Protein AF-A0AAD2GBH8-F1 (afdb_monomer)

Mean predicted aligned error: 13.81 Å

Solvent-accessible surface area (backbone atoms only — not comparable to full-atom values): 40567 Å² total; per-residue (Å²): 139,85,84,78,78,76,82,76,83,81,62,61,71,91,83,45,72,48,68,68,58,47,55,50,50,52,53,47,55,50,55,55,46,64,45,34,56,70,48,46,50,43,53,51,46,40,46,35,28,73,58,20,72,85,69,59,69,88,70,76,71,56,93,79,75,80,67,69,70,90,50,94,70,67,76,79,71,71,70,67,94,72,72,45,71,65,58,58,46,49,50,55,51,42,59,72,70,55,52,43,34,41,41,39,33,24,43,73,58,54,70,57,21,49,49,26,29,51,70,67,67,19,26,25,42,45,94,72,58,56,45,67,49,22,74,30,51,85,47,38,23,29,20,42,48,57,33,49,32,48,73,77,44,66,79,64,44,72,87,65,55,76,90,32,36,33,45,42,32,21,68,34,66,65,46,40,51,50,46,53,51,49,52,52,53,51,22,61,73,25,46,82,38,88,51,73,86,37,38,57,32,50,64,41,54,78,64,51,42,82,38,60,90,41,54,83,75,28,28,32,35,35,33,33,38,41,59,49,43,44,68,34,47,68,75,40,91,53,67,54,45,90,83,45,91,81,34,60,26,34,80,68,77,63,29,45,40,39,28,45,34,40,52,50,32,25,34,52,30,43,53,48,42,73,77,42,76,82,59,89,65,71,33,52,30,37,31,42,67,43,86,83,48,63,65,50,45,75,43,24,24,34,17,28,47,44,96,85,40,79,41,38,24,17,59,31,41,53,32,41,36,59,32,37,31,73,83,34,67,76,78,90,58,58,48,51,67,72,54,51,54,39,45,53,50,38,54,54,52,48,50,55,51,52,75,49,19,78,82,35,35,54,56,71,54,60,56,50,40,52,51,54,51,51,36,46,73,74,70,52,80,80,88,72,52,96,40,49,45,50,40,66,65,61,37,53,49,33,53,51,46,20,60,76,28,53,91,29,18,40,31,53,46,35,36,53,32,40,36,49,90,66,66,68,57,82,60,69,53,32,29,41,38,27,68,77,45,82,85,61,44,56,47,79,33,42,56,70,57,42,50,55,48,52,45,51,38,38,75,74,31,33,47,62,70,70,34,67,62,43,45,48,32,41,91,71,36,43,58,43,48,50,52,55,75,65,43,83,35,98,54,35,66,60,53,43,45,36,77,45,32,69,92,74,42,48,56,61,50,52,53,54,48,37,72,76,38,78,74,30,60,48,64,26,92,61,72,63,78,78,72,81,86,76,66,95,47,48,48,60,52,46,53,73,71,66,55,89,68,54,31,69,54,48,45,47,35,34,52,48,49,48,53,54,50,51,54,51,52,55,50,50,52,48,52,49,51,64,69,66,54,77,86,86,80,84,91,78,89,77,97,80,56,58,71,67,49,49,53,50,52,51,51,48,53,50,52,52,51,51,52,55,49,53,49,51,55,49,52,52,51,51,51,41,60,73,68,56,51,59,62,58,52,53,55,49,56,65,69,68,70,74,85,83,89,86,89,81,86,86,86,90,82,88,89,84,89,81,90,83,84,88,81,86,84,86,87,87,89,84,86,88,82,92,88,88,86,88,87,91,85,90,81,84,87,88,88,82,88,89,79,88,83,88,83,85,84,90,134

Secondary structure (DSSP, 8-state):
--------TT--STTSPPHHHHHHHHHHHHHHHHH-HHHHHHHHHHHHHHH-TTT-------TTSS-SSSSTT-------TTS-HHHHHHHHHHHHH-S-SEEEEEPPPPHHHHHHHHHTS-EE--TT--PPPPSSSTTTTB-BS----SGGGGGGSPPPPTT-EEEEEESSHHHHHHHHHHHHHHHHHTTT-S-HHHHTHHHHHHT-EEE-TTTTT-EEEEEEHHHHIIIIIITS-----TT-TTS---SS---HHHHHHHHHHHHHHHHHHHH-TT--S-EEEEEE--SS-TT-GGGEEEEEEETTEEEEEE----EEEEEE-GGGS----PPPHHHHHHHHHHHHHHHHHHHTGGG----HHHHHHHHHHHHHHTT---PPPTT----HHHHHHHHHHHHHTTTTTS--S--GGG--SSPPPPPSEEEEE-TTSSSSSEEEEEHHHHHHHHHHHHHTT-B----HHHHHHSTTHHHHHHHHHH---TTHHHHHHHHS-GGGTHHHHHHHHHHH-TT-S-PPSSS----GGG---HHHHHHHTT----HHHHHHHHHHHHHHHHHHHHHHHHHHHHHHS---------TTSHHHHHHHHHHHHHHHHHHHHHHHHHHHHHHHHHTSHHHHHHHHHHHH-----------------------------------------------------------

pLDDT: mean 78.79, std 20.73, range [26.2, 98.69]

Foldseek 3Di:
DDPPDDPPPPPDDPNDDDVVVVVVVVVVVVLLLCLQLLSLVAVLQLCLQVQPLPRDDPPVVPPPPPPDPVPPDDDPPPDPPPCDPVVVVCVVVCVVVSQGQKKFKWADFDPVLRVCLSVLQAFADAPLQLADQFCWFPRHQFRALFLAADLVLLVVADDDDQPQKFKEKAQAPVLVVVVLVQLCVQLVVCCPPPPPLSVCSNVQNVPKDWDCLQPPRITMIMTGPSSLCCSQPNVDNRHDDPPDPNRLHRVFHRFSLSSNSSSVSRRVLVVVCVVCVPDQDWGWHWYQQDNPNSSHSSRITTWTPHDSHTHTYGHAIATAWMKGFDPSYDPPFAFDVLLVVLLVVLLVLLLVCLVCQQPFQDDPLVSVLVVLLVCVVVVHDDDAPQQGGDIPSQQSSLVVSCVSSVSRSNGGHGHLQSRSVGRWDDFQKMKMAGSVDPDHRIDIDGPVRVLVVLLVVLVVQMAIHGRLLCCQAPPSVVVSVVSLVPRPRPCSVVVCCRRPNVVSVNVVSSVVSCVVRVNHRHGHPDQGDCPVPPDDQSLNVCVVVVGDDTRSSSNSSSVSRSVVSVVVVVVVVVVVVVLPPPPPDDPDDDDDCPPVVVVVVVVSVVVSVVVVVVVVVVVVVVCCVVVPCVVVVVVVVVVPDDDDDDDDDDDDDDDDDDDDDDDDDDDDDDDDDDDDDDDDDDDDDDDDDDDDDDDDDDD

Organism: NCBI:txid2856

InterPro domains:
  IPR005165 Anthrax toxin, edema factor, central [PF03497] (92-154)

Sequence (699 aa):
MNGGTTLNINARKDGKLDPELAKKIDRWLISFRRLDPRYKILKFFNQVASEGADDFVDDDTGDEGITDWELGGGEEEMPDKRESVLVRLKKKIGNLFDKSSILTVWRPCSNDAMRKMMEGTGVGKGLDIKGKSAKKGILSAFVPFLQISEEMDKAKIMPIAYSSRLRVYYHSEAARKEVVKRMRNFAKFHEDSEDLDLASASDQIEEMEMLDKFAPESYGIELGMRLFWTAVVVAQNITRTDDSTDGTATGRASSPGFQDANNDTLKKATKAAASNPNSSAPIPVLLQYDKEKAMRPQTLLIAYEENGNVIPVVSDFDCFLLGWRREALWFGCNLPREQEDLMMWEVDKIEEVLSDCHMSPDPWTIRWLDIKKDAHQAGINFDSPPYGYGDPKSYGIMEKAASRMKDTGAVRHGSECFNYGFPQEIDEDFLLVSDTLDGVPWRYLDVEQLQSLLIEKLQEGFVFPLNPKWILCDPGWKDVYDTLMQSDALYADTCRDVWYPTSLGIRQRIETICQKHPRGFQRASGKVSFIASKGYSPLRQALDGGAEMSGNAYFELAELELENYYSRKNTLSRQIALATEPDESEEKDDDKASASRAKRLELYRRDKKELVKMRKEAEDIIELKNSGHISEVIDREVTAGRMPGIQSERPAAKPRSSNLKGRQPNHSTRSPNRPSKSPLGRGKAKLLGFLRTHKEDEE

Radius of gyration: 33.26 Å; Cα contacts (8 Å, |Δi|>4): 908; chains: 1; bounding box: 104×109×95 Å

Nearest PDB structures (foldseek):
  8bo1-assembly2_D  TM=3.907E-01  e=7.101E-05  Vibrio nigripulchritudo
  8bjj-assembly1_B  TM=3.859E-01  e=5.107E-02  Vibrio nigripulchritudo
  8bji-assembly1_B  TM=3.202E-01  e=5.958E-02  Vibrio nigripulchritudo
  5i20-assembly1_A  TM=2.174E-01  e=3.828E+00  Ancylobacter novellus DSM 506

Structure (mmCIF, N/CA/C/O backbone):
data_AF-A0AAD2GBH8-F1
#
_entry.id   AF-A0AAD2GBH8-F1
#
loop_
_atom_site.group_PDB
_atom_site.id
_atom_site.type_symbol
_atom_site.label_atom_id
_atom_site.label_alt_id
_atom_site.label_comp_id
_atom_site.label_asym_id
_atom_site.label_entity_id
_atom_site.label_seq_id
_atom_site.pdbx_PDB_ins_code
_atom_site.Cartn_x
_atom_site.Cartn_y
_atom_site.Cartn_z
_atom_site.occupancy
_atom_site.B_iso_or_equiv
_atom_site.auth_seq_id
_atom_site.auth_comp_id
_atom_site.auth_asym_id
_atom_site.auth_atom_id
_atom_site.pdbx_PDB_model_num
ATOM 1 N N . MET A 1 1 ? -12.049 -20.378 -31.605 1.00 33.44 1 MET A N 1
ATOM 2 C CA . MET A 1 1 ? -13.482 -20.595 -31.893 1.00 33.44 1 MET A CA 1
ATOM 3 C C . MET A 1 1 ? -14.262 -19.501 -31.173 1.00 33.44 1 MET A C 1
ATOM 5 O O . MET A 1 1 ? -14.565 -19.665 -30.005 1.00 33.44 1 MET A O 1
ATOM 9 N N . ASN A 1 2 ? -14.509 -18.359 -31.823 1.00 31.08 2 ASN A N 1
ATOM 10 C CA . ASN A 1 2 ? -15.241 -17.231 -31.229 1.00 31.08 2 ASN A CA 1
ATOM 11 C C . ASN A 1 2 ? -16.655 -17.191 -31.811 1.00 31.08 2 ASN A C 1
ATOM 13 O O . ASN A 1 2 ? -16.912 -16.511 -32.801 1.00 31.08 2 ASN A O 1
ATOM 17 N N . GLY A 1 3 ? -17.565 -17.956 -31.211 1.00 31.44 3 GLY A N 1
ATOM 18 C CA . GLY A 1 3 ? -19.001 -17.831 -31.447 1.00 31.44 3 GLY A CA 1
ATOM 19 C C . GLY A 1 3 ? -19.563 -16.685 -30.610 1.00 31.44 3 GLY A C 1
ATOM 20 O O . GLY A 1 3 ? -20.183 -16.921 -29.577 1.00 31.44 3 GLY A O 1
ATOM 21 N N . GLY A 1 4 ? -19.303 -15.441 -31.017 1.00 34.84 4 GLY A N 1
ATOM 22 C CA . GLY A 1 4 ? -19.898 -14.261 -30.393 1.00 34.84 4 GLY A CA 1
ATOM 23 C C . GLY A 1 4 ? -21.403 -14.245 -30.644 1.00 34.84 4 GLY A C 1
ATOM 24 O O . GLY A 1 4 ? -21.855 -13.808 -31.699 1.00 34.84 4 GLY A O 1
ATOM 25 N N . THR A 1 5 ? -22.181 -14.748 -29.687 1.00 38.50 5 THR A N 1
ATOM 26 C CA . THR A 1 5 ? -23.644 -14.710 -29.755 1.00 38.50 5 THR A CA 1
ATOM 27 C C . THR A 1 5 ? -24.080 -13.283 -29.447 1.00 38.50 5 THR A C 1
ATOM 29 O O . THR A 1 5 ? -24.105 -12.860 -28.294 1.00 38.50 5 THR A O 1
ATOM 32 N N . THR A 1 6 ? -24.372 -12.503 -30.483 1.00 43.84 6 THR A N 1
ATOM 33 C CA . THR A 1 6 ? -24.949 -11.167 -30.334 1.00 43.84 6 THR A CA 1
ATOM 34 C C . THR A 1 6 ? -26.359 -11.333 -29.767 1.00 43.84 6 THR A C 1
ATOM 36 O O . THR A 1 6 ? -27.235 -11.895 -30.424 1.00 43.84 6 THR A O 1
ATOM 39 N N . LEU A 1 7 ? -26.579 -10.893 -28.525 1.00 47.53 7 LEU A N 1
ATOM 40 C CA . LEU A 1 7 ? -27.908 -10.843 -27.913 1.00 47.53 7 LEU A CA 1
ATOM 41 C C . LEU A 1 7 ? -28.790 -9.918 -28.759 1.00 47.53 7 LEU A C 1
ATOM 43 O O . LEU A 1 7 ? -28.610 -8.704 -28.768 1.00 47.53 7 LEU A O 1
ATOM 47 N N . ASN A 1 8 ? -29.722 -10.494 -29.514 1.00 49.69 8 ASN A N 1
ATOM 48 C CA . ASN A 1 8 ? -30.679 -9.737 -30.309 1.00 49.69 8 ASN A CA 1
ATOM 49 C C . ASN A 1 8 ? -31.760 -9.178 -29.366 1.00 49.69 8 ASN A C 1
ATOM 51 O O . ASN A 1 8 ? -32.689 -9.884 -28.984 1.00 49.69 8 ASN A O 1
ATOM 55 N N . ILE A 1 9 ? -31.614 -7.913 -28.957 1.00 54.91 9 ILE A N 1
ATOM 56 C CA . ILE A 1 9 ? -32.448 -7.240 -27.935 1.00 54.91 9 ILE A CA 1
ATOM 57 C C . ILE A 1 9 ? -33.879 -6.936 -28.450 1.00 54.91 9 ILE A C 1
ATOM 59 O O . ILE A 1 9 ? -34.719 -6.407 -27.728 1.00 54.91 9 ILE A O 1
ATOM 63 N N . ASN A 1 10 ? -34.222 -7.322 -29.684 1.00 52.75 10 ASN A N 1
ATOM 64 C CA . ASN A 1 10 ? -35.531 -7.044 -30.290 1.00 52.75 10 ASN A CA 1
ATOM 65 C C . ASN A 1 10 ? -36.680 -7.976 -29.843 1.00 52.75 10 ASN A C 1
ATOM 67 O O . ASN A 1 10 ? -37.762 -7.948 -30.426 1.00 52.75 10 ASN A O 1
ATOM 71 N N . ALA A 1 11 ? -36.504 -8.771 -28.785 1.00 51.41 11 ALA A N 1
ATOM 72 C CA . ALA A 1 11 ? -37.554 -9.625 -28.227 1.00 51.41 11 ALA A CA 1
ATOM 73 C C . ALA A 1 11 ? -38.452 -8.862 -27.230 1.00 51.41 11 ALA A C 1
ATOM 75 O O . ALA A 1 11 ? -38.495 -9.173 -26.043 1.00 51.41 11 ALA A O 1
ATOM 76 N N . ARG A 1 12 ? -39.183 -7.844 -27.701 1.00 47.28 12 ARG A N 1
ATOM 77 C CA . ARG A 1 12 ? -40.323 -7.273 -26.963 1.00 47.28 12 ARG A CA 1
ATOM 78 C C . ARG A 1 12 ? -41.614 -7.610 -27.702 1.00 47.28 12 ARG A C 1
ATOM 80 O O . ARG A 1 12 ? -42.070 -6.836 -28.537 1.00 47.28 12 ARG A O 1
ATOM 87 N N . LYS A 1 13 ? -42.222 -8.751 -27.373 1.00 51.22 13 LYS A N 1
ATOM 88 C CA . LYS A 1 13 ? -43.678 -8.907 -27.495 1.00 51.22 13 LYS A CA 1
ATOM 89 C C . LYS A 1 13 ? -44.269 -8.457 -26.157 1.00 51.22 13 LYS A C 1
ATOM 91 O O . LYS A 1 13 ? -43.870 -8.952 -25.111 1.00 51.22 13 LYS A O 1
ATOM 96 N N . ASP A 1 14 ? -45.132 -7.447 -26.191 1.00 69.94 14 ASP A N 1
ATOM 97 C CA . ASP A 1 14 ? -45.944 -6.978 -25.052 1.00 69.94 14 ASP A CA 1
ATOM 98 C C . ASP A 1 14 ? -45.218 -6.231 -23.912 1.00 69.94 14 ASP A C 1
ATOM 100 O O . ASP A 1 14 ? -45.760 -6.068 -22.821 1.00 69.94 14 ASP A O 1
ATOM 104 N N . GLY A 1 15 ? -43.999 -5.731 -24.143 1.00 71.62 15 GLY A N 1
ATOM 105 C CA . GLY A 1 15 ? -43.282 -4.884 -23.173 1.00 71.62 15 GLY A CA 1
ATOM 106 C C . GLY A 1 15 ? -42.710 -5.622 -21.954 1.00 71.62 15 GLY A C 1
ATOM 107 O O . GLY A 1 15 ? -42.098 -4.985 -21.099 1.00 71.62 15 GLY A O 1
ATOM 108 N N . LYS A 1 16 ? -42.851 -6.950 -21.890 1.00 75.25 16 LYS A N 1
ATOM 109 C CA . LYS A 1 16 ? -42.194 -7.807 -20.897 1.00 75.25 16 LYS A CA 1
ATOM 110 C C . LYS A 1 16 ? -40.966 -8.468 -21.514 1.00 75.25 16 LYS A C 1
ATOM 112 O O . LYS A 1 16 ? -40.974 -8.827 -22.690 1.00 75.25 16 LYS A O 1
ATOM 117 N N . LEU A 1 17 ? -39.903 -8.582 -20.724 1.00 79.50 17 LEU A N 1
ATOM 118 C CA . LEU A 1 17 ? -38.727 -9.350 -21.111 1.00 79.50 17 LEU A CA 1
ATOM 119 C C . LEU A 1 17 ? -39.121 -10.832 -21.219 1.00 79.50 17 LEU A C 1
ATOM 121 O O . LEU A 1 17 ? -39.881 -11.315 -20.379 1.00 79.50 17 LEU A O 1
ATOM 125 N N . ASP A 1 18 ? -38.615 -11.540 -22.229 1.00 86.12 18 ASP A N 1
ATOM 126 C CA . ASP A 1 18 ? -38.742 -12.999 -22.316 1.00 86.12 18 ASP A CA 1
ATOM 127 C C . ASP A 1 18 ? -38.264 -13.643 -20.993 1.00 86.12 18 ASP A C 1
ATOM 129 O O . ASP A 1 18 ? -37.151 -13.329 -20.562 1.00 86.12 18 ASP A O 1
ATOM 133 N N . PRO A 1 19 ? -39.064 -14.495 -20.317 1.00 86.19 19 PRO A N 1
ATOM 134 C CA . PRO A 1 19 ? -38.695 -15.080 -19.026 1.00 86.19 19 PRO A CA 1
ATOM 135 C C . PRO A 1 19 ? -37.348 -15.810 -19.039 1.00 86.19 19 PRO A C 1
ATOM 137 O O . PRO A 1 19 ? -36.595 -15.728 -18.070 1.00 86.19 19 PRO A O 1
ATOM 140 N N . GLU A 1 20 ? -37.005 -16.471 -20.147 1.00 85.44 20 GLU A N 1
ATOM 141 C CA . GLU A 1 20 ? -35.704 -17.128 -20.302 1.00 85.44 20 GLU A CA 1
ATOM 142 C C . GLU A 1 20 ? -34.559 -16.118 -20.411 1.00 85.44 20 GLU A C 1
ATOM 144 O O . GLU A 1 20 ? -33.501 -16.295 -19.800 1.00 85.44 20 GLU A O 1
ATOM 149 N N . LEU A 1 21 ? -34.768 -15.022 -21.143 1.00 82.50 21 LEU A N 1
ATOM 150 C CA . LEU A 1 21 ? -33.821 -13.914 -21.177 1.00 82.50 21 LEU A CA 1
ATOM 151 C C . LEU A 1 21 ? -33.680 -13.248 -19.800 1.00 82.50 21 LEU A C 1
ATOM 153 O O . LEU A 1 21 ? -32.560 -12.929 -19.414 1.00 82.50 21 LEU A O 1
ATOM 157 N N . ALA A 1 22 ? -34.766 -13.090 -19.039 1.00 82.75 22 ALA A N 1
ATOM 158 C CA . ALA A 1 22 ? -34.727 -12.533 -17.686 1.00 82.75 22 ALA A CA 1
ATOM 159 C C . ALA A 1 22 ? -33.897 -13.421 -16.747 1.00 82.75 22 ALA A C 1
ATOM 161 O O . ALA A 1 22 ? -32.925 -12.944 -16.169 1.00 82.75 22 ALA A O 1
ATOM 162 N N . LYS A 1 23 ? -34.161 -14.737 -16.722 1.00 85.38 23 LYS A N 1
ATOM 163 C CA . LYS A 1 23 ? -33.351 -15.719 -15.975 1.00 85.38 23 LYS A CA 1
ATOM 164 C C . LYS A 1 23 ? -31.873 -15.701 -16.388 1.00 85.38 23 LYS A C 1
ATOM 166 O O . LYS A 1 23 ? -30.992 -15.961 -15.569 1.00 85.38 23 LYS A O 1
ATOM 171 N N . LYS A 1 24 ? -31.569 -15.466 -17.670 1.00 83.25 24 LYS A N 1
ATOM 172 C CA . LYS A 1 24 ? -30.182 -15.335 -18.155 1.00 83.25 24 LYS A CA 1
ATOM 173 C C . LYS A 1 24 ? -29.533 -14.039 -17.679 1.00 83.25 2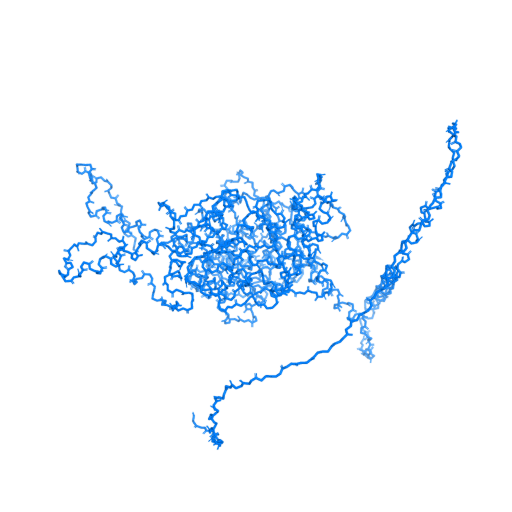4 LYS A C 1
ATOM 175 O O . LYS A 1 24 ? -28.384 -14.087 -17.257 1.00 83.25 24 LYS A O 1
ATOM 180 N N . ILE A 1 25 ? -30.252 -12.917 -17.726 1.00 82.81 25 ILE A N 1
ATOM 181 C CA . ILE A 1 25 ? -29.773 -11.633 -17.200 1.00 82.81 25 ILE A CA 1
ATOM 182 C C . ILE A 1 25 ? -29.525 -11.739 -15.696 1.00 82.81 25 ILE A C 1
ATOM 184 O O . ILE A 1 25 ? -28.468 -11.313 -15.250 1.00 82.81 25 ILE A O 1
ATOM 188 N N . ASP A 1 26 ? -30.415 -12.372 -14.935 1.00 80.25 26 ASP A N 1
ATOM 189 C CA . ASP A 1 26 ? -30.243 -12.550 -13.490 1.00 80.25 26 ASP A CA 1
ATOM 190 C C . ASP A 1 26 ? -29.009 -13.400 -13.167 1.00 80.25 26 ASP A C 1
ATOM 192 O O . ASP A 1 26 ? -28.165 -12.994 -12.367 1.00 80.25 26 ASP A O 1
ATOM 196 N N . ARG A 1 27 ? -28.832 -14.538 -13.855 1.00 82.31 27 ARG A N 1
ATOM 197 C CA . ARG A 1 27 ? -27.618 -15.365 -13.724 1.00 82.31 27 ARG A CA 1
ATOM 198 C C . ARG A 1 27 ? -26.351 -14.583 -14.065 1.00 82.31 27 ARG A C 1
ATOM 200 O O . ARG A 1 27 ? -25.347 -14.699 -13.365 1.00 82.31 27 ARG A O 1
ATOM 207 N N . TRP A 1 28 ? -26.405 -13.766 -15.114 1.00 84.62 28 TRP A N 1
ATOM 208 C CA . TRP A 1 28 ? -25.295 -12.911 -15.516 1.00 84.62 28 TRP A CA 1
ATOM 209 C C . TRP A 1 28 ? -24.992 -11.867 -14.435 1.00 84.62 28 TRP A C 1
ATOM 211 O O . TRP A 1 28 ? -23.872 -11.825 -13.938 1.00 84.62 28 TRP A O 1
ATOM 221 N N . LEU A 1 29 ? -25.985 -11.107 -13.969 1.00 81.94 29 LEU A N 1
ATOM 222 C CA . LEU A 1 29 ? -25.827 -10.107 -12.907 1.00 81.94 29 LEU A CA 1
ATOM 223 C C . LEU A 1 29 ? -25.252 -10.702 -11.615 1.00 81.94 29 LEU A C 1
ATOM 225 O O . LEU A 1 29 ? -24.385 -10.090 -10.994 1.00 81.94 29 LEU A O 1
ATOM 229 N N . ILE A 1 30 ? -25.675 -11.910 -11.236 1.00 82.94 30 ILE A N 1
ATOM 230 C CA . ILE A 1 30 ? -25.121 -12.617 -10.076 1.00 82.94 30 ILE A CA 1
ATOM 231 C C . ILE A 1 30 ? -23.664 -13.000 -10.309 1.00 82.94 30 ILE A C 1
ATOM 233 O O . ILE A 1 30 ? -22.839 -12.772 -9.428 1.00 82.94 30 ILE A O 1
ATOM 237 N N . SER A 1 31 ? -23.322 -13.523 -11.489 1.00 80.25 31 SER A N 1
ATOM 238 C CA . SER A 1 31 ? -21.925 -13.828 -11.814 1.00 80.25 31 SER A CA 1
ATOM 239 C C . SER A 1 31 ? -21.037 -12.577 -11.750 1.00 80.25 31 SER A C 1
ATOM 241 O O . SER A 1 31 ? -19.976 -12.621 -11.140 1.00 80.25 31 SER A O 1
ATOM 243 N N . PHE A 1 32 ? -21.509 -11.427 -12.249 1.00 85.00 32 PHE A N 1
ATOM 244 C CA . PHE A 1 32 ? -20.788 -10.154 -12.137 1.00 85.00 32 PHE A CA 1
ATOM 245 C C . PHE A 1 32 ? -20.620 -9.710 -10.689 1.00 85.00 32 PHE A C 1
ATOM 247 O O . PHE A 1 32 ? -19.532 -9.299 -10.294 1.00 85.00 32 PHE A O 1
ATOM 254 N N . ARG A 1 33 ? -21.678 -9.829 -9.883 1.00 86.69 33 ARG A N 1
ATOM 255 C CA . ARG A 1 33 ? -21.624 -9.513 -8.455 1.00 86.69 33 ARG A CA 1
ATOM 256 C C . ARG A 1 33 ? -20.604 -10.387 -7.721 1.00 86.69 33 ARG A C 1
ATOM 258 O O . ARG A 1 33 ? -19.894 -9.865 -6.875 1.00 86.69 33 ARG A O 1
ATOM 265 N N . ARG A 1 34 ? -20.498 -11.678 -8.053 1.00 88.75 34 ARG A N 1
ATOM 266 C CA . ARG A 1 34 ? -19.530 -12.613 -7.442 1.00 88.75 34 ARG A CA 1
ATOM 267 C C . ARG A 1 34 ? -18.073 -12.272 -7.752 1.00 88.75 34 ARG A C 1
ATOM 269 O O . ARG A 1 34 ? -17.194 -12.585 -6.955 1.00 88.75 34 ARG A O 1
ATOM 276 N N . LEU A 1 35 ? -17.824 -11.604 -8.877 1.00 91.75 35 LEU A N 1
ATOM 277 C CA . LEU A 1 35 ? -16.492 -11.127 -9.238 1.00 91.75 35 LEU A CA 1
ATOM 278 C C . LEU A 1 35 ? -16.115 -9.827 -8.515 1.00 91.75 35 LEU A C 1
ATOM 280 O O . LEU A 1 35 ? -14.924 -9.571 -8.354 1.00 91.75 35 LEU A O 1
ATOM 284 N N . ASP A 1 36 ? -17.091 -9.022 -8.073 1.00 94.50 36 ASP A N 1
ATOM 285 C CA . ASP A 1 36 ? -16.846 -7.742 -7.397 1.00 94.50 36 ASP A CA 1
ATOM 286 C C . ASP A 1 36 ? -16.060 -7.957 -6.087 1.00 94.50 36 ASP A C 1
ATOM 288 O O . ASP A 1 36 ? -16.563 -8.624 -5.173 1.00 94.50 36 ASP A O 1
ATOM 292 N N . PRO A 1 37 ? -14.855 -7.370 -5.948 1.00 96.00 37 PRO A N 1
ATOM 293 C CA . PRO A 1 37 ? -14.045 -7.507 -4.742 1.00 96.00 37 PRO A CA 1
ATOM 294 C C . PRO A 1 37 ? -14.779 -7.124 -3.453 1.00 96.00 37 PRO A C 1
ATOM 296 O O . PRO A 1 37 ? -14.606 -7.780 -2.431 1.00 96.00 37 PRO A O 1
ATOM 299 N N . ARG A 1 38 ? -15.667 -6.121 -3.488 1.00 96.00 38 ARG A N 1
ATOM 300 C CA . ARG A 1 38 ? -16.437 -5.690 -2.308 1.00 96.00 38 ARG A CA 1
ATOM 301 C C . ARG A 1 38 ? -17.422 -6.759 -1.865 1.00 96.00 38 ARG A C 1
ATOM 303 O O . ARG A 1 38 ? -17.633 -6.955 -0.672 1.00 96.00 38 ARG A O 1
ATOM 310 N N . TYR A 1 39 ? -18.021 -7.463 -2.823 1.00 94.75 39 TYR A N 1
ATOM 311 C CA . TYR A 1 39 ? -18.899 -8.585 -2.524 1.00 94.75 39 TYR A CA 1
ATOM 312 C C . TYR A 1 39 ? -18.106 -9.795 -2.021 1.00 94.75 39 TYR A C 1
ATOM 314 O O . TYR A 1 39 ? -18.561 -10.443 -1.082 1.00 94.75 39 TYR A O 1
ATOM 322 N N . LYS A 1 40 ? -16.914 -10.073 -2.572 1.00 95.19 40 LYS A N 1
ATOM 323 C CA . LYS A 1 40 ? -16.011 -11.110 -2.038 1.00 95.19 40 LYS A CA 1
ATOM 324 C C . LYS A 1 40 ? -15.616 -10.819 -0.584 1.00 95.19 40 LYS A C 1
ATOM 326 O O . LYS A 1 40 ? -15.719 -11.713 0.253 1.00 95.19 40 LYS A O 1
ATOM 331 N N . ILE A 1 41 ? -15.260 -9.567 -0.278 1.00 96.06 41 ILE A N 1
ATOM 332 C CA . ILE A 1 41 ? -15.006 -9.073 1.084 1.00 96.06 41 ILE A CA 1
ATOM 333 C C . ILE A 1 41 ? -16.228 -9.309 1.971 1.00 96.06 41 ILE A C 1
ATOM 335 O O . ILE A 1 41 ? -16.127 -10.003 2.979 1.00 96.06 41 ILE A O 1
ATOM 339 N N . LEU A 1 42 ? -17.399 -8.809 1.571 1.00 94.56 42 LEU A N 1
ATOM 340 C CA . LEU A 1 42 ? -18.634 -8.987 2.333 1.00 94.56 42 LEU A CA 1
ATOM 341 C C . LEU A 1 42 ? -18.931 -10.464 2.620 1.00 94.56 42 LEU A C 1
ATOM 343 O O . LEU A 1 42 ? -19.212 -10.825 3.757 1.00 94.56 42 LEU A O 1
ATOM 347 N N . LYS A 1 43 ? -18.869 -11.319 1.594 1.00 92.94 43 LYS A N 1
ATOM 348 C CA . LYS A 1 43 ? -19.146 -12.756 1.705 1.00 92.94 43 LYS A CA 1
ATOM 349 C C . LYS A 1 43 ? -18.187 -13.418 2.692 1.00 92.94 43 LYS A C 1
ATOM 351 O O . LYS A 1 43 ? -18.645 -14.161 3.553 1.00 92.94 43 LYS A O 1
ATOM 356 N N . PHE A 1 44 ? -16.893 -13.110 2.597 1.00 93.56 44 PHE A N 1
ATOM 357 C CA . PHE A 1 44 ? -15.883 -13.617 3.523 1.00 93.56 44 PHE A CA 1
ATOM 358 C C . PHE A 1 44 ? -16.179 -13.197 4.969 1.00 93.56 44 PHE A C 1
ATOM 360 O O . PHE A 1 44 ? -16.258 -14.045 5.851 1.00 93.56 44 PHE A O 1
ATOM 367 N N . PHE A 1 45 ? -16.415 -11.910 5.230 1.00 92.19 45 PHE A N 1
ATOM 368 C CA . PHE A 1 45 ? -16.656 -11.442 6.598 1.00 92.19 45 PHE A CA 1
ATOM 369 C C . PHE A 1 45 ? -18.004 -11.895 7.165 1.00 92.19 45 PHE A C 1
ATOM 371 O O . PHE A 1 45 ? -18.096 -12.178 8.356 1.00 92.19 45 PHE A O 1
ATOM 378 N N . ASN A 1 46 ? -19.030 -12.058 6.330 1.00 89.75 46 ASN A N 1
ATOM 379 C CA . ASN A 1 46 ? -20.281 -12.686 6.750 1.00 89.75 46 ASN A CA 1
ATOM 380 C C . ASN A 1 46 ? -20.064 -14.149 7.153 1.00 89.75 46 ASN A C 1
ATOM 382 O O . ASN A 1 46 ? -20.637 -14.597 8.142 1.00 89.75 46 ASN A O 1
ATOM 386 N N . GLN A 1 47 ? -19.211 -14.867 6.423 1.00 88.00 47 GLN A N 1
ATOM 387 C CA . GLN A 1 47 ? -18.855 -16.245 6.736 1.00 88.00 47 GLN A CA 1
ATOM 388 C C . GLN A 1 47 ? -18.079 -16.352 8.053 1.00 88.00 47 GLN A C 1
ATOM 390 O O . GLN A 1 47 ? -18.430 -17.159 8.911 1.00 88.00 47 GLN A O 1
ATOM 395 N N . VAL A 1 48 ? -17.095 -15.473 8.272 1.00 88.00 48 VAL A N 1
ATOM 396 C CA . VAL A 1 48 ? -16.393 -15.364 9.562 1.00 88.00 48 VAL A CA 1
ATOM 397 C C . VAL A 1 48 ? -17.378 -15.058 10.694 1.00 88.00 48 VAL A C 1
ATOM 399 O O . VAL A 1 48 ? -17.252 -15.612 11.782 1.00 88.00 48 VAL A O 1
ATOM 402 N N . ALA A 1 49 ? -18.382 -14.212 10.448 1.00 85.94 49 ALA A N 1
ATOM 403 C CA . ALA A 1 49 ? -19.398 -13.889 11.443 1.00 85.94 49 ALA A CA 1
ATOM 404 C C . ALA A 1 49 ? -20.308 -15.080 11.789 1.00 85.94 49 ALA A C 1
ATOM 406 O O . ALA A 1 49 ? -20.741 -15.181 12.936 1.00 85.94 49 ALA A O 1
ATOM 407 N N . SER A 1 50 ? -20.620 -15.951 10.821 1.00 83.50 50 SER A N 1
ATOM 408 C CA . SER A 1 50 ? -21.502 -17.108 11.024 1.00 83.50 50 SER A CA 1
ATOM 409 C C . SER A 1 50 ? -20.788 -18.341 11.570 1.00 83.50 50 SER A C 1
ATOM 411 O O . SER A 1 50 ? -21.374 -19.080 12.356 1.00 83.50 50 SER A O 1
ATOM 413 N N . GLU A 1 51 ? -19.550 -18.581 11.139 1.00 83.75 51 GLU A N 1
ATOM 414 C CA . GLU A 1 51 ? -18.790 -19.797 11.465 1.00 83.75 51 GLU A CA 1
ATOM 415 C C . GLU A 1 51 ? -17.783 -19.570 12.604 1.00 83.75 51 GLU A C 1
ATOM 417 O O . GLU A 1 51 ? -17.349 -20.522 13.243 1.00 83.75 51 GLU A O 1
ATOM 422 N N . GLY A 1 52 ? -17.452 -18.310 12.906 1.00 82.00 52 GLY A N 1
ATOM 423 C CA . GLY A 1 52 ? -16.390 -17.938 13.837 1.00 82.00 52 GLY A CA 1
ATOM 424 C C . GLY A 1 52 ? -15.007 -17.984 13.176 1.00 82.00 52 GLY A C 1
ATOM 425 O O . GLY A 1 52 ? -14.751 -18.752 12.251 1.00 82.00 52 GLY A O 1
ATOM 426 N N . ALA A 1 53 ? -14.068 -17.152 13.642 1.00 78.44 53 ALA A N 1
ATOM 427 C CA . ALA A 1 53 ? -12.753 -17.073 12.986 1.00 78.44 53 ALA A CA 1
ATOM 428 C C . ALA A 1 53 ? -11.855 -18.313 13.183 1.00 78.44 53 ALA A C 1
ATOM 430 O O . ALA A 1 53 ? -10.955 -18.538 12.368 1.00 78.44 53 ALA A O 1
ATOM 431 N N . ASP A 1 54 ? -12.084 -19.096 14.246 1.00 76.31 54 ASP A N 1
ATOM 432 C CA . ASP A 1 54 ? -11.241 -20.259 14.582 1.00 76.31 54 ASP A CA 1
ATOM 433 C C . ASP A 1 54 ? -11.671 -21.513 13.815 1.00 76.31 54 ASP A C 1
ATOM 435 O O . ASP A 1 54 ? -10.818 -22.252 13.330 1.00 76.31 54 ASP A O 1
ATOM 439 N N . ASP A 1 55 ? -12.982 -21.710 13.656 1.00 70.50 55 ASP A N 1
ATOM 440 C CA . ASP A 1 55 ? -13.565 -22.936 13.104 1.00 70.50 55 ASP A CA 1
ATOM 441 C C . ASP A 1 55 ? -13.751 -22.890 11.580 1.00 70.50 55 ASP A C 1
ATOM 443 O O . ASP A 1 55 ? -14.091 -23.906 10.974 1.00 70.50 55 ASP A O 1
ATOM 447 N N . PHE A 1 56 ? -13.494 -21.740 10.942 1.00 66.88 56 PHE A N 1
ATOM 448 C CA . PHE A 1 56 ? -13.580 -21.633 9.490 1.00 66.88 56 PHE A CA 1
ATOM 449 C C . PHE A 1 56 ? -12.462 -22.444 8.817 1.00 66.88 56 PHE A C 1
ATOM 451 O O . PHE A 1 56 ? -11.302 -22.004 8.794 1.00 66.88 56 PHE A O 1
ATOM 458 N N . VAL A 1 57 ? -12.819 -23.636 8.321 1.00 60.47 57 VAL A N 1
ATOM 459 C CA . VAL A 1 57 ? -11.978 -24.507 7.491 1.00 60.47 57 VAL A CA 1
ATOM 460 C C . VAL A 1 57 ? -11.884 -23.883 6.104 1.00 60.47 57 VAL A C 1
ATOM 462 O O . VAL A 1 57 ? -12.904 -23.511 5.526 1.00 60.47 57 VAL A O 1
ATOM 465 N N . ASP A 1 58 ? -10.668 -23.799 5.560 1.00 58.28 58 ASP A N 1
ATOM 466 C CA . ASP A 1 58 ? -10.440 -23.462 4.155 1.00 58.28 58 ASP A CA 1
ATOM 467 C C . ASP A 1 58 ? -10.977 -24.602 3.275 1.00 58.28 58 ASP A C 1
ATOM 469 O O . ASP A 1 58 ? -10.220 -25.400 2.722 1.00 58.28 58 ASP A O 1
ATOM 473 N N . ASP A 1 59 ? -12.301 -24.717 3.153 1.00 56.94 59 ASP A N 1
ATOM 474 C CA . ASP A 1 59 ? -12.901 -25.483 2.071 1.00 56.94 59 ASP A CA 1
ATOM 475 C C . ASP A 1 59 ? -12.662 -24.675 0.792 1.00 56.94 59 ASP A C 1
ATOM 477 O O . ASP A 1 59 ? -13.454 -23.853 0.316 1.00 56.94 59 ASP A O 1
ATOM 481 N N . ASP A 1 60 ? -11.480 -24.927 0.237 1.00 51.03 60 ASP A N 1
ATOM 482 C CA . ASP A 1 60 ? -10.992 -24.480 -1.061 1.00 51.03 60 ASP A CA 1
ATOM 483 C C . ASP A 1 60 ? -11.792 -25.108 -2.215 1.00 51.03 60 ASP A C 1
ATOM 485 O O . ASP A 1 60 ? -11.445 -24.968 -3.389 1.00 51.03 60 ASP A O 1
ATOM 489 N N . THR A 1 61 ? -12.907 -25.786 -1.907 1.00 48.47 61 THR A N 1
ATOM 490 C CA . THR A 1 61 ? -13.947 -26.060 -2.887 1.00 48.47 61 THR A CA 1
ATOM 491 C C . THR A 1 61 ? -14.391 -24.709 -3.421 1.00 48.47 61 THR A C 1
ATOM 493 O O . THR A 1 61 ? -15.065 -23.936 -2.732 1.00 48.47 61 THR A O 1
ATOM 496 N N . GLY A 1 62 ? -13.902 -24.392 -4.619 1.00 48.88 62 GLY A N 1
ATOM 497 C CA . GLY A 1 62 ? -14.161 -23.152 -5.318 1.00 48.88 62 GLY A CA 1
ATOM 498 C C . GLY A 1 62 ? -15.649 -22.830 -5.380 1.00 48.88 62 GLY A C 1
ATOM 499 O O . GLY A 1 62 ? -16.514 -23.617 -4.998 1.00 48.88 62 GLY A O 1
ATOM 500 N N . ASP A 1 63 ? -15.935 -21.645 -5.898 1.00 49.56 63 ASP A N 1
ATOM 501 C CA . ASP A 1 63 ? -17.235 -20.970 -6.018 1.00 49.56 63 ASP A CA 1
ATOM 502 C C . ASP A 1 63 ? -18.404 -21.799 -6.634 1.00 49.56 63 ASP A C 1
ATOM 504 O O . ASP A 1 63 ? -19.501 -21.284 -6.845 1.00 49.56 63 ASP A O 1
ATOM 508 N N . GLU A 1 64 ? -18.202 -23.091 -6.899 1.00 47.44 64 GLU A N 1
ATOM 509 C CA . GLU A 1 64 ? -19.154 -24.087 -7.388 1.00 47.44 64 GLU A CA 1
ATOM 510 C C . GLU A 1 64 ? -20.097 -24.659 -6.305 1.00 47.44 64 GLU A C 1
ATOM 512 O O . GLU A 1 64 ? -21.139 -25.216 -6.646 1.00 47.44 64 GLU A O 1
ATOM 517 N N . GLY A 1 65 ? -19.794 -24.513 -5.008 1.00 41.44 65 GLY A N 1
ATOM 518 C CA . GLY A 1 65 ? -20.551 -25.184 -3.934 1.00 41.44 65 GLY A CA 1
ATOM 519 C C . GLY A 1 65 ? -21.827 -24.490 -3.431 1.00 41.44 65 GLY A C 1
ATOM 520 O O . GLY A 1 65 ? -22.688 -25.142 -2.834 1.00 41.44 65 GLY A O 1
ATOM 521 N N . ILE A 1 66 ? -22.007 -23.184 -3.666 1.00 45.44 66 ILE A N 1
ATOM 522 C CA . ILE A 1 66 ? -23.208 -22.467 -3.199 1.00 45.44 66 ILE A CA 1
ATOM 523 C C . ILE A 1 66 ? -24.295 -22.540 -4.277 1.00 45.44 66 ILE A C 1
ATOM 525 O O . ILE A 1 66 ? -24.472 -21.645 -5.108 1.00 45.44 66 ILE A O 1
ATOM 529 N N . THR A 1 67 ? -24.992 -23.673 -4.246 1.00 43.62 67 THR A N 1
ATOM 530 C CA . THR A 1 67 ? -26.188 -23.999 -5.030 1.00 43.62 67 THR A CA 1
ATOM 531 C C . THR A 1 67 ? -27.278 -22.937 -4.870 1.00 43.62 67 THR A C 1
ATOM 533 O O . THR A 1 67 ? -27.570 -22.555 -3.748 1.00 43.62 67 THR A O 1
ATOM 536 N N . ASP A 1 68 ? -27.836 -22.459 -5.989 1.00 41.66 68 ASP A N 1
ATOM 537 C CA . ASP A 1 68 ? -29.203 -21.961 -6.291 1.00 41.66 68 ASP A CA 1
ATOM 538 C C . ASP A 1 68 ? -30.120 -21.264 -5.245 1.00 41.66 68 ASP A C 1
ATOM 540 O O . ASP A 1 68 ? -31.213 -20.839 -5.602 1.00 41.66 68 ASP A O 1
ATOM 544 N N . TRP A 1 69 ? -29.745 -21.080 -3.978 1.00 47.94 69 TRP A N 1
ATOM 545 C CA . TRP A 1 69 ? -30.644 -20.611 -2.917 1.00 47.94 69 TRP A CA 1
ATOM 546 C C . TRP A 1 69 ? -30.761 -19.083 -2.839 1.00 47.94 69 TRP A C 1
ATOM 548 O O . TRP A 1 69 ? -31.786 -18.576 -2.383 1.00 47.94 69 TRP A O 1
ATOM 558 N N . GLU A 1 70 ? -29.740 -18.337 -3.283 1.00 47.31 70 GLU A N 1
ATOM 559 C CA . GLU A 1 70 ? -29.793 -16.866 -3.387 1.00 47.31 70 GLU A CA 1
ATOM 560 C C . GLU A 1 70 ? -30.628 -16.399 -4.592 1.00 47.31 70 GLU A C 1
ATOM 562 O O . GLU A 1 70 ? -31.110 -15.265 -4.630 1.00 47.31 70 GLU A O 1
ATOM 567 N N . LEU A 1 71 ? -30.840 -17.287 -5.566 1.00 43.75 71 LEU A N 1
ATOM 568 C CA . LEU A 1 71 ? -31.801 -17.119 -6.643 1.00 43.75 71 LEU A CA 1
ATOM 569 C C . LEU A 1 71 ? -33.157 -17.599 -6.128 1.00 43.75 71 LEU A C 1
ATOM 571 O O . LEU A 1 71 ? -33.469 -18.782 -6.187 1.00 43.75 71 LEU A O 1
ATOM 575 N N . GLY A 1 72 ? -34.004 -16.689 -5.651 1.00 44.09 72 GLY A N 1
ATOM 576 C CA . GLY A 1 72 ? -35.410 -16.970 -5.320 1.00 44.09 72 GLY A CA 1
ATOM 577 C C . GLY A 1 72 ? -36.282 -17.386 -6.523 1.00 44.09 72 GLY A C 1
ATOM 578 O O . GLY A 1 72 ? -37.431 -16.963 -6.611 1.00 44.09 72 GLY A O 1
ATOM 579 N N . GLY A 1 73 ? -35.739 -18.161 -7.465 1.00 37.28 73 GLY A N 1
ATOM 580 C CA . GLY A 1 73 ? -36.328 -18.553 -8.740 1.00 37.28 73 GLY A CA 1
ATOM 581 C C . GLY A 1 73 ? -35.971 -19.973 -9.187 1.00 37.28 73 GLY A C 1
ATOM 582 O O . GLY A 1 73 ? -36.082 -20.259 -10.379 1.00 37.28 73 GLY A O 1
ATOM 583 N N . GLY A 1 74 ? -35.566 -20.858 -8.268 1.00 35.16 74 GLY A N 1
ATOM 584 C CA . GLY A 1 74 ? -35.666 -22.295 -8.516 1.00 35.16 74 GLY A CA 1
ATOM 585 C C . GLY A 1 74 ? -37.123 -22.636 -8.827 1.00 35.16 74 GLY A C 1
ATOM 586 O O . GLY A 1 74 ? -38.026 -22.240 -8.087 1.00 35.16 74 GLY A O 1
ATOM 587 N N . GLU A 1 75 ? -37.362 -23.305 -9.954 1.00 40.22 75 GLU A N 1
ATOM 588 C CA . GLU A 1 75 ? -38.652 -23.937 -10.217 1.00 40.22 75 GLU A CA 1
ATOM 589 C C . GLU A 1 75 ? -39.025 -24.762 -8.986 1.00 40.22 75 GLU A C 1
ATOM 591 O O . GLU A 1 75 ? -38.199 -25.510 -8.467 1.00 40.22 75 GLU A O 1
ATOM 596 N N . GLU A 1 76 ? -40.247 -24.574 -8.486 1.00 38.44 76 GLU A N 1
ATOM 597 C CA . GLU A 1 76 ? -40.829 -25.435 -7.467 1.00 38.44 76 GLU A CA 1
ATOM 598 C C . GLU A 1 76 ? -40.875 -26.880 -8.000 1.00 38.44 76 GLU A C 1
ATOM 600 O O . GLU A 1 76 ? -41.921 -27.376 -8.415 1.00 38.44 76 GLU A O 1
ATOM 605 N N . GLU A 1 77 ? -39.776 -27.623 -7.899 1.00 42.00 77 GLU A N 1
ATOM 606 C CA . GLU A 1 77 ? -39.924 -28.934 -7.296 1.00 42.00 77 GLU A CA 1
ATOM 607 C C . GLU A 1 77 ? -40.393 -28.652 -5.876 1.00 42.00 77 GLU A C 1
ATOM 609 O O . GLU A 1 77 ? -39.641 -28.148 -5.040 1.00 42.00 77 GLU A O 1
ATOM 614 N N . MET A 1 78 ? -41.701 -28.847 -5.662 1.00 38.19 78 MET A N 1
ATOM 615 C CA . MET A 1 78 ? -42.334 -28.710 -4.358 1.00 38.19 78 MET A CA 1
ATOM 616 C C . MET A 1 78 ? -41.387 -29.295 -3.307 1.00 38.19 78 MET A C 1
ATOM 618 O O . MET A 1 78 ? -41.134 -30.503 -3.363 1.00 38.19 78 MET A O 1
ATOM 622 N N . PRO A 1 79 ? -40.886 -28.492 -2.347 1.00 41.78 79 PRO A N 1
ATOM 623 C CA . PRO A 1 79 ? -40.163 -29.052 -1.224 1.00 41.78 79 PRO A CA 1
ATOM 624 C C . PRO A 1 79 ? -41.075 -30.110 -0.620 1.00 41.78 79 PRO A C 1
ATOM 626 O O . PRO A 1 79 ? -42.280 -29.866 -0.461 1.00 41.78 79 PRO A O 1
ATOM 629 N N . ASP A 1 80 ? -40.516 -31.291 -0.351 1.00 47.50 80 ASP A N 1
ATOM 630 C CA . ASP A 1 80 ? -41.216 -32.358 0.349 1.00 47.50 80 ASP A CA 1
ATOM 631 C C . ASP A 1 80 ? -42.044 -31.704 1.465 1.00 47.50 80 ASP A C 1
ATOM 633 O O . ASP A 1 80 ? -41.509 -30.944 2.283 1.00 47.50 80 ASP A O 1
ATOM 637 N N . LYS A 1 81 ? -43.374 -31.898 1.448 1.00 46.38 81 LYS A N 1
ATOM 638 C CA . LYS A 1 81 ? -44.373 -31.174 2.276 1.00 46.38 81 LYS A CA 1
ATOM 639 C C . LYS A 1 81 ? -44.178 -31.368 3.791 1.00 46.38 81 LYS A C 1
ATOM 641 O O . LYS A 1 81 ? -45.051 -31.043 4.594 1.00 46.38 81 LYS A O 1
ATOM 646 N N . ARG A 1 82 ? -43.044 -31.935 4.182 1.00 50.41 82 ARG A N 1
ATOM 647 C CA . ARG A 1 82 ? -42.571 -32.234 5.522 1.00 50.41 82 ARG A CA 1
ATOM 648 C C . ARG A 1 82 ? -41.502 -31.269 6.018 1.00 50.41 82 ARG A C 1
ATOM 650 O O . ARG A 1 82 ? -41.079 -31.419 7.163 1.00 50.41 82 ARG A O 1
ATOM 657 N N . GLU A 1 83 ? -41.077 -30.275 5.237 1.00 49.78 83 GLU A N 1
ATOM 658 C CA . GLU A 1 83 ? -40.241 -29.215 5.796 1.00 49.78 83 GLU A CA 1
ATOM 659 C C . GLU A 1 83 ? -41.079 -28.394 6.787 1.00 49.78 83 GLU A C 1
ATOM 661 O O . GLU A 1 83 ? -41.946 -27.595 6.424 1.00 49.78 83 GLU A O 1
ATOM 666 N N . SER A 1 84 ? -40.898 -28.704 8.073 1.00 72.50 84 SER A N 1
ATOM 667 C CA . SER A 1 84 ? -41.783 -28.226 9.127 1.00 72.50 84 SER A CA 1
ATOM 668 C C . SER A 1 84 ? -41.795 -26.698 9.195 1.00 72.50 84 SER A C 1
ATOM 670 O O . SER A 1 84 ? -40.779 -26.030 8.987 1.00 72.50 84 SER A O 1
ATOM 672 N N . VAL A 1 85 ? -42.942 -26.138 9.582 1.00 68.69 85 VAL A N 1
ATOM 673 C CA . VAL A 1 85 ? -43.094 -24.707 9.895 1.00 68.69 85 VAL A CA 1
ATOM 674 C C . VAL A 1 85 ? -41.988 -24.227 10.845 1.00 68.69 85 VAL A C 1
ATOM 676 O O . VAL A 1 85 ? -41.519 -23.105 10.706 1.00 68.69 85 VAL A O 1
ATOM 679 N N . LEU A 1 86 ? -41.501 -25.098 11.737 1.00 58.38 86 LEU A N 1
ATOM 680 C CA . LEU A 1 86 ? -40.377 -24.836 12.636 1.00 58.38 86 LEU A CA 1
ATOM 681 C C . LEU A 1 86 ? -39.041 -24.608 11.918 1.00 58.38 86 LEU A C 1
ATOM 683 O O . LEU A 1 86 ? -38.281 -23.765 12.372 1.00 58.38 86 LEU A O 1
ATOM 687 N N . VAL A 1 87 ? -38.743 -25.296 10.813 1.00 69.31 87 VAL A N 1
ATOM 688 C CA . VAL A 1 87 ? -37.505 -25.079 10.038 1.00 69.31 87 VAL A CA 1
ATOM 689 C C . VAL A 1 87 ? -37.562 -23.734 9.316 1.00 69.31 87 VAL A C 1
ATOM 691 O O . VAL A 1 87 ? -36.625 -22.946 9.405 1.00 69.31 87 VAL A O 1
ATOM 694 N N . ARG A 1 88 ? -38.703 -23.398 8.701 1.00 60.94 88 ARG A N 1
ATOM 695 C CA . ARG A 1 88 ? -38.906 -22.084 8.063 1.00 60.94 88 ARG A CA 1
ATOM 696 C C . ARG A 1 88 ? -38.913 -20.940 9.072 1.00 60.94 88 ARG A C 1
ATOM 698 O O . ARG A 1 88 ? -38.370 -19.876 8.789 1.00 60.94 88 ARG A O 1
ATOM 705 N N . LEU A 1 89 ? -39.512 -21.155 10.244 1.00 61.94 89 LEU A N 1
ATOM 706 C CA . LEU A 1 89 ? -39.521 -20.177 11.325 1.00 61.94 89 LEU A CA 1
ATOM 707 C C . LEU A 1 89 ? -38.118 -20.018 11.918 1.00 61.94 89 LEU A C 1
ATOM 709 O O . LEU A 1 89 ? -37.682 -18.891 12.078 1.00 61.94 89 LEU A O 1
ATOM 713 N N . LYS A 1 90 ? -37.374 -21.108 12.149 1.00 60.97 90 LYS A N 1
ATOM 714 C CA . LYS A 1 90 ? -35.966 -21.055 12.575 1.00 60.97 90 LYS A CA 1
ATOM 715 C C . LYS A 1 90 ? -35.078 -20.355 11.556 1.00 60.97 90 LYS A C 1
ATOM 717 O O . LYS A 1 90 ? -34.228 -19.594 11.973 1.00 60.97 90 LYS A O 1
ATOM 722 N N . LYS A 1 91 ? -35.300 -20.548 10.254 1.00 58.16 91 LYS A N 1
ATOM 723 C CA . LYS A 1 91 ? -34.532 -19.873 9.197 1.00 58.16 91 LYS A CA 1
ATOM 724 C C . LYS A 1 91 ? -34.882 -18.388 9.083 1.00 58.16 91 LYS A C 1
ATOM 726 O O . LYS A 1 91 ? -34.002 -17.566 8.901 1.00 58.16 91 LYS A O 1
ATOM 731 N N . LYS A 1 92 ? -36.158 -18.013 9.239 1.00 55.00 92 LYS A N 1
ATOM 732 C CA . LYS A 1 92 ? -36.570 -16.596 9.267 1.00 55.00 92 LYS A CA 1
ATOM 733 C C . LYS A 1 92 ? -36.151 -15.878 10.547 1.00 55.00 92 LYS A C 1
ATOM 735 O O . LYS A 1 92 ? -35.792 -14.712 10.477 1.00 55.00 92 LYS A O 1
ATOM 740 N N . ILE A 1 93 ? -36.219 -16.557 11.690 1.00 57.72 93 ILE A N 1
ATOM 741 C CA . ILE A 1 93 ? -35.733 -16.048 12.974 1.00 57.72 93 ILE A CA 1
ATOM 742 C C . ILE A 1 93 ? -34.206 -15.961 12.929 1.00 57.72 93 ILE A C 1
ATOM 744 O O . ILE A 1 93 ? -33.684 -14.903 13.244 1.00 57.72 93 ILE A O 1
ATOM 748 N N . GLY A 1 94 ? -33.529 -17.004 12.438 1.00 55.94 94 GLY A N 1
ATOM 749 C CA . GLY A 1 94 ? -32.099 -17.031 12.118 1.00 55.94 94 GLY A CA 1
ATOM 750 C C . GLY A 1 94 ? -31.721 -15.813 11.298 1.00 55.94 94 GLY A C 1
ATOM 751 O O . GLY A 1 94 ? -31.089 -14.932 11.839 1.00 55.94 94 GLY A O 1
ATOM 752 N N . ASN A 1 95 ? -32.292 -15.625 10.107 1.00 52.12 95 ASN A N 1
ATOM 753 C CA . ASN A 1 95 ? -32.012 -14.463 9.253 1.00 52.12 95 ASN A CA 1
ATOM 754 C C . ASN A 1 95 ? -32.293 -13.085 9.899 1.00 52.12 95 ASN A C 1
ATOM 756 O O . ASN A 1 95 ? -31.689 -12.090 9.507 1.00 52.12 95 ASN A O 1
ATOM 760 N N . LEU A 1 96 ? -33.212 -12.996 10.871 1.00 49.91 96 LEU A N 1
ATOM 761 C CA . LEU A 1 96 ? -33.466 -11.774 11.653 1.00 49.91 96 LEU A CA 1
ATOM 762 C C . LEU A 1 96 ? -32.402 -11.539 12.738 1.00 49.91 96 LEU A C 1
ATOM 764 O O . LEU A 1 96 ? -32.149 -10.394 13.114 1.00 49.91 96 LEU A O 1
ATOM 768 N N . PHE A 1 97 ? -31.776 -12.610 13.220 1.00 55.12 97 PHE A N 1
ATOM 769 C CA . PHE A 1 97 ? -30.609 -12.588 14.092 1.00 55.12 97 PHE A CA 1
ATOM 770 C C . PHE A 1 97 ? -29.273 -12.683 13.314 1.00 55.12 97 PHE A C 1
ATOM 772 O O . PHE A 1 97 ? -28.258 -12.327 13.896 1.00 55.12 97 PHE A O 1
ATOM 779 N N . ASP A 1 98 ? -29.263 -13.024 12.021 1.00 52.16 98 ASP A N 1
ATOM 780 C CA . ASP A 1 98 ? -28.069 -13.300 11.196 1.00 52.16 98 ASP A CA 1
ATOM 781 C C . ASP A 1 98 ? -27.616 -12.104 10.343 1.00 52.16 98 ASP A C 1
ATOM 783 O O . ASP A 1 98 ? -26.743 -12.265 9.494 1.00 52.16 98 ASP A O 1
ATOM 787 N N . LYS A 1 99 ? -28.160 -10.888 10.539 1.00 62.62 99 LYS A N 1
ATOM 788 C CA . LYS A 1 99 ? -27.456 -9.692 10.032 1.00 62.62 99 LYS A CA 1
ATOM 789 C C . LYS A 1 99 ? -26.057 -9.720 10.643 1.00 62.62 99 LYS A C 1
ATOM 791 O O . LYS A 1 99 ? -25.966 -9.711 11.878 1.00 62.62 99 LYS A O 1
ATOM 796 N N . SER A 1 100 ? -25.028 -9.787 9.800 1.00 65.25 100 SER A N 1
ATOM 797 C CA . SER A 1 100 ? -23.675 -10.157 10.187 1.00 65.25 100 SER A CA 1
ATOM 798 C C . SER A 1 100 ? -23.233 -9.412 11.432 1.00 65.25 100 SER A C 1
ATOM 800 O O . SER A 1 100 ? -23.490 -8.225 11.672 1.00 65.25 100 SER A O 1
ATOM 802 N N . SER A 1 101 ? -22.556 -10.177 12.266 1.00 83.25 101 SER A N 1
ATOM 803 C CA . SER A 1 101 ? -21.921 -9.688 13.467 1.00 83.25 101 SER A CA 1
ATOM 804 C C . SER A 1 101 ? -20.614 -8.956 13.170 1.00 83.25 101 SER A C 1
ATOM 806 O O . SER A 1 101 ? -19.888 -8.701 14.119 1.00 83.25 101 SER A O 1
ATOM 808 N N . ILE A 1 102 ? -20.299 -8.625 11.909 1.00 89.56 102 ILE A N 1
ATOM 809 C CA . ILE A 1 102 ? -19.042 -7.991 11.499 1.00 89.56 102 ILE A CA 1
ATOM 810 C C . ILE A 1 102 ? -19.317 -6.765 10.612 1.00 89.56 102 ILE A C 1
ATOM 812 O O . ILE A 1 102 ? -20.198 -6.751 9.757 1.00 89.56 102 ILE A O 1
ATOM 816 N N . LEU A 1 103 ? -18.544 -5.707 10.825 1.00 93.00 103 LEU A N 1
ATOM 817 C CA . LEU A 1 103 ? -18.472 -4.526 9.974 1.00 93.00 103 LEU A CA 1
ATOM 818 C C . LEU A 1 103 ? -17.011 -4.327 9.569 1.00 93.00 103 LEU A C 1
ATOM 820 O O . LEU A 1 103 ? -16.104 -4.549 10.371 1.00 93.00 103 LEU A O 1
ATOM 824 N N . THR A 1 104 ? -16.768 -3.896 8.337 1.00 96.62 104 THR A N 1
ATOM 825 C CA . THR A 1 104 ? -15.407 -3.597 7.876 1.00 96.62 104 THR A CA 1
ATOM 826 C C . THR A 1 104 ? -15.371 -2.241 7.195 1.00 96.62 104 THR A C 1
ATOM 828 O O . THR A 1 104 ? -16.292 -1.876 6.459 1.00 96.62 104 THR A O 1
ATOM 831 N N . VAL A 1 105 ? -14.321 -1.477 7.471 1.00 98.12 105 VAL A N 1
ATOM 832 C CA . VAL A 1 105 ? -14.082 -0.163 6.876 1.00 98.12 105 VAL A CA 1
ATOM 833 C C . VAL A 1 105 ? -12.773 -0.239 6.113 1.00 98.12 105 VAL A C 1
ATOM 835 O O . VAL A 1 105 ? -11.777 -0.729 6.639 1.00 98.12 105 VAL A O 1
ATOM 838 N N . TRP A 1 106 ? -12.777 0.262 4.887 1.00 97.81 106 TRP A N 1
ATOM 839 C CA . TRP A 1 106 ? -11.667 0.188 3.946 1.00 97.81 106 TRP A CA 1
ATOM 840 C C . TRP A 1 106 ? -11.357 1.569 3.397 1.00 97.81 106 TRP A C 1
ATOM 842 O O . TRP A 1 106 ? -12.224 2.446 3.358 1.00 97.81 106 TRP A O 1
ATOM 852 N N . ARG A 1 107 ? -10.143 1.750 2.891 1.00 95.19 107 ARG A N 1
ATOM 853 C CA . ARG A 1 107 ? -9.852 2.881 2.014 1.00 95.19 107 ARG A CA 1
ATOM 854 C C . ARG A 1 107 ? -10.536 2.690 0.656 1.00 95.19 107 ARG A C 1
ATOM 856 O O . ARG A 1 107 ? -10.695 1.555 0.196 1.00 95.19 107 ARG A O 1
ATOM 863 N N . PRO A 1 108 ? -10.945 3.775 -0.022 1.00 93.56 108 PRO A N 1
ATOM 864 C CA . PRO A 1 108 ? -11.544 3.685 -1.343 1.00 93.56 108 PRO A CA 1
ATOM 865 C C . PRO A 1 108 ? -10.593 3.061 -2.369 1.00 93.56 108 PRO A C 1
ATOM 867 O O . PRO A 1 108 ? -9.521 3.592 -2.659 1.00 93.56 108 PRO A O 1
ATOM 870 N N . CYS A 1 109 ? -11.037 1.973 -2.995 1.00 95.19 109 CYS A N 1
ATOM 871 C CA . CYS A 1 109 ? -10.419 1.437 -4.201 1.00 95.19 109 CYS A CA 1
ATOM 872 C C . CYS A 1 109 ? -11.127 1.999 -5.446 1.00 95.19 109 CYS A C 1
ATOM 874 O O . CYS A 1 109 ? -12.354 2.138 -5.476 1.00 95.19 109 CYS A O 1
ATOM 876 N N . SER A 1 110 ? -10.364 2.344 -6.487 1.00 94.88 110 SER A N 1
ATOM 877 C CA . SER A 1 110 ? -10.935 2.918 -7.714 1.00 94.88 110 SER A CA 1
ATOM 878 C C . SER A 1 110 ? -11.769 1.894 -8.496 1.00 94.88 110 SER A C 1
ATOM 880 O O . SER A 1 110 ? -11.428 0.712 -8.556 1.00 94.88 110 SER A O 1
ATOM 882 N N . ASN A 1 111 ? -12.823 2.356 -9.177 1.00 95.69 111 ASN A N 1
ATOM 883 C CA . ASN A 1 111 ? -13.642 1.496 -10.043 1.00 95.69 111 ASN A CA 1
ATOM 884 C C . ASN A 1 111 ? -12.822 0.808 -11.145 1.00 95.69 111 ASN A C 1
ATOM 886 O O . ASN A 1 111 ? -13.102 -0.337 -11.490 1.00 95.69 111 ASN A O 1
ATOM 890 N N . ASP A 1 112 ? -11.794 1.476 -11.675 1.00 97.12 112 ASP A N 1
ATOM 891 C CA . ASP A 1 112 ? -10.905 0.881 -12.675 1.00 97.12 112 ASP A CA 1
ATOM 892 C C . ASP A 1 112 ? -10.046 -0.249 -12.094 1.00 97.12 112 ASP A C 1
ATOM 894 O O . ASP A 1 112 ? -9.860 -1.262 -12.766 1.00 97.12 112 ASP A O 1
ATOM 898 N N . ALA A 1 113 ? -9.568 -0.121 -10.851 1.00 97.75 113 ALA A N 1
ATOM 899 C CA . ALA A 1 113 ? -8.828 -1.187 -10.174 1.00 97.75 113 ALA A CA 1
ATOM 900 C C . ALA A 1 113 ? -9.735 -2.392 -9.900 1.00 97.75 113 ALA A C 1
ATOM 902 O O . ALA A 1 113 ? -9.383 -3.513 -10.263 1.00 97.75 113 ALA A O 1
ATOM 903 N N . MET A 1 114 ? -10.938 -2.154 -9.360 1.00 97.25 114 MET A N 1
ATOM 904 C CA . MET A 1 114 ? -11.944 -3.203 -9.150 1.00 97.25 114 MET A CA 1
ATOM 905 C C . MET A 1 114 ? -12.277 -3.930 -10.452 1.00 97.25 114 MET A C 1
ATOM 907 O O . MET A 1 114 ? -12.231 -5.154 -10.497 1.00 97.25 114 MET A O 1
ATOM 911 N N . ARG A 1 115 ? -12.531 -3.192 -11.539 1.00 97.06 115 ARG A N 1
ATOM 912 C CA . ARG A 1 115 ? -12.794 -3.781 -12.856 1.00 97.06 115 ARG A CA 1
ATOM 913 C C . ARG A 1 115 ? -11.637 -4.657 -13.336 1.00 97.06 115 ARG A C 1
ATOM 915 O O . ARG A 1 115 ? -11.881 -5.751 -13.823 1.00 97.06 115 ARG A O 1
ATOM 922 N N . LYS A 1 116 ? -10.389 -4.212 -13.179 1.00 97.62 116 LYS A N 1
ATOM 923 C CA . LYS A 1 116 ? -9.208 -4.992 -13.582 1.00 97.62 116 LYS A CA 1
ATOM 924 C C . LYS A 1 116 ? -9.041 -6.275 -12.775 1.00 97.62 116 LYS A C 1
ATOM 926 O O . LYS A 1 116 ? -8.724 -7.303 -13.367 1.00 97.62 116 LYS A O 1
ATOM 931 N N . MET A 1 117 ? -9.318 -6.226 -11.471 1.00 97.06 117 MET A N 1
ATOM 932 C CA . MET A 1 117 ? -9.377 -7.419 -10.621 1.00 97.06 117 MET A CA 1
ATOM 933 C C . MET A 1 117 ? -10.487 -8.375 -11.075 1.00 97.06 117 MET A C 1
ATOM 935 O O . MET A 1 117 ? -10.247 -9.569 -11.214 1.00 97.06 117 MET A O 1
ATOM 939 N N . MET A 1 118 ? -11.682 -7.855 -11.380 1.00 95.69 118 MET A N 1
ATOM 940 C CA . MET A 1 118 ? -12.813 -8.653 -11.880 1.00 95.69 118 MET A CA 1
ATOM 941 C C . MET A 1 118 ? -12.525 -9.307 -13.237 1.00 95.69 118 MET A C 1
ATOM 943 O O . MET A 1 118 ? -12.947 -10.432 -13.484 1.00 95.69 118 MET A O 1
ATOM 947 N N . GLU A 1 119 ? -11.831 -8.597 -14.127 1.00 95.50 119 GLU A N 1
ATOM 948 C CA . GLU A 1 119 ? -11.441 -9.082 -15.455 1.00 95.50 119 GLU A CA 1
ATOM 949 C C . GLU A 1 119 ? -10.227 -10.030 -15.411 1.00 95.50 119 GLU A C 1
ATOM 951 O O . GLU A 1 119 ? -9.893 -10.628 -16.433 1.00 95.50 119 GLU A O 1
ATOM 956 N N . GLY A 1 120 ? -9.532 -10.135 -14.270 1.00 95.00 120 GLY A N 1
ATOM 957 C CA . GLY A 1 120 ? -8.247 -10.834 -14.159 1.00 95.00 120 GLY A CA 1
ATOM 958 C C . GLY A 1 120 ? -7.121 -10.176 -14.968 1.00 95.00 120 GLY A C 1
ATOM 959 O O . GLY A 1 120 ? -6.100 -10.802 -15.241 1.00 95.00 120 GLY A O 1
ATOM 960 N N . THR A 1 121 ? -7.303 -8.918 -15.387 1.00 96.56 121 THR A N 1
ATOM 961 C CA . THR A 1 121 ? -6.304 -8.145 -16.144 1.00 96.56 121 THR A CA 1
ATOM 962 C C . THR A 1 121 ? -5.364 -7.358 -15.240 1.00 96.56 121 THR A C 1
ATOM 964 O O . THR A 1 121 ? -4.398 -6.776 -15.731 1.00 96.56 121 THR A O 1
ATOM 967 N N . GLY A 1 122 ? -5.633 -7.335 -13.936 1.00 97.25 122 GLY A N 1
ATOM 968 C CA . GLY A 1 122 ? -4.747 -6.806 -12.915 1.00 97.25 122 GLY A CA 1
ATOM 969 C C . GLY A 1 122 ? -5.006 -7.461 -11.565 1.00 97.25 122 GLY A C 1
ATOM 970 O O . GLY A 1 122 ? -6.084 -7.999 -11.329 1.00 97.25 122 GLY A O 1
ATOM 971 N N . VAL A 1 123 ? -4.014 -7.396 -10.687 1.00 97.50 123 VAL A N 1
ATOM 972 C CA . VAL A 1 123 ? -4.075 -7.959 -9.334 1.00 97.50 123 VAL A CA 1
ATOM 973 C C . VAL A 1 123 ? -3.731 -6.870 -8.319 1.00 97.50 123 VAL A C 1
ATOM 975 O O . VAL A 1 123 ? -2.902 -6.011 -8.617 1.00 97.50 123 VAL A O 1
ATOM 978 N N . GLY A 1 124 ? -4.369 -6.846 -7.148 1.00 97.06 124 GLY A N 1
ATOM 979 C CA . GLY A 1 124 ? -4.064 -5.836 -6.128 1.00 97.06 124 GLY A CA 1
ATOM 980 C C . GLY A 1 124 ? -2.596 -5.880 -5.685 1.00 97.06 124 GLY A C 1
ATOM 981 O O . GLY A 1 124 ? -1.931 -6.914 -5.814 1.00 97.06 124 GLY A O 1
ATOM 982 N N . LYS A 1 125 ? -2.069 -4.751 -5.208 1.00 94.25 125 LYS A N 1
ATOM 983 C CA . LYS A 1 125 ? -0.673 -4.592 -4.780 1.00 94.25 125 LYS A CA 1
ATOM 984 C C . LYS A 1 125 ? -0.464 -5.065 -3.347 1.00 94.25 125 LYS A C 1
ATOM 986 O O . LYS A 1 125 ? -1.365 -4.961 -2.535 1.00 94.25 125 LYS A O 1
ATOM 991 N N . GLY A 1 126 ? 0.709 -5.609 -3.043 1.00 91.12 126 GLY A N 1
ATOM 992 C CA . GLY A 1 126 ? 1.125 -5.950 -1.683 1.00 91.12 126 GLY A CA 1
ATOM 993 C C . GLY A 1 126 ? 1.921 -4.828 -1.019 1.00 91.12 126 GLY A C 1
ATOM 994 O O . GLY A 1 126 ? 2.233 -3.806 -1.637 1.00 91.12 126 GLY A O 1
ATOM 995 N N . LEU A 1 127 ? 2.303 -5.048 0.244 1.00 86.88 127 LEU A N 1
ATOM 996 C CA . LEU A 1 127 ? 3.097 -4.096 1.033 1.00 86.88 127 LEU A CA 1
ATOM 997 C C . LEU A 1 127 ? 4.485 -3.809 0.437 1.00 86.88 127 LEU A C 1
ATOM 999 O O . LEU A 1 127 ? 5.098 -2.802 0.781 1.00 86.88 127 LEU A O 1
ATOM 1003 N N . ASP A 1 128 ? 4.986 -4.670 -0.444 1.00 89.00 128 ASP A N 1
ATOM 1004 C CA . ASP A 1 128 ? 6.276 -4.557 -1.122 1.00 89.00 128 ASP A CA 1
ATOM 1005 C C . ASP A 1 128 ? 6.268 -3.576 -2.309 1.00 89.00 128 ASP A C 1
ATOM 1007 O O . ASP A 1 128 ? 7.334 -3.114 -2.726 1.00 89.00 128 ASP A O 1
ATOM 1011 N N . ILE A 1 129 ? 5.090 -3.207 -2.831 1.00 92.19 129 ILE A N 1
ATOM 1012 C CA . ILE A 1 129 ? 4.937 -2.241 -3.927 1.00 92.19 129 ILE A CA 1
ATOM 1013 C C . ILE A 1 129 ? 4.486 -0.883 -3.379 1.00 92.19 129 ILE A C 1
ATOM 1015 O O . ILE A 1 129 ? 3.324 -0.649 -3.039 1.00 92.19 129 ILE A O 1
ATOM 1019 N N . LYS A 1 130 ? 5.425 0.064 -3.383 1.00 87.94 130 LYS A N 1
ATOM 1020 C CA . LYS A 1 130 ? 5.230 1.448 -2.914 1.00 87.94 130 LYS A CA 1
ATOM 1021 C C . LYS A 1 130 ? 4.931 2.443 -4.045 1.00 87.94 130 LYS A C 1
ATOM 1023 O O . LYS A 1 130 ? 4.793 3.637 -3.819 1.00 87.94 130 LYS A O 1
ATOM 1028 N N . GLY A 1 131 ? 4.870 1.979 -5.292 1.00 89.81 131 GLY A N 1
ATOM 1029 C CA . GLY A 1 131 ? 4.501 2.817 -6.431 1.00 89.81 131 GLY A CA 1
ATOM 1030 C C . GLY A 1 131 ? 3.026 3.220 -6.394 1.00 89.81 131 GLY A C 1
ATOM 1031 O O . GLY A 1 131 ? 2.165 2.479 -5.910 1.00 89.81 131 GLY A O 1
ATOM 1032 N N . LYS A 1 132 ? 2.702 4.388 -6.960 1.00 91.69 132 LYS A N 1
ATOM 1033 C CA . LYS A 1 132 ? 1.319 4.868 -7.034 1.00 91.69 132 LYS A CA 1
ATOM 1034 C C . LYS A 1 132 ? 0.652 4.516 -8.357 1.00 91.69 132 LYS A C 1
ATOM 1036 O O . LYS A 1 132 ? 1.207 4.749 -9.430 1.00 91.69 132 LYS A O 1
ATOM 1041 N N . SER A 1 133 ? -0.586 4.036 -8.272 1.00 95.75 133 SER A N 1
ATOM 1042 C CA . SER A 1 133 ? -1.419 3.679 -9.424 1.00 95.75 133 SER A CA 1
ATOM 1043 C C . SER A 1 133 ? -1.839 4.901 -10.234 1.00 95.75 133 SER A C 1
ATOM 1045 O O . SER A 1 133 ? -2.274 5.892 -9.646 1.00 95.75 133 SER A O 1
ATOM 1047 N N . ALA A 1 134 ? -1.766 4.862 -11.562 1.00 95.81 134 ALA A N 1
ATOM 1048 C CA . ALA A 1 134 ? -2.242 5.949 -12.416 1.00 95.81 134 ALA A CA 1
ATOM 1049 C C . ALA A 1 134 ? -3.745 6.220 -12.198 1.00 95.81 134 ALA A C 1
ATOM 1051 O O . ALA A 1 134 ? -4.530 5.305 -11.966 1.00 95.81 134 ALA A O 1
ATOM 1052 N N . LYS A 1 135 ? -4.145 7.491 -12.272 1.00 94.31 135 LYS A N 1
ATOM 1053 C CA . LYS A 1 135 ? -5.529 7.953 -12.074 1.00 94.31 135 LYS A CA 1
ATOM 1054 C C . LYS A 1 135 ? -6.340 8.026 -13.374 1.00 94.31 135 LYS A C 1
ATOM 1056 O O . LYS A 1 135 ? -7.555 8.177 -13.314 1.00 94.31 135 LYS A O 1
ATOM 1061 N N . LYS A 1 136 ? -5.678 8.010 -14.536 1.00 93.69 136 LYS A N 1
ATOM 1062 C CA . LYS A 1 136 ? -6.315 8.135 -15.856 1.00 93.69 136 LYS A CA 1
ATOM 1063 C C . LYS A 1 136 ? -5.458 7.519 -16.965 1.00 93.69 136 LYS A C 1
ATOM 1065 O O . LYS A 1 136 ? -4.380 6.984 -16.705 1.00 93.69 136 LYS A O 1
ATOM 1070 N N . GLY A 1 137 ? -5.954 7.625 -18.197 1.00 93.62 137 GLY A N 1
ATOM 1071 C CA . GLY A 1 137 ? -5.262 7.175 -19.402 1.00 93.62 137 GLY A CA 1
ATOM 1072 C C . GLY A 1 137 ? -5.327 5.661 -19.599 1.00 93.62 137 GLY A C 1
ATOM 1073 O O . GLY A 1 137 ? -6.050 4.950 -18.901 1.00 93.62 137 GLY A O 1
ATOM 1074 N N . ILE A 1 138 ? -4.544 5.150 -20.548 1.00 94.88 138 ILE A N 1
ATOM 1075 C CA . ILE A 1 138 ? -4.499 3.710 -20.862 1.00 94.88 138 ILE A CA 1
ATOM 1076 C C . ILE A 1 138 ? -3.917 2.873 -19.715 1.00 94.88 138 ILE A C 1
ATOM 1078 O O . ILE A 1 138 ? -4.105 1.658 -19.680 1.00 94.88 138 ILE A O 1
ATOM 1082 N N . LEU A 1 139 ? -3.213 3.529 -18.788 1.00 96.62 139 LEU A N 1
ATOM 1083 C CA . LEU A 1 139 ? -2.594 2.918 -17.614 1.00 96.62 139 LEU A CA 1
ATOM 1084 C C . LEU A 1 139 ? -3.452 3.067 -16.353 1.00 96.62 139 LEU A C 1
ATOM 1086 O O . LEU A 1 139 ? -2.995 2.664 -15.289 1.00 96.62 139 LEU A O 1
ATOM 1090 N N . SER A 1 140 ? -4.656 3.650 -16.450 1.00 96.62 140 SER A N 1
ATOM 1091 C CA . SER A 1 140 ? -5.539 3.902 -15.302 1.00 96.62 140 SER A CA 1
ATOM 1092 C C . SER A 1 140 ? -5.640 2.679 -14.390 1.00 96.62 140 SER A C 1
ATOM 1094 O O . SER A 1 140 ? -5.777 1.556 -14.875 1.00 96.62 140 SER A O 1
ATOM 1096 N N . ALA A 1 141 ? -5.552 2.910 -13.081 1.00 97.00 141 ALA A N 1
ATOM 1097 C CA . ALA A 1 141 ? -5.495 1.934 -11.996 1.00 97.00 141 ALA A CA 1
ATOM 1098 C C . ALA A 1 141 ? -4.260 1.025 -11.914 1.00 97.00 141 ALA A C 1
ATOM 1100 O O . ALA A 1 141 ? -4.038 0.466 -10.843 1.00 97.00 141 ALA A O 1
ATOM 1101 N N . PHE A 1 142 ? -3.437 0.897 -12.957 1.00 98.25 142 PHE A N 1
ATOM 1102 C CA . PHE A 1 142 ? -2.171 0.168 -12.855 1.00 98.25 142 PHE A CA 1
ATOM 1103 C C . PHE A 1 142 ? -1.091 1.003 -12.176 1.00 98.25 142 PHE A C 1
ATOM 1105 O O . PHE A 1 142 ? -1.119 2.231 -12.249 1.00 98.25 142 PHE A O 1
ATOM 1112 N N . VAL A 1 143 ? -0.094 0.348 -11.585 1.00 98.06 143 VAL A N 1
ATOM 1113 C CA . VAL A 1 143 ? 1.122 0.997 -11.078 1.00 98.06 143 VAL A CA 1
ATOM 1114 C C . VAL A 1 143 ? 2.153 1.120 -12.213 1.00 98.06 143 VAL A C 1
ATOM 1116 O O . VAL A 1 143 ? 2.802 0.128 -12.555 1.00 98.06 143 VAL A O 1
ATOM 1119 N N . PRO A 1 144 ? 2.342 2.303 -12.836 1.00 97.88 144 PRO A N 1
ATOM 1120 C CA . PRO A 1 144 ? 3.385 2.476 -13.836 1.00 97.88 144 PRO A CA 1
ATOM 1121 C C . PRO A 1 144 ? 4.770 2.371 -13.193 1.00 97.88 144 PRO A C 1
ATOM 1123 O O . PRO A 1 144 ? 4.996 2.872 -12.089 1.00 97.88 144 PRO A O 1
ATOM 1126 N N . PHE A 1 145 ? 5.717 1.774 -13.916 1.00 98.19 145 PHE A N 1
ATOM 1127 C CA . PHE A 1 145 ? 7.120 1.764 -13.509 1.00 98.19 145 PHE A CA 1
ATOM 1128 C C . PHE A 1 145 ? 7.673 3.186 -13.433 1.00 98.19 145 PHE A C 1
ATOM 1130 O O . PHE A 1 145 ? 8.290 3.550 -12.433 1.00 98.19 145 PHE A O 1
ATOM 1137 N N . LEU A 1 146 ? 7.403 3.991 -14.470 1.00 97.31 146 LEU A N 1
ATOM 1138 C CA . LEU A 1 146 ? 7.736 5.408 -14.471 1.00 97.31 146 LEU A CA 1
ATOM 1139 C C . LEU A 1 146 ? 6.784 6.193 -13.570 1.00 97.31 146 LEU A C 1
ATOM 1141 O O . LEU A 1 146 ? 5.624 6.418 -13.932 1.00 97.31 146 LEU A O 1
ATOM 1145 N N . GLN A 1 147 ? 7.310 6.645 -12.437 1.00 95.81 147 GLN A N 1
ATOM 1146 C CA . GLN A 1 147 ? 6.673 7.594 -11.516 1.00 95.81 147 GLN A CA 1
ATOM 1147 C C . GLN A 1 147 ? 7.171 9.030 -11.738 1.00 95.81 147 GLN A C 1
ATOM 1149 O O . GLN A 1 147 ? 6.654 9.969 -11.139 1.00 95.81 147 GLN A O 1
ATOM 1154 N N . ILE A 1 148 ? 8.135 9.205 -12.646 1.00 94.62 148 ILE A N 1
ATOM 1155 C CA . ILE A 1 148 ? 8.578 10.498 -13.164 1.00 94.62 148 ILE A CA 1
ATOM 1156 C C . ILE A 1 148 ? 8.024 10.747 -14.571 1.00 94.62 148 ILE A C 1
ATOM 1158 O O . ILE A 1 148 ? 7.882 9.825 -15.378 1.00 94.62 148 ILE A O 1
ATOM 1162 N N . SER A 1 149 ? 7.704 12.004 -14.856 1.00 93.25 149 SER A N 1
ATOM 1163 C CA . SER A 1 149 ? 7.212 12.478 -16.155 1.00 93.25 149 SER A CA 1
ATOM 1164 C C . SER A 1 149 ? 7.903 13.754 -16.631 1.00 93.25 149 SER A C 1
ATOM 1166 O O . SER A 1 149 ? 7.545 14.268 -17.686 1.00 93.25 149 SER A O 1
ATOM 1168 N N . GLU A 1 150 ? 8.876 14.271 -15.881 1.00 92.00 150 GLU A N 1
ATOM 1169 C CA . GLU A 1 150 ? 9.692 15.425 -16.261 1.00 92.00 150 GLU A CA 1
ATOM 1170 C C . GLU A 1 150 ? 11.128 14.976 -16.559 1.00 92.00 150 GLU A C 1
ATOM 1172 O O . GLU A 1 150 ? 11.739 14.262 -15.768 1.00 92.00 150 GLU A O 1
ATOM 1177 N N . GLU A 1 151 ? 11.705 15.407 -17.685 1.00 94.81 151 GLU A N 1
ATOM 1178 C CA . GLU A 1 151 ? 13.074 15.017 -18.077 1.00 94.81 151 GLU A CA 1
ATOM 1179 C C . GLU A 1 151 ? 14.120 15.364 -17.014 1.00 94.81 151 GLU A C 1
ATOM 1181 O O . GLU A 1 151 ? 15.031 14.583 -16.740 1.00 94.81 151 GLU A O 1
ATOM 1186 N N . MET A 1 152 ? 13.962 16.525 -16.377 1.00 92.62 152 MET A N 1
ATOM 1187 C CA . MET A 1 152 ? 14.859 16.991 -15.321 1.00 92.62 152 MET A CA 1
ATOM 1188 C C . MET A 1 152 ? 14.829 16.111 -14.066 1.00 92.62 152 MET A C 1
ATOM 1190 O O . MET A 1 152 ? 15.795 16.109 -13.303 1.00 92.62 152 MET A O 1
ATOM 1194 N N . ASP A 1 153 ? 13.770 15.325 -13.863 1.00 91.44 153 ASP A N 1
ATOM 1195 C CA . ASP A 1 153 ? 13.652 14.442 -12.705 1.00 91.44 153 ASP A CA 1
ATOM 1196 C C . ASP A 1 153 ? 14.504 13.182 -12.819 1.00 91.44 153 ASP A C 1
ATOM 1198 O O . ASP A 1 153 ? 14.837 12.587 -11.796 1.00 91.44 153 ASP A O 1
ATOM 1202 N N . LYS A 1 154 ? 14.963 12.817 -14.023 1.00 94.12 154 LYS A N 1
ATOM 1203 C CA . LYS A 1 154 ? 15.930 11.722 -14.205 1.00 94.12 154 LYS A CA 1
ATOM 1204 C C . LYS A 1 154 ? 17.196 11.927 -13.374 1.00 94.12 154 LYS A C 1
ATOM 1206 O O . LYS A 1 154 ? 17.730 10.965 -12.836 1.00 94.12 154 LYS A O 1
ATOM 1211 N N . ALA A 1 155 ? 17.654 13.175 -13.248 1.00 89.06 155 ALA A N 1
ATOM 1212 C CA . ALA A 1 155 ? 18.852 13.529 -12.487 1.00 89.06 155 ALA A CA 1
ATOM 1213 C C . ALA A 1 155 ? 18.648 13.482 -10.960 1.00 89.06 155 ALA A C 1
ATOM 1215 O O . ALA A 1 155 ? 19.616 13.592 -10.213 1.00 89.06 155 ALA A O 1
ATOM 1216 N N . LYS A 1 156 ? 17.399 13.349 -10.496 1.00 85.12 156 LYS A N 1
ATOM 1217 C CA . LYS A 1 156 ? 17.045 13.275 -9.071 1.00 85.12 156 LYS A CA 1
ATOM 1218 C C . LYS A 1 156 ? 16.950 11.833 -8.562 1.00 85.12 156 LYS A C 1
ATOM 1220 O O . LYS A 1 156 ? 16.925 11.642 -7.354 1.00 85.12 156 LYS A O 1
ATOM 1225 N N . ILE A 1 157 ? 16.892 10.853 -9.466 1.00 88.50 157 ILE A N 1
ATOM 1226 C CA . ILE A 1 157 ? 16.820 9.425 -9.132 1.00 88.50 157 ILE A CA 1
ATOM 1227 C C . ILE A 1 157 ? 18.134 8.981 -8.497 1.00 88.50 157 ILE A C 1
ATOM 1229 O O . ILE A 1 157 ? 19.216 9.344 -8.970 1.00 88.50 157 ILE A O 1
ATOM 1233 N N . MET A 1 158 ? 18.050 8.185 -7.432 1.00 86.12 158 MET A N 1
ATOM 1234 C CA . MET A 1 158 ? 19.244 7.674 -6.773 1.00 86.12 158 MET A CA 1
ATOM 1235 C C . MET A 1 158 ? 20.078 6.792 -7.717 1.00 86.12 158 MET A C 1
ATOM 1237 O O . MET A 1 158 ? 19.527 6.053 -8.540 1.00 86.12 158 MET A O 1
ATOM 1241 N N . PRO A 1 159 ? 21.416 6.789 -7.569 1.00 87.19 159 PRO A N 1
ATOM 1242 C CA . PRO A 1 159 ? 22.272 5.899 -8.341 1.00 87.19 159 PRO A CA 1
ATOM 1243 C C . PRO A 1 159 ? 21.889 4.425 -8.156 1.00 87.19 159 PRO A C 1
ATOM 1245 O O . PRO A 1 159 ? 21.830 3.908 -7.038 1.00 87.19 159 PRO A O 1
ATOM 1248 N N . ILE A 1 160 ? 21.679 3.727 -9.271 1.00 89.88 160 ILE A N 1
ATOM 1249 C CA . ILE A 1 160 ? 21.395 2.291 -9.291 1.00 89.88 160 ILE A CA 1
ATOM 1250 C C . ILE A 1 160 ? 22.723 1.532 -9.219 1.00 89.88 160 ILE A C 1
ATOM 1252 O O . ILE A 1 160 ? 23.589 1.698 -10.078 1.00 89.88 160 ILE A O 1
ATOM 1256 N N . ALA A 1 161 ? 22.881 0.669 -8.213 1.00 86.81 161 ALA A N 1
ATOM 1257 C CA . ALA A 1 161 ? 24.093 -0.135 -8.066 1.00 86.81 161 ALA A CA 1
ATOM 1258 C C . ALA A 1 161 ? 24.237 -1.148 -9.215 1.00 86.81 161 ALA A C 1
ATOM 1260 O O . ALA A 1 161 ? 23.251 -1.769 -9.608 1.00 86.81 161 ALA A O 1
ATOM 1261 N N . TYR A 1 162 ? 25.465 -1.369 -9.689 1.00 83.88 162 TYR A N 1
ATOM 1262 C CA . TYR A 1 162 ? 25.774 -2.249 -10.828 1.00 83.88 162 TYR A CA 1
ATOM 1263 C C . TYR A 1 162 ? 25.305 -3.694 -10.663 1.00 83.88 162 TYR A C 1
ATOM 1265 O O . TYR A 1 162 ? 24.840 -4.298 -11.619 1.00 83.88 162 TYR A O 1
ATOM 1273 N N . SER A 1 163 ? 25.381 -4.229 -9.445 1.00 86.81 163 SER A N 1
ATOM 1274 C CA . SER A 1 163 ? 24.919 -5.582 -9.125 1.00 86.81 163 SER A CA 1
ATOM 1275 C C . SER A 1 163 ? 23.398 -5.695 -8.990 1.00 86.81 163 SER A C 1
ATOM 1277 O O . SER A 1 163 ? 22.886 -6.778 -8.713 1.00 86.81 163 SER A O 1
ATOM 1279 N N . SER A 1 164 ? 22.658 -4.591 -9.133 1.00 91.50 164 SER A N 1
ATOM 1280 C CA . SER A 1 164 ? 21.197 -4.626 -9.082 1.00 91.50 164 SER A CA 1
ATOM 1281 C C . SER A 1 164 ? 20.672 -5.247 -10.366 1.00 91.50 164 SER A C 1
ATOM 1283 O O . SER A 1 164 ? 21.009 -4.810 -11.468 1.00 91.50 164 SER A O 1
ATOM 1285 N N . ARG A 1 165 ? 19.813 -6.248 -10.215 1.00 94.56 165 ARG A N 1
ATOM 1286 C CA . ARG A 1 165 ? 19.174 -6.967 -11.314 1.00 94.56 165 ARG A CA 1
ATOM 1287 C C . ARG A 1 165 ? 17.669 -6.758 -11.245 1.00 94.56 165 ARG A C 1
ATOM 1289 O O . ARG A 1 165 ? 17.137 -6.450 -10.178 1.00 94.56 165 ARG A O 1
ATOM 1296 N N . LEU A 1 166 ? 17.008 -6.894 -12.386 1.00 97.25 166 LEU A N 1
ATOM 1297 C CA . LEU A 1 166 ? 15.552 -6.890 -12.480 1.00 97.25 166 LEU A CA 1
ATOM 1298 C C . LEU A 1 166 ? 15.085 -7.864 -13.555 1.00 97.25 166 LEU A C 1
ATOM 1300 O O . LEU A 1 166 ? 15.853 -8.229 -14.448 1.00 97.25 166 LEU A O 1
ATOM 1304 N N . ARG A 1 167 ? 13.801 -8.218 -13.495 1.00 98.06 167 ARG A N 1
ATOM 1305 C CA . ARG A 1 167 ? 13.118 -9.024 -14.509 1.00 98.06 167 ARG A CA 1
ATOM 1306 C C . ARG A 1 167 ? 12.106 -8.187 -15.279 1.00 98.06 167 ARG A C 1
ATOM 1308 O O . ARG A 1 167 ? 11.345 -7.426 -14.678 1.00 98.06 167 ARG A O 1
ATOM 1315 N N . VAL A 1 168 ? 12.087 -8.341 -16.602 1.00 98.56 168 VAL A N 1
ATOM 1316 C CA . VAL A 1 168 ? 11.115 -7.694 -17.500 1.00 98.56 168 VAL A CA 1
ATOM 1317 C C . VAL A 1 168 ? 10.461 -8.724 -18.395 1.00 98.56 168 VAL A C 1
ATOM 1319 O O . VAL A 1 168 ? 11.156 -9.520 -19.023 1.00 98.56 168 VAL A O 1
ATOM 1322 N N . TYR A 1 169 ? 9.141 -8.652 -18.512 1.00 98.62 169 TYR A N 1
ATOM 1323 C CA . TYR A 1 169 ? 8.332 -9.514 -19.359 1.00 98.62 169 TYR A CA 1
ATOM 1324 C C . TYR A 1 169 ? 7.722 -8.770 -20.542 1.00 98.62 169 TYR A C 1
ATOM 1326 O O . TYR A 1 169 ? 7.367 -7.589 -20.470 1.00 98.62 169 TYR A O 1
ATOM 1334 N N . TYR A 1 170 ? 7.585 -9.508 -21.641 1.00 98.56 170 TYR A N 1
ATOM 1335 C CA . TYR A 1 170 ? 7.041 -9.053 -22.911 1.00 98.56 170 TYR A CA 1
ATOM 1336 C C . TYR A 1 170 ? 5.971 -10.018 -23.410 1.00 98.56 170 TYR A C 1
ATOM 1338 O O . TYR A 1 170 ? 6.095 -11.232 -23.276 1.00 98.56 170 TYR A O 1
ATOM 1346 N N . HIS A 1 171 ? 4.967 -9.476 -24.093 1.00 97.50 171 HIS A N 1
ATOM 1347 C CA . HIS A 1 171 ? 3.864 -10.246 -24.675 1.00 97.50 171 HIS A CA 1
ATOM 1348 C C . HIS A 1 171 ? 4.266 -11.161 -25.845 1.00 97.50 171 HIS A C 1
ATOM 1350 O O . HIS A 1 171 ? 3.442 -11.928 -26.334 1.00 97.50 171 HIS A O 1
ATOM 1356 N N . SER A 1 172 ? 5.489 -11.041 -26.371 1.00 98.06 172 SER A N 1
ATOM 1357 C CA . SER A 1 172 ? 5.962 -11.888 -27.467 1.00 98.06 172 SER A CA 1
ATOM 1358 C C . SER A 1 172 ? 7.468 -12.112 -27.414 1.00 98.06 172 SER A C 1
ATOM 1360 O O . SER A 1 172 ? 8.242 -11.240 -27.005 1.00 98.06 172 SER A O 1
ATOM 1362 N N . GLU A 1 173 ? 7.893 -13.271 -27.916 1.00 98.12 173 GLU A N 1
ATOM 1363 C CA . GLU A 1 173 ? 9.308 -13.614 -28.038 1.00 98.12 173 GLU A CA 1
ATOM 1364 C C . GLU A 1 173 ? 10.053 -12.623 -28.951 1.00 98.12 173 GLU A C 1
ATOM 1366 O O . GLU A 1 173 ? 11.210 -12.283 -28.703 1.00 98.12 173 GLU A O 1
ATOM 1371 N N . ALA A 1 174 ? 9.383 -12.124 -29.997 1.00 98.12 174 ALA A N 1
ATOM 1372 C CA . ALA A 1 174 ? 9.939 -11.152 -30.934 1.00 98.12 174 ALA A CA 1
ATOM 1373 C C . ALA A 1 174 ? 10.256 -9.813 -30.250 1.00 98.12 174 ALA A C 1
ATOM 1375 O O . ALA A 1 174 ? 11.364 -9.300 -30.412 1.00 98.12 174 ALA A O 1
ATOM 1376 N N . ALA A 1 175 ? 9.329 -9.291 -29.436 1.00 98.00 175 ALA A N 1
ATOM 1377 C CA . ALA A 1 175 ? 9.540 -8.072 -28.655 1.00 98.00 175 ALA A CA 1
ATOM 1378 C C . ALA A 1 175 ? 10.707 -8.234 -27.666 1.00 98.00 175 ALA A C 1
ATOM 1380 O O . ALA A 1 175 ? 11.597 -7.384 -27.611 1.00 98.00 175 ALA A O 1
ATOM 1381 N N . ARG A 1 176 ? 10.769 -9.368 -26.953 1.00 97.88 176 ARG A N 1
ATOM 1382 C CA . ARG A 1 176 ? 11.898 -9.693 -26.070 1.00 97.88 176 ARG A CA 1
ATOM 1383 C C . ARG A 1 176 ? 13.232 -9.715 -26.828 1.00 97.88 176 ARG A C 1
ATOM 1385 O O . ARG A 1 176 ? 14.202 -9.091 -26.401 1.00 97.88 176 ARG A O 1
ATOM 1392 N N . LYS A 1 177 ? 13.293 -10.412 -27.971 1.00 97.44 177 LYS A N 1
ATOM 1393 C CA . LYS A 1 177 ? 14.500 -10.506 -28.817 1.00 97.44 177 LYS A CA 1
ATOM 1394 C C . LYS A 1 177 ? 14.944 -9.139 -29.340 1.00 97.44 177 LYS A C 1
ATOM 1396 O O . LYS A 1 177 ? 16.147 -8.876 -29.401 1.00 97.44 177 LYS A O 1
ATOM 1401 N N . GLU A 1 178 ? 14.001 -8.266 -29.696 1.00 97.12 178 GLU A N 1
ATOM 1402 C CA . GLU A 1 178 ? 14.296 -6.890 -30.099 1.00 97.12 178 GLU A CA 1
ATOM 1403 C C . GLU A 1 178 ? 14.986 -6.114 -28.973 1.00 97.12 178 GLU A C 1
ATOM 1405 O O . GLU A 1 178 ? 16.023 -5.489 -29.208 1.00 97.12 178 GLU A O 1
ATOM 1410 N N . VAL A 1 179 ? 14.450 -6.187 -27.752 1.00 96.69 179 VAL A N 1
ATOM 1411 C CA . VAL A 1 179 ? 15.028 -5.516 -26.582 1.00 96.69 179 VAL A CA 1
ATOM 1412 C C . VAL A 1 179 ? 16.431 -6.034 -26.311 1.00 96.69 179 VAL A C 1
ATOM 1414 O O . VAL A 1 179 ? 17.356 -5.236 -26.214 1.00 96.69 179 VAL A O 1
ATOM 1417 N N . VAL A 1 180 ? 16.628 -7.354 -26.284 1.00 96.38 180 VAL A N 1
ATOM 1418 C CA . VAL A 1 180 ? 17.953 -7.959 -26.068 1.00 96.38 180 VAL A CA 1
ATOM 1419 C C . VAL A 1 180 ? 18.957 -7.482 -27.116 1.00 96.38 180 VAL A C 1
ATOM 1421 O O . VAL A 1 180 ? 20.078 -7.103 -26.779 1.00 96.38 180 VAL A O 1
ATOM 1424 N N . LYS A 1 181 ? 18.560 -7.431 -28.394 1.00 95.88 181 LYS A N 1
ATOM 1425 C CA . LYS A 1 181 ? 19.410 -6.891 -29.463 1.00 95.88 181 LYS A CA 1
ATOM 1426 C C . LYS A 1 181 ? 19.769 -5.424 -29.210 1.00 95.88 181 LYS A C 1
ATOM 1428 O O . LYS A 1 181 ? 20.929 -5.050 -29.374 1.00 95.88 181 LYS A O 1
ATOM 1433 N N . ARG A 1 182 ? 18.801 -4.594 -28.815 1.00 94.38 182 ARG A N 1
ATOM 1434 C CA . ARG A 1 182 ? 19.030 -3.171 -28.526 1.00 94.38 182 ARG A CA 1
ATOM 1435 C C . ARG A 1 182 ? 19.914 -2.965 -27.296 1.00 94.38 182 ARG A C 1
ATOM 1437 O O . ARG A 1 182 ? 20.817 -2.143 -27.377 1.00 94.38 182 ARG A O 1
ATOM 1444 N N . MET A 1 183 ? 19.730 -3.741 -26.227 1.00 93.69 183 MET A N 1
ATOM 1445 C CA . MET A 1 183 ? 20.591 -3.700 -25.037 1.00 93.69 183 MET A CA 1
ATOM 1446 C C . MET A 1 183 ? 22.035 -4.054 -25.384 1.00 93.69 183 MET A C 1
ATOM 1448 O O . MET A 1 183 ? 22.952 -3.326 -25.020 1.00 93.69 183 MET A O 1
ATOM 1452 N N . ARG A 1 184 ? 22.238 -5.124 -26.164 1.00 91.94 184 ARG A N 1
ATOM 1453 C CA . ARG A 1 184 ? 23.572 -5.528 -26.633 1.00 91.94 184 ARG A CA 1
ATOM 1454 C C . ARG A 1 184 ? 24.244 -4.450 -27.474 1.00 91.94 184 ARG A C 1
ATOM 1456 O O . ARG A 1 184 ? 25.426 -4.187 -27.303 1.00 91.94 184 ARG A O 1
ATOM 1463 N N . ASN A 1 185 ? 23.497 -3.828 -28.383 1.00 91.50 185 ASN A N 1
ATOM 1464 C CA . ASN A 1 185 ? 24.023 -2.740 -29.205 1.00 91.50 185 ASN A CA 1
ATOM 1465 C C . ASN A 1 185 ? 24.359 -1.504 -28.365 1.00 91.50 185 ASN A C 1
ATOM 1467 O O . ASN A 1 185 ? 25.385 -0.878 -28.606 1.00 91.50 185 ASN A O 1
ATOM 1471 N N . PHE A 1 186 ? 23.508 -1.170 -27.393 1.00 90.06 186 PHE A N 1
ATOM 1472 C CA . PHE A 1 186 ? 23.720 -0.043 -26.493 1.00 90.06 186 PHE A CA 1
ATOM 1473 C C . PHE A 1 186 ? 24.995 -0.229 -25.667 1.00 90.06 186 PHE A C 1
ATOM 1475 O O . PHE A 1 186 ? 25.861 0.635 -25.677 1.00 90.06 186 PHE A O 1
ATOM 1482 N N . ALA A 1 187 ? 25.156 -1.382 -25.020 1.00 87.50 187 ALA A N 1
ATOM 1483 C CA . ALA A 1 187 ? 26.335 -1.645 -24.205 1.00 87.50 187 ALA A CA 1
ATOM 1484 C C . ALA A 1 187 ? 27.631 -1.727 -25.037 1.00 87.50 187 ALA A C 1
ATOM 1486 O O . ALA A 1 187 ? 28.633 -1.164 -24.618 1.00 87.50 187 ALA A O 1
ATOM 1487 N N . LYS A 1 188 ? 27.601 -2.282 -26.260 1.00 86.75 188 LYS A N 1
ATOM 1488 C CA . LYS A 1 188 ? 28.748 -2.214 -27.194 1.00 86.75 188 LYS A CA 1
ATOM 1489 C C . LYS A 1 188 ? 29.120 -0.788 -27.594 1.00 86.75 188 LYS A C 1
ATOM 1491 O O . LYS A 1 188 ? 30.293 -0.468 -27.709 1.00 86.75 188 LYS A O 1
ATOM 1496 N N . PHE A 1 189 ? 28.131 0.073 -27.833 1.00 84.56 189 PHE A N 1
ATOM 1497 C CA . PHE A 1 189 ? 28.388 1.469 -28.195 1.00 84.56 189 PHE A CA 1
ATOM 1498 C C . PHE A 1 189 ? 29.094 2.242 -27.070 1.00 84.56 189 PHE A C 1
ATOM 1500 O O . PHE A 1 189 ? 29.802 3.207 -27.341 1.00 84.56 189 PHE A O 1
ATOM 1507 N N . HIS A 1 190 ? 28.914 1.809 -25.823 1.00 81.88 190 HIS A N 1
ATOM 1508 C CA . HIS A 1 190 ? 29.489 2.447 -24.647 1.00 81.88 190 HIS A CA 1
ATOM 1509 C C . HIS A 1 190 ? 30.678 1.695 -24.031 1.00 81.88 190 HIS A C 1
ATOM 1511 O O . HIS A 1 190 ? 31.170 2.119 -22.989 1.00 81.88 190 HIS A O 1
ATOM 1517 N N . GLU A 1 191 ? 31.165 0.634 -24.674 1.00 76.12 191 GLU A N 1
ATOM 1518 C CA . GLU A 1 191 ? 32.319 -0.151 -24.213 1.00 76.12 191 GLU A CA 1
ATOM 1519 C C . GLU A 1 191 ? 33.587 0.717 -24.094 1.00 76.12 191 GLU A C 1
ATOM 1521 O O . GLU A 1 191 ? 34.317 0.617 -23.112 1.00 76.12 191 GLU A O 1
ATOM 1526 N N . ASP A 1 192 ? 33.770 1.657 -25.028 1.00 69.12 192 ASP A N 1
ATOM 1527 C CA . ASP A 1 192 ? 34.893 2.609 -25.056 1.00 69.12 192 ASP A CA 1
ATOM 1528 C C . ASP A 1 192 ? 34.572 3.963 -24.385 1.00 69.12 192 ASP A C 1
ATOM 1530 O O . ASP A 1 192 ? 35.308 4.941 -24.538 1.00 69.12 192 ASP A O 1
ATOM 1534 N N . SER A 1 193 ? 33.442 4.072 -23.682 1.00 71.00 193 SER A N 1
ATOM 1535 C CA . SER A 1 193 ? 33.042 5.321 -23.032 1.00 71.00 193 SER A CA 1
ATOM 1536 C C . SER A 1 193 ? 33.974 5.642 -21.859 1.00 71.00 193 SER A C 1
ATOM 1538 O O . SER A 1 193 ? 34.148 4.823 -20.961 1.00 71.00 193 SER A O 1
ATOM 1540 N N . GLU A 1 194 ? 34.511 6.869 -21.804 1.00 62.12 194 GLU A N 1
ATOM 1541 C CA . GLU A 1 194 ? 35.250 7.372 -20.625 1.00 62.12 194 GLU A CA 1
ATOM 1542 C C . GLU A 1 194 ? 34.366 7.463 -19.372 1.00 62.12 194 GLU A C 1
ATOM 1544 O O . GLU A 1 194 ? 34.865 7.580 -18.250 1.00 62.12 194 GLU A O 1
ATOM 1549 N N . ASP A 1 195 ? 33.047 7.398 -19.560 1.00 65.62 195 ASP A N 1
ATOM 1550 C CA . ASP A 1 195 ? 32.115 7.209 -18.465 1.00 65.62 195 ASP A CA 1
ATOM 1551 C C . ASP A 1 195 ? 32.313 5.810 -17.860 1.00 65.62 195 ASP A C 1
ATOM 1553 O O . ASP A 1 195 ? 31.778 4.814 -18.356 1.00 65.62 195 ASP A O 1
ATOM 1557 N N . LEU A 1 196 ? 33.092 5.760 -16.772 1.00 55.97 196 LEU A N 1
ATOM 1558 C CA . LEU A 1 196 ? 33.325 4.579 -15.931 1.00 55.97 196 LEU A CA 1
ATOM 1559 C C . LEU A 1 196 ? 32.016 3.856 -15.579 1.00 55.97 196 LEU A C 1
ATOM 1561 O O . LEU A 1 196 ? 32.027 2.642 -15.372 1.00 55.97 196 LEU A O 1
ATOM 1565 N N . ASP A 1 197 ? 30.892 4.583 -15.562 1.00 58.91 197 ASP A N 1
ATOM 1566 C CA . ASP A 1 197 ? 29.568 4.031 -15.314 1.00 58.91 197 ASP A CA 1
ATOM 1567 C C . ASP A 1 197 ? 28.972 3.185 -16.439 1.00 58.91 197 ASP A C 1
ATOM 1569 O O . ASP A 1 197 ? 28.085 2.367 -16.177 1.00 58.91 197 ASP A O 1
ATOM 1573 N N . LEU A 1 198 ? 29.475 3.324 -17.663 1.00 62.25 198 LEU A N 1
ATOM 1574 C CA . LEU A 1 198 ? 29.022 2.579 -18.834 1.00 62.25 198 LEU A CA 1
ATOM 1575 C C . LEU A 1 198 ? 30.072 1.605 -19.379 1.00 62.25 198 LEU A C 1
ATOM 1577 O O . LEU A 1 198 ? 29.700 0.665 -20.075 1.00 62.25 198 LEU A O 1
ATOM 1581 N N . ALA A 1 199 ? 31.343 1.752 -18.999 1.00 58.91 199 ALA A N 1
ATOM 1582 C CA . ALA A 1 199 ? 32.415 0.836 -19.398 1.00 58.91 199 ALA A CA 1
ATOM 1583 C C . ALA A 1 199 ? 32.202 -0.618 -18.911 1.00 58.91 199 ALA A C 1
ATOM 1585 O O . ALA A 1 199 ? 32.691 -1.553 -19.532 1.00 58.91 199 ALA A O 1
ATOM 1586 N N . SER A 1 200 ? 31.429 -0.831 -17.834 1.00 64.44 200 SER A N 1
ATOM 1587 C CA . SER A 1 200 ? 31.043 -2.169 -17.327 1.00 64.44 200 SER A CA 1
ATOM 1588 C C . SER A 1 200 ? 29.736 -2.712 -17.925 1.00 64.44 200 SER A C 1
ATOM 1590 O O . SER A 1 200 ? 29.201 -3.732 -17.483 1.00 64.44 200 SER A O 1
ATOM 1592 N N . ALA A 1 201 ? 29.161 -2.022 -18.914 1.00 66.50 201 ALA A N 1
ATOM 1593 C CA . ALA A 1 201 ? 27.915 -2.449 -19.540 1.00 66.50 201 ALA A CA 1
ATOM 1594 C C . ALA A 1 201 ? 28.088 -3.734 -20.371 1.00 66.50 201 ALA A C 1
ATOM 1596 O O . ALA A 1 201 ? 27.117 -4.470 -20.550 1.00 66.50 201 ALA A O 1
ATOM 1597 N N . SER A 1 202 ? 29.306 -4.014 -20.850 1.00 66.44 202 SER A N 1
ATOM 1598 C CA . SER A 1 202 ? 29.682 -5.263 -21.523 1.00 66.44 202 SER A CA 1
ATOM 1599 C C . SER A 1 202 ? 29.538 -6.474 -20.597 1.00 66.44 202 SER A C 1
ATOM 1601 O O . SER A 1 202 ? 28.850 -7.424 -20.968 1.00 66.44 202 SER A O 1
ATOM 1603 N N . ASP A 1 203 ? 30.054 -6.394 -19.368 1.00 70.06 203 ASP A N 1
ATOM 1604 C CA . ASP A 1 203 ? 29.933 -7.456 -18.356 1.00 70.06 203 ASP A CA 1
ATOM 1605 C C . ASP A 1 203 ? 28.456 -7.768 -18.042 1.00 70.06 203 ASP A C 1
ATOM 1607 O O . ASP A 1 203 ? 28.043 -8.925 -17.974 1.00 70.06 203 ASP A O 1
ATOM 1611 N N . GLN A 1 204 ? 27.601 -6.739 -17.960 1.00 69.62 204 GLN A N 1
ATOM 1612 C CA . GLN A 1 204 ? 26.159 -6.916 -17.722 1.00 69.62 204 GLN A CA 1
ATOM 1613 C C . GLN A 1 204 ? 25.404 -7.570 -18.895 1.00 69.62 204 GLN A C 1
ATOM 1615 O O . GLN A 1 204 ? 24.300 -8.083 -18.690 1.00 69.62 204 GLN A O 1
ATOM 1620 N N . ILE A 1 205 ? 25.946 -7.549 -20.122 1.00 74.44 205 ILE A N 1
ATOM 1621 C CA . ILE A 1 205 ? 25.352 -8.274 -21.257 1.00 74.44 205 ILE A CA 1
ATOM 1622 C C . ILE A 1 205 ? 25.512 -9.782 -21.070 1.00 74.44 205 ILE A C 1
ATOM 1624 O O . ILE A 1 205 ? 24.579 -10.530 -21.380 1.00 74.44 205 ILE A O 1
ATOM 1628 N N . GLU A 1 206 ? 26.697 -10.228 -20.649 1.00 72.44 206 GLU A N 1
ATOM 1629 C CA . GLU A 1 206 ? 27.011 -11.658 -20.551 1.00 72.44 206 GLU A CA 1
ATOM 1630 C C . GLU A 1 206 ? 26.143 -12.353 -19.498 1.00 72.44 206 GLU A C 1
ATOM 1632 O O . GLU A 1 206 ? 25.810 -13.527 -19.642 1.00 72.44 206 GLU A O 1
ATOM 1637 N N . GLU A 1 207 ? 25.668 -11.595 -18.510 1.00 82.56 207 GLU A N 1
ATOM 1638 C CA . GLU A 1 207 ? 24.784 -12.075 -17.453 1.00 82.56 207 GLU A CA 1
ATOM 1639 C C . GLU A 1 207 ? 23.279 -11.991 -17.783 1.00 82.56 207 GLU A C 1
ATOM 1641 O O . GLU A 1 207 ? 22.455 -12.155 -16.881 1.00 82.56 207 GLU A O 1
ATOM 1646 N N . MET A 1 208 ? 22.866 -11.689 -19.020 1.00 92.81 208 MET A N 1
ATOM 1647 C CA . MET A 1 208 ? 21.436 -11.673 -19.369 1.00 92.81 208 MET A CA 1
ATOM 1648 C C . MET A 1 208 ? 20.854 -13.090 -19.408 1.00 92.81 208 MET A C 1
ATOM 1650 O O . MET A 1 208 ? 21.279 -13.920 -20.213 1.00 92.81 208 MET A O 1
ATOM 1654 N N . GLU A 1 209 ? 19.808 -13.337 -18.621 1.00 95.38 209 GLU A N 1
ATOM 1655 C CA . GLU A 1 209 ? 19.125 -14.631 -18.557 1.00 95.38 209 GLU A CA 1
ATOM 1656 C C . GLU A 1 209 ? 17.758 -14.560 -19.246 1.00 95.38 209 GLU A C 1
ATOM 1658 O O . GLU A 1 209 ? 16.967 -13.647 -19.008 1.00 95.38 209 GLU A O 1
ATOM 1663 N N . MET A 1 210 ? 17.466 -15.524 -20.120 1.00 97.19 210 MET A N 1
ATOM 1664 C CA . MET A 1 210 ? 16.151 -15.648 -20.752 1.00 97.19 210 MET A CA 1
ATOM 1665 C C . MET A 1 210 ? 15.221 -16.432 -19.831 1.00 97.19 210 MET A C 1
ATOM 1667 O O . MET A 1 210 ? 15.526 -17.560 -19.456 1.00 97.19 210 MET A O 1
ATOM 1671 N N . LEU A 1 211 ? 14.066 -15.855 -19.514 1.00 96.50 211 LEU A N 1
ATOM 1672 C CA . LEU A 1 211 ? 13.078 -16.463 -18.631 1.00 96.50 211 LEU A CA 1
ATOM 1673 C C . LEU A 1 211 ? 11.862 -16.905 -19.452 1.00 96.50 211 LEU A C 1
ATOM 1675 O O . LEU A 1 211 ? 11.048 -16.081 -19.868 1.00 96.50 211 LEU A O 1
ATOM 1679 N N . ASP A 1 212 ? 11.736 -18.211 -19.685 1.00 96.94 212 ASP A N 1
ATOM 1680 C CA . ASP A 1 212 ? 10.629 -18.814 -20.449 1.00 96.94 212 ASP A CA 1
ATOM 1681 C C . ASP A 1 212 ? 9.621 -19.565 -19.564 1.00 96.94 212 ASP A C 1
ATOM 1683 O O . ASP A 1 212 ? 8.750 -20.270 -20.066 1.00 96.94 212 ASP A O 1
ATOM 1687 N N . LYS A 1 213 ? 9.699 -19.378 -18.238 1.00 95.50 213 LYS A N 1
ATOM 1688 C CA . LYS A 1 213 ? 8.805 -20.010 -17.251 1.00 95.50 213 LYS A CA 1
ATOM 1689 C C . LYS A 1 213 ? 7.313 -19.779 -17.539 1.00 95.50 213 LYS A C 1
ATOM 1691 O O . LYS A 1 213 ? 6.507 -20.642 -17.215 1.00 95.50 213 LYS A O 1
ATOM 1696 N N . PHE A 1 214 ? 6.964 -18.633 -18.122 1.00 96.25 214 PHE A N 1
ATOM 1697 C CA . PHE A 1 214 ? 5.582 -18.220 -18.398 1.00 96.25 214 PHE A CA 1
ATOM 1698 C C . PHE A 1 214 ? 5.268 -18.147 -19.900 1.00 96.25 214 PHE A C 1
ATOM 1700 O O . PHE A 1 214 ? 4.313 -17.488 -20.301 1.00 96.25 214 PHE A O 1
ATOM 1707 N N . ALA A 1 215 ? 6.091 -18.768 -20.750 1.00 96.25 215 ALA A N 1
ATOM 1708 C CA . ALA A 1 215 ? 5.825 -18.827 -22.181 1.00 96.25 215 ALA A CA 1
ATOM 1709 C C . ALA A 1 215 ? 4.735 -19.879 -22.492 1.00 96.25 215 ALA A C 1
ATOM 1711 O O . ALA A 1 215 ? 4.736 -20.942 -21.868 1.00 96.25 215 ALA A O 1
ATOM 1712 N N . PRO A 1 216 ? 3.881 -19.658 -23.515 1.00 95.88 216 PRO A N 1
ATOM 1713 C CA . PRO A 1 216 ? 3.911 -18.556 -24.486 1.00 95.88 216 PRO A CA 1
ATOM 1714 C C . PRO A 1 216 ? 3.190 -17.267 -24.054 1.00 95.88 216 PRO A C 1
ATOM 1716 O O . PRO A 1 216 ? 3.193 -16.298 -24.813 1.00 95.88 216 PRO A O 1
ATOM 1719 N N . GLU A 1 217 ? 2.561 -17.231 -22.883 1.00 96.00 217 GLU A N 1
ATOM 1720 C CA . GLU A 1 217 ? 1.762 -16.092 -22.419 1.00 96.00 217 GLU A CA 1
ATOM 1721 C C . GLU A 1 217 ? 2.622 -14.851 -22.137 1.00 96.00 217 GLU A C 1
ATOM 1723 O O . GLU A 1 217 ? 2.187 -13.719 -22.361 1.00 96.00 217 GLU A O 1
ATOM 1728 N N . SER A 1 218 ? 3.850 -15.046 -21.655 1.00 97.12 218 SER A N 1
ATOM 1729 C CA . SER A 1 218 ? 4.814 -13.988 -21.354 1.00 97.12 218 SER A CA 1
ATOM 1730 C C . SER A 1 218 ? 6.259 -14.471 -21.489 1.00 97.12 218 SER A C 1
ATOM 1732 O O . SER A 1 218 ? 6.635 -15.541 -21.022 1.00 97.12 218 SER A O 1
ATOM 1734 N N . TYR A 1 219 ? 7.099 -13.636 -22.098 1.00 98.44 219 TYR A N 1
ATOM 1735 C CA . TYR A 1 219 ? 8.512 -13.916 -22.353 1.00 98.44 219 TYR A CA 1
ATOM 1736 C C . TYR A 1 219 ? 9.385 -12.964 -21.544 1.00 98.44 219 TYR A C 1
ATOM 1738 O O . TYR A 1 219 ? 9.374 -11.756 -21.791 1.00 98.44 219 TYR A O 1
ATOM 1746 N N . GLY A 1 220 ? 10.146 -13.496 -20.591 1.00 98.12 220 GLY A N 1
ATOM 1747 C CA . GLY A 1 220 ? 10.939 -12.706 -19.656 1.00 98.12 220 GLY A CA 1
ATOM 1748 C C . GLY A 1 220 ? 12.422 -12.625 -19.999 1.00 98.12 220 GLY A C 1
ATOM 1749 O O . GLY A 1 220 ? 12.962 -13.487 -20.698 1.00 98.12 220 GLY A O 1
ATOM 1750 N N . ILE A 1 221 ? 13.077 -11.592 -19.478 1.00 97.94 221 ILE A N 1
ATOM 1751 C CA . ILE A 1 221 ? 14.533 -11.474 -19.353 1.00 97.94 221 ILE A CA 1
ATOM 1752 C C . ILE A 1 221 ? 14.897 -10.988 -17.956 1.00 97.94 221 ILE A C 1
ATOM 1754 O O . ILE A 1 221 ? 14.266 -10.062 -17.447 1.00 97.94 221 ILE A O 1
ATOM 1758 N N . GLU A 1 222 ? 15.943 -11.563 -17.375 1.00 97.50 222 GLU A N 1
ATOM 1759 C CA . GLU A 1 222 ? 16.650 -10.984 -16.237 1.00 97.50 222 GLU A CA 1
ATOM 1760 C C . GLU A 1 222 ? 17.926 -10.299 -16.730 1.00 97.50 222 GLU A C 1
ATOM 1762 O O . GLU A 1 222 ? 18.698 -10.879 -17.496 1.00 97.50 222 GLU A O 1
ATOM 1767 N N . LEU A 1 223 ? 18.146 -9.051 -16.320 1.00 95.81 223 LEU A N 1
ATOM 1768 C CA . LEU A 1 223 ? 19.307 -8.266 -16.733 1.00 95.81 223 LEU A CA 1
ATOM 1769 C C . LEU A 1 223 ? 19.702 -7.220 -15.688 1.00 95.81 223 LEU A C 1
ATOM 1771 O O . LEU A 1 223 ? 18.946 -6.918 -14.760 1.00 95.81 223 LEU A O 1
ATOM 1775 N N . GLY A 1 224 ? 20.888 -6.637 -15.878 1.00 94.31 224 GLY A N 1
ATOM 1776 C CA . GLY A 1 224 ? 21.369 -5.514 -15.082 1.00 94.31 224 GLY A CA 1
ATOM 1777 C C . GLY A 1 224 ? 20.390 -4.340 -15.119 1.00 94.31 224 GLY A C 1
ATOM 1778 O O . GLY A 1 224 ? 20.085 -3.775 -16.174 1.00 94.31 224 GLY A O 1
ATOM 1779 N N . MET A 1 225 ? 19.899 -3.953 -13.945 1.00 95.06 225 MET A N 1
ATOM 1780 C CA . MET A 1 225 ? 18.910 -2.890 -13.793 1.00 95.06 225 MET A CA 1
ATOM 1781 C C . MET A 1 225 ? 19.458 -1.534 -14.236 1.00 95.06 225 MET A C 1
ATOM 1783 O O . MET A 1 225 ? 18.727 -0.735 -14.820 1.00 95.06 225 MET A O 1
ATOM 1787 N N . ARG A 1 226 ? 20.750 -1.283 -13.995 1.00 92.12 226 ARG A N 1
ATOM 1788 C CA . ARG A 1 226 ? 21.417 -0.049 -14.417 1.00 92.12 226 ARG A CA 1
ATOM 1789 C C . ARG A 1 226 ? 21.465 0.060 -15.943 1.00 92.12 226 ARG A C 1
ATOM 1791 O O . ARG A 1 226 ? 21.080 1.096 -16.479 1.00 92.12 226 ARG A O 1
ATOM 1798 N N . LEU A 1 227 ? 21.871 -1.010 -16.634 1.00 92.50 227 LEU A N 1
ATOM 1799 C CA . LEU A 1 227 ? 21.857 -1.075 -18.098 1.00 92.50 227 LEU A CA 1
ATOM 1800 C C . LEU A 1 227 ? 20.447 -0.833 -18.654 1.00 92.50 227 LEU A C 1
ATOM 1802 O O . LEU A 1 227 ? 20.273 0.003 -19.543 1.00 92.50 227 LEU A O 1
ATOM 1806 N N . PHE A 1 228 ? 19.438 -1.511 -18.095 1.00 95.75 228 PHE A N 1
ATOM 1807 C CA . PHE A 1 228 ? 18.045 -1.323 -18.501 1.00 95.75 228 PHE A CA 1
ATOM 1808 C C . PHE A 1 228 ? 17.581 0.126 -18.301 1.00 95.75 228 PHE A C 1
ATOM 1810 O O . PHE A 1 228 ? 17.048 0.732 -19.229 1.00 95.75 228 PHE A O 1
ATOM 1817 N N . TRP A 1 229 ? 17.821 0.709 -17.122 1.00 95.62 229 TRP A N 1
ATOM 1818 C CA . TRP A 1 229 ? 17.448 2.091 -16.814 1.00 95.62 229 TRP A CA 1
ATOM 1819 C C . TRP A 1 229 ? 18.061 3.082 -17.805 1.00 95.62 229 TRP A C 1
ATOM 1821 O O . TRP A 1 229 ? 17.348 3.910 -18.374 1.00 95.62 229 TRP A O 1
ATOM 1831 N N . THR A 1 230 ? 19.363 2.981 -18.077 1.00 93.44 230 THR A N 1
ATOM 1832 C CA . THR A 1 230 ? 20.021 3.919 -18.989 1.00 93.44 230 THR A CA 1
ATOM 1833 C C . THR A 1 230 ? 19.494 3.782 -20.419 1.00 93.44 230 THR A C 1
ATOM 1835 O O . THR A 1 230 ? 19.116 4.777 -21.038 1.00 93.44 230 THR A O 1
ATOM 1838 N N . ALA A 1 231 ? 19.409 2.556 -20.938 1.00 94.25 231 ALA A N 1
ATOM 1839 C CA . ALA A 1 231 ? 19.012 2.315 -22.323 1.00 94.25 231 ALA A CA 1
ATOM 1840 C C . ALA A 1 231 ? 17.512 2.562 -22.583 1.00 94.25 231 ALA A C 1
ATOM 1842 O O . ALA A 1 231 ? 17.130 2.990 -23.674 1.00 94.25 231 ALA A O 1
ATOM 1843 N N . VAL A 1 232 ? 16.644 2.279 -21.605 1.00 96.25 232 VAL A N 1
ATOM 1844 C CA . VAL A 1 232 ? 15.184 2.389 -21.760 1.00 96.25 232 VAL A CA 1
ATOM 1845 C C . VAL A 1 232 ? 14.653 3.734 -21.284 1.00 96.25 232 VAL A C 1
ATOM 1847 O O . VAL A 1 232 ? 13.785 4.301 -21.942 1.00 96.25 232 VAL A O 1
ATOM 1850 N N . VAL A 1 233 ? 15.168 4.262 -20.174 1.00 96.50 233 VAL A N 1
ATOM 1851 C CA . VAL A 1 233 ? 14.631 5.471 -19.537 1.00 96.50 233 VAL A CA 1
ATOM 1852 C C . VAL A 1 233 ? 15.484 6.693 -19.847 1.00 96.50 233 VAL A C 1
ATOM 1854 O O . VAL A 1 233 ? 14.961 7.683 -20.352 1.00 96.50 233 VAL A O 1
ATOM 1857 N N . VAL A 1 234 ? 16.792 6.655 -19.573 1.00 95.38 234 VAL A N 1
ATOM 1858 C CA . VAL A 1 234 ? 17.653 7.843 -19.732 1.00 95.38 234 VAL A CA 1
ATOM 1859 C C . VAL A 1 234 ? 17.761 8.249 -21.200 1.00 95.38 234 VAL A C 1
ATOM 1861 O O . VAL A 1 234 ? 17.545 9.419 -21.516 1.00 95.38 234 VAL A O 1
ATOM 1864 N N . ALA A 1 235 ? 18.005 7.287 -22.092 1.00 94.31 235 ALA A N 1
ATOM 1865 C CA . ALA A 1 235 ? 18.202 7.513 -23.525 1.00 94.31 235 ALA A CA 1
ATOM 1866 C C . ALA A 1 235 ? 16.930 7.917 -24.305 1.00 94.31 235 ALA A C 1
ATOM 1868 O O . ALA A 1 235 ? 17.015 8.211 -25.497 1.00 94.31 235 ALA A O 1
ATOM 1869 N N . GLN A 1 236 ? 15.750 7.914 -23.676 1.00 95.44 236 GLN A N 1
ATOM 1870 C CA . GLN A 1 236 ? 14.470 8.209 -24.331 1.00 95.44 236 GLN A CA 1
ATOM 1871 C C . GLN A 1 236 ? 13.750 9.375 -23.660 1.00 95.44 236 GLN A C 1
ATOM 1873 O O . GLN A 1 236 ? 13.909 9.595 -22.468 1.00 95.44 236 GLN A O 1
ATOM 1878 N N . ASN A 1 237 ? 12.913 10.102 -24.400 1.00 95.00 237 ASN A N 1
ATOM 1879 C CA . ASN A 1 237 ? 12.031 11.104 -23.801 1.00 95.00 237 ASN A CA 1
ATOM 1880 C C . ASN A 1 237 ? 10.919 10.395 -23.007 1.00 95.00 237 ASN A C 1
ATOM 1882 O O . ASN A 1 237 ? 10.243 9.529 -23.561 1.00 95.00 237 ASN A O 1
ATOM 1886 N N . ILE A 1 238 ? 10.741 10.756 -21.737 1.00 95.38 238 ILE A N 1
ATOM 1887 C CA . ILE A 1 238 ? 9.766 10.217 -20.781 1.00 95.38 238 ILE A CA 1
ATOM 1888 C C . ILE A 1 238 ? 8.594 11.166 -20.516 1.00 95.38 238 ILE A C 1
ATOM 1890 O O . ILE A 1 238 ? 7.705 10.827 -19.734 1.00 95.38 238 ILE A O 1
ATOM 1894 N N . THR A 1 239 ? 8.589 12.344 -21.141 1.00 93.62 239 THR A N 1
ATOM 1895 C CA . THR A 1 239 ? 7.595 13.389 -20.889 1.00 93.62 239 THR A CA 1
ATOM 1896 C C . THR A 1 239 ? 6.182 12.861 -21.115 1.00 93.62 239 THR A C 1
ATOM 1898 O O . THR A 1 239 ? 5.890 12.276 -22.159 1.00 93.62 239 THR A O 1
ATOM 1901 N N . ARG A 1 240 ? 5.297 13.089 -20.138 1.00 88.88 240 ARG A N 1
ATOM 1902 C CA . ARG A 1 240 ? 3.859 12.807 -20.238 1.00 88.88 240 ARG A CA 1
ATOM 1903 C C . ARG A 1 240 ? 3.105 14.113 -20.050 1.00 88.88 240 ARG A C 1
ATOM 1905 O O . ARG A 1 240 ? 3.188 14.716 -18.986 1.00 88.88 240 ARG A O 1
ATOM 1912 N N . THR A 1 241 ? 2.370 14.541 -21.066 1.00 81.06 241 THR A N 1
ATOM 1913 C CA . THR A 1 241 ? 1.472 15.694 -20.961 1.00 81.06 241 THR A CA 1
ATOM 1914 C C . THR A 1 241 ? 0.031 15.216 -20.977 1.00 81.06 241 THR A C 1
ATOM 1916 O O . THR A 1 241 ? -0.283 14.185 -21.572 1.00 81.06 241 THR A O 1
ATOM 1919 N N . ASP A 1 242 ? -0.865 15.964 -20.344 1.00 78.12 242 ASP A N 1
ATOM 1920 C CA . ASP A 1 242 ? -2.299 15.665 -20.404 1.00 78.12 242 ASP A CA 1
ATOM 1921 C C . ASP A 1 242 ? -2.858 15.756 -21.832 1.00 78.12 242 ASP A C 1
ATOM 1923 O O . ASP A 1 242 ? -3.802 15.046 -22.167 1.00 78.12 242 ASP A O 1
ATOM 1927 N N . ASP A 1 243 ? -2.199 16.538 -22.690 1.00 75.75 243 ASP A N 1
ATOM 1928 C CA . ASP A 1 243 ? -2.496 16.653 -24.120 1.00 75.75 243 ASP A CA 1
ATOM 1929 C C . ASP A 1 243 ? -1.868 15.532 -24.968 1.00 75.75 243 ASP A C 1
ATOM 1931 O O . ASP A 1 243 ? -1.992 15.531 -26.196 1.00 75.75 243 ASP A O 1
ATOM 1935 N N . SER A 1 244 ? -1.148 14.585 -24.353 1.00 70.88 244 SER A N 1
ATOM 1936 C CA . SER A 1 244 ? -0.522 13.489 -25.091 1.00 70.88 244 SER A CA 1
ATOM 1937 C C . SER A 1 244 ? -1.592 12.625 -25.762 1.00 70.88 244 SER A C 1
ATOM 1939 O O . SER A 1 244 ? -2.436 11.995 -25.126 1.00 70.88 244 SER A O 1
ATOM 1941 N N . THR A 1 245 ? -1.533 12.551 -27.091 1.00 77.12 245 THR A N 1
ATOM 1942 C CA . THR A 1 245 ? -2.455 11.740 -27.906 1.00 77.12 245 THR A CA 1
ATOM 1943 C C . THR A 1 245 ? -2.250 10.240 -27.717 1.00 77.12 245 THR A C 1
ATOM 1945 O O . THR A 1 245 ? -3.040 9.431 -28.199 1.00 77.12 245 THR A O 1
ATOM 1948 N N . ASP A 1 246 ? -1.184 9.860 -27.020 1.00 82.88 246 ASP A N 1
ATOM 1949 C CA . ASP A 1 246 ? -0.789 8.481 -26.807 1.00 82.88 246 ASP A CA 1
ATOM 1950 C C . ASP A 1 246 ? -1.440 7.836 -25.570 1.00 82.88 246 ASP A C 1
ATOM 1952 O O . ASP A 1 246 ? -1.253 6.640 -25.338 1.00 82.88 246 ASP A O 1
ATOM 1956 N N . GLY A 1 247 ? -2.195 8.624 -24.792 1.00 87.62 247 GLY A N 1
ATOM 1957 C CA . GLY A 1 247 ? -2.976 8.175 -23.643 1.00 87.62 247 GLY A CA 1
ATOM 1958 C C . GLY A 1 247 ? -2.152 7.738 -22.430 1.00 87.62 247 GLY A C 1
ATOM 1959 O O . GLY A 1 247 ? -2.720 7.150 -21.510 1.00 87.62 247 GLY A O 1
ATOM 1960 N N . THR A 1 248 ? -0.840 7.996 -22.400 1.00 90.94 248 THR A N 1
ATOM 1961 C CA . THR A 1 248 ? 0.054 7.558 -21.309 1.00 90.94 248 THR A CA 1
ATOM 1962 C C . THR A 1 248 ? 0.084 8.495 -20.103 1.00 90.94 248 THR A C 1
ATOM 1964 O O . THR A 1 248 ? 0.737 8.186 -19.103 1.00 90.94 248 THR A O 1
ATOM 1967 N N . ALA A 1 249 ? -0.637 9.618 -20.162 1.00 92.12 249 ALA A N 1
ATOM 1968 C CA . ALA A 1 249 ? -0.818 10.521 -19.034 1.00 92.12 249 ALA A CA 1
ATOM 1969 C C . ALA A 1 249 ? -1.413 9.781 -17.826 1.00 92.12 249 ALA A C 1
ATOM 1971 O O . ALA A 1 249 ? -2.494 9.200 -17.900 1.00 92.12 249 ALA A O 1
ATOM 1972 N N . THR A 1 250 ? -0.716 9.832 -16.691 1.00 93.00 250 THR A N 1
ATOM 1973 C CA . THR A 1 250 ? -1.109 9.103 -15.476 1.00 93.00 250 THR A CA 1
ATOM 1974 C C . THR A 1 250 ? -2.059 9.898 -14.588 1.00 93.00 250 THR A C 1
ATOM 1976 O O . THR A 1 250 ? -2.655 9.328 -13.678 1.00 93.00 250 THR A O 1
ATOM 1979 N N . GLY A 1 251 ? -2.190 11.213 -14.802 1.00 91.75 251 GLY A N 1
ATOM 1980 C CA . GLY A 1 251 ? -2.912 12.102 -13.885 1.00 91.75 251 GLY A CA 1
ATOM 1981 C C . GLY A 1 251 ? -2.230 12.247 -12.523 1.00 91.75 251 GLY A C 1
ATOM 1982 O O . GLY A 1 251 ? -2.901 12.525 -11.530 1.00 91.75 251 GLY A O 1
ATOM 1983 N N . ARG A 1 252 ? -0.914 12.013 -12.460 1.00 89.19 252 ARG A N 1
ATOM 1984 C CA . ARG A 1 252 ? -0.080 12.246 -11.278 1.00 89.19 252 ARG A CA 1
ATOM 1985 C C . ARG A 1 252 ? 1.056 13.199 -11.609 1.00 89.19 252 ARG A C 1
ATOM 1987 O O . ARG A 1 252 ? 1.552 13.191 -12.732 1.00 89.19 252 ARG A O 1
ATOM 1994 N N . ALA A 1 253 ? 1.464 13.971 -10.607 1.00 88.81 253 ALA A N 1
ATOM 1995 C CA . ALA A 1 253 ? 2.692 14.745 -10.663 1.00 88.81 253 ALA A CA 1
ATOM 1996 C C . ALA A 1 253 ? 3.913 13.816 -10.732 1.00 88.81 253 ALA A C 1
ATOM 1998 O O . ALA A 1 253 ? 3.878 12.688 -10.231 1.00 88.81 253 ALA A O 1
ATOM 1999 N N . SER A 1 254 ? 4.983 14.319 -11.340 1.00 89.69 254 SER A N 1
ATOM 2000 C CA . SER A 1 254 ? 6.275 13.643 -11.384 1.00 89.69 254 SER A CA 1
ATOM 2001 C C . SER A 1 254 ? 6.839 13.492 -9.965 1.00 89.69 254 SER A C 1
ATOM 2003 O O . SER A 1 254 ? 6.844 14.449 -9.191 1.00 89.69 254 SER A O 1
ATOM 2005 N N . SER A 1 255 ? 7.277 12.286 -9.595 1.00 86.75 255 SER A N 1
ATOM 2006 C CA . SER A 1 255 ? 7.785 11.993 -8.253 1.00 86.75 255 SER A CA 1
ATOM 2007 C C . SER A 1 255 ? 9.030 11.098 -8.293 1.00 86.75 255 SER A C 1
ATOM 2009 O O . SER A 1 255 ? 8.918 9.873 -8.413 1.00 86.75 255 SER A O 1
ATOM 2011 N N . PRO A 1 256 ? 10.229 11.691 -8.139 1.00 86.62 256 PRO A N 1
ATOM 2012 C CA . PRO A 1 256 ? 11.483 10.952 -7.990 1.00 86.62 256 PRO A CA 1
ATOM 2013 C C . PRO A 1 256 ? 11.454 9.926 -6.851 1.00 86.62 256 PRO A C 1
ATOM 2015 O O . PRO A 1 256 ? 11.923 8.806 -7.019 1.00 86.62 256 PRO A O 1
ATOM 2018 N N . GLY A 1 257 ? 10.826 10.266 -5.720 1.00 79.62 257 GLY A N 1
ATOM 2019 C CA . GLY A 1 257 ? 10.734 9.365 -4.572 1.00 79.62 257 GLY A CA 1
ATOM 2020 C C . GLY A 1 257 ? 9.986 8.075 -4.881 1.00 79.62 257 GLY A C 1
ATOM 2021 O O . GLY A 1 257 ? 10.495 6.993 -4.619 1.00 79.62 257 GLY A O 1
ATOM 2022 N N . PHE A 1 258 ? 8.816 8.152 -5.517 1.00 87.38 258 PHE A N 1
ATOM 2023 C CA . PHE A 1 258 ? 8.100 6.933 -5.909 1.00 87.38 258 PHE A CA 1
ATOM 2024 C C . PHE A 1 258 ? 8.841 6.138 -6.992 1.00 87.38 258 PHE A C 1
ATOM 2026 O O . PHE A 1 258 ? 8.691 4.919 -7.070 1.00 87.38 258 PHE A O 1
ATOM 2033 N N . GLN A 1 259 ? 9.667 6.799 -7.810 1.00 94.44 259 GLN A N 1
ATOM 2034 C CA . GLN A 1 259 ? 10.522 6.109 -8.772 1.00 94.44 259 GLN A CA 1
ATOM 2035 C C . GLN A 1 259 ? 11.637 5.318 -8.079 1.00 94.44 259 GLN A C 1
ATOM 2037 O O . GLN A 1 259 ? 11.879 4.167 -8.444 1.00 94.44 259 GLN A O 1
ATOM 2042 N N . ASP A 1 260 ? 12.284 5.905 -7.073 1.00 89.50 260 ASP A N 1
ATOM 2043 C CA . ASP A 1 260 ? 13.265 5.214 -6.235 1.00 89.50 260 ASP A CA 1
ATOM 2044 C C . ASP A 1 260 ? 12.627 4.037 -5.483 1.00 89.50 260 ASP A C 1
ATOM 2046 O O . ASP A 1 260 ? 13.232 2.970 -5.401 1.00 89.50 260 ASP A O 1
ATOM 2050 N N . ALA A 1 261 ? 11.380 4.189 -5.021 1.00 87.38 261 ALA A N 1
ATOM 2051 C CA . ALA A 1 261 ? 10.618 3.113 -4.387 1.00 87.38 261 ALA A CA 1
ATOM 2052 C C . ALA A 1 261 ? 10.416 1.926 -5.338 1.00 87.38 261 ALA A C 1
ATOM 2054 O O . ALA A 1 261 ? 10.764 0.796 -5.006 1.00 87.38 261 ALA A O 1
ATOM 2055 N N . ASN A 1 262 ? 9.930 2.189 -6.556 1.00 95.19 262 ASN A N 1
ATOM 2056 C CA . ASN A 1 262 ? 9.786 1.160 -7.587 1.00 95.19 262 ASN A CA 1
ATOM 2057 C C . ASN A 1 262 ? 11.120 0.471 -7.893 1.00 95.19 262 ASN A C 1
A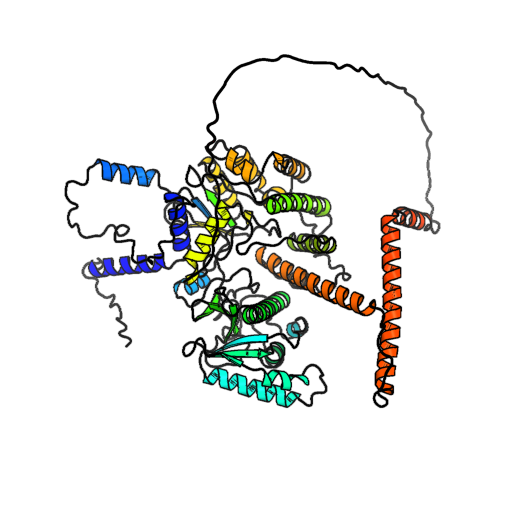TOM 2059 O O . ASN A 1 262 ? 11.169 -0.746 -8.079 1.00 95.19 262 ASN A O 1
ATOM 2063 N N . ASN A 1 263 ? 12.204 1.246 -7.950 1.00 95.25 263 ASN A N 1
ATOM 2064 C CA . ASN A 1 263 ? 13.521 0.706 -8.229 1.00 95.25 263 ASN A CA 1
ATOM 2065 C C . ASN A 1 263 ? 13.997 -0.249 -7.122 1.00 95.25 263 ASN A C 1
ATOM 2067 O O . ASN A 1 263 ? 14.506 -1.338 -7.403 1.00 95.25 263 ASN A O 1
ATOM 2071 N N . ASP A 1 264 ? 13.817 0.147 -5.866 1.00 91.31 264 ASP A N 1
ATOM 2072 C CA . ASP A 1 264 ? 14.219 -0.656 -4.720 1.00 91.31 264 ASP A CA 1
ATOM 2073 C C . ASP A 1 264 ? 13.354 -1.918 -4.556 1.00 91.31 264 ASP A C 1
ATOM 2075 O O . ASP A 1 264 ? 13.904 -3.001 -4.334 1.00 91.31 264 ASP A O 1
ATOM 2079 N N . THR A 1 265 ? 12.040 -1.826 -4.799 1.00 94.19 265 THR A N 1
ATOM 2080 C CA . THR A 1 265 ? 11.129 -2.983 -4.861 1.00 94.19 265 THR A CA 1
ATOM 2081 C C . THR A 1 265 ? 11.651 -4.056 -5.825 1.00 94.19 265 THR A C 1
ATOM 2083 O O . THR A 1 265 ? 11.822 -5.209 -5.431 1.00 94.19 265 THR A O 1
ATOM 2086 N N . LEU A 1 266 ? 11.977 -3.693 -7.073 1.00 96.62 266 LEU A N 1
ATOM 2087 C CA . LEU A 1 266 ? 12.444 -4.646 -8.096 1.00 96.62 266 LEU A CA 1
ATOM 2088 C C . LEU A 1 266 ? 13.791 -5.287 -7.732 1.00 96.62 266 LEU A C 1
ATOM 2090 O O . LEU A 1 266 ? 14.006 -6.488 -7.931 1.00 96.62 266 LEU A O 1
ATOM 2094 N N . LYS A 1 267 ? 14.699 -4.487 -7.166 1.00 93.94 267 LYS A N 1
ATOM 2095 C CA . LYS A 1 267 ? 16.011 -4.944 -6.704 1.00 93.94 267 LYS A CA 1
ATOM 2096 C C . LYS A 1 267 ? 15.881 -5.950 -5.558 1.00 93.94 267 LYS A C 1
ATOM 2098 O O . LYS A 1 267 ? 16.529 -6.999 -5.587 1.00 93.94 267 LYS A O 1
ATOM 2103 N N . LYS A 1 268 ? 15.061 -5.640 -4.546 1.00 92.31 268 LYS A N 1
ATOM 2104 C CA . LYS A 1 268 ? 14.790 -6.532 -3.407 1.00 92.31 268 LYS A CA 1
ATOM 2105 C C . LYS A 1 268 ? 14.121 -7.824 -3.876 1.00 92.31 268 LYS A C 1
ATOM 2107 O O . LYS A 1 268 ? 14.577 -8.899 -3.490 1.00 92.31 268 LYS A O 1
ATOM 2112 N N . ALA A 1 269 ? 13.124 -7.723 -4.754 1.00 94.19 269 ALA A N 1
ATOM 2113 C CA . ALA A 1 269 ? 12.393 -8.859 -5.308 1.00 94.19 269 ALA A CA 1
ATOM 2114 C C . ALA A 1 269 ? 13.312 -9.845 -6.041 1.00 94.19 269 ALA A C 1
ATOM 2116 O O . ALA A 1 269 ? 13.311 -11.038 -5.743 1.00 94.19 269 ALA A O 1
ATOM 2117 N N . THR A 1 270 ? 14.166 -9.344 -6.936 1.00 92.94 270 THR A N 1
ATOM 2118 C CA . THR A 1 270 ? 15.086 -10.194 -7.712 1.00 92.94 270 THR A CA 1
ATOM 2119 C C . THR A 1 270 ? 16.113 -10.876 -6.807 1.00 92.94 270 THR A C 1
ATOM 2121 O O . THR A 1 270 ? 16.378 -12.070 -6.941 1.00 92.94 270 THR A O 1
ATOM 2124 N N . LYS A 1 271 ? 16.645 -10.153 -5.811 1.00 92.56 271 LYS A N 1
ATOM 2125 C CA . LYS A 1 271 ? 17.552 -10.735 -4.813 1.00 92.56 271 LYS A CA 1
ATOM 2126 C C . LYS A 1 271 ? 16.864 -11.822 -3.977 1.00 92.56 271 LYS A C 1
ATOM 2128 O O . LYS A 1 271 ? 17.465 -12.868 -3.734 1.00 92.56 271 LYS A O 1
ATOM 2133 N N . ALA A 1 272 ? 15.626 -11.585 -3.544 1.00 90.69 272 ALA A N 1
ATOM 2134 C CA . ALA A 1 272 ? 14.844 -12.552 -2.781 1.00 90.69 272 ALA A CA 1
ATOM 2135 C C . ALA A 1 272 ? 14.568 -13.819 -3.607 1.00 90.69 272 ALA A C 1
ATOM 2137 O O . ALA A 1 272 ? 14.817 -14.923 -3.122 1.00 90.69 272 ALA A O 1
ATOM 2138 N N . ALA A 1 273 ? 14.165 -13.658 -4.871 1.00 90.56 273 ALA A N 1
ATOM 2139 C CA . ALA A 1 273 ? 13.928 -14.756 -5.806 1.00 90.56 273 ALA A CA 1
ATOM 2140 C C . ALA A 1 273 ? 15.181 -15.614 -6.039 1.00 90.56 273 ALA A C 1
ATOM 2142 O O . ALA A 1 273 ? 15.088 -16.838 -6.071 1.00 90.56 273 ALA A O 1
ATOM 2143 N N . ALA A 1 274 ? 16.360 -14.991 -6.137 1.00 89.06 274 ALA A N 1
ATOM 2144 C CA . ALA A 1 274 ? 17.626 -15.715 -6.249 1.00 89.06 274 ALA A CA 1
ATOM 2145 C C . ALA A 1 274 ? 17.975 -16.492 -4.967 1.00 89.06 274 ALA A C 1
ATOM 2147 O O . ALA A 1 274 ? 18.509 -17.596 -5.035 1.00 89.06 274 ALA A O 1
ATOM 2148 N N . SER A 1 275 ? 17.669 -15.931 -3.791 1.00 91.06 275 SER A N 1
ATOM 2149 C CA . SER A 1 275 ? 17.949 -16.587 -2.507 1.00 91.06 275 SER A CA 1
ATOM 2150 C C . SER A 1 275 ? 16.960 -17.698 -2.143 1.00 91.06 275 SER A C 1
ATOM 2152 O O . SER A 1 275 ? 17.324 -18.615 -1.410 1.00 91.06 275 SER A O 1
ATOM 2154 N N . ASN A 1 276 ? 15.722 -17.628 -2.640 1.00 89.00 276 ASN A N 1
ATOM 2155 C CA . ASN A 1 276 ? 14.676 -18.610 -2.374 1.00 89.00 276 ASN A CA 1
ATOM 2156 C C . ASN A 1 276 ? 13.795 -18.840 -3.621 1.00 89.00 276 ASN A C 1
ATOM 2158 O O . ASN A 1 276 ? 12.677 -18.322 -3.696 1.00 89.00 276 ASN A O 1
ATOM 2162 N N . PRO A 1 277 ? 14.270 -19.632 -4.598 1.00 83.06 277 PRO A N 1
ATOM 2163 C CA . PRO A 1 277 ? 13.573 -19.834 -5.871 1.00 83.06 277 PRO A CA 1
ATOM 2164 C C . PRO A 1 277 ? 12.255 -20.612 -5.742 1.00 83.06 277 PRO A C 1
ATOM 2166 O O . PRO A 1 277 ? 11.417 -20.545 -6.638 1.00 83.06 277 PRO A O 1
ATOM 2169 N N . ASN A 1 278 ? 12.056 -21.327 -4.629 1.00 83.12 278 ASN A N 1
ATOM 2170 C CA . ASN A 1 278 ? 10.842 -22.097 -4.347 1.00 83.12 278 ASN A CA 1
ATOM 2171 C C . ASN A 1 278 ? 9.810 -21.306 -3.529 1.00 83.12 278 ASN A C 1
ATOM 2173 O O . ASN A 1 278 ? 8.811 -21.874 -3.090 1.00 83.12 278 ASN A O 1
ATOM 2177 N N . SER A 1 279 ? 10.048 -20.012 -3.295 1.00 84.50 279 SER A N 1
ATOM 2178 C CA . SER A 1 279 ? 9.081 -19.154 -2.617 1.00 84.50 279 SER A CA 1
ATOM 2179 C C . SER A 1 279 ? 7.777 -19.083 -3.413 1.00 84.50 279 SER A C 1
ATOM 2181 O O . SER A 1 279 ? 7.779 -18.797 -4.609 1.00 84.50 279 SER A O 1
ATOM 2183 N N . SER A 1 280 ? 6.651 -19.309 -2.736 1.00 83.44 280 SER A N 1
ATOM 2184 C CA . SER A 1 280 ? 5.310 -19.099 -3.290 1.00 83.44 280 SER A CA 1
ATOM 2185 C C . SER A 1 280 ? 4.844 -17.643 -3.191 1.00 83.44 280 SER A C 1
ATOM 2187 O O . SER A 1 280 ? 3.703 -17.350 -3.556 1.00 83.44 280 SER A O 1
ATOM 2189 N N . ALA A 1 281 ? 5.681 -16.755 -2.639 1.00 87.50 281 ALA A N 1
ATOM 2190 C CA . ALA A 1 281 ? 5.373 -15.339 -2.510 1.00 87.50 281 ALA A CA 1
ATOM 2191 C C . ALA A 1 281 ? 5.394 -14.647 -3.887 1.00 87.50 281 ALA A C 1
ATOM 2193 O O . ALA A 1 281 ? 6.217 -15.012 -4.732 1.00 87.50 281 ALA A O 1
ATOM 2194 N N . PRO A 1 282 ? 4.533 -13.641 -4.111 1.00 92.56 282 PRO A N 1
ATOM 2195 C CA . PRO A 1 282 ? 4.556 -12.842 -5.333 1.00 92.56 282 PRO A CA 1
ATOM 2196 C C . PRO A 1 282 ? 5.922 -12.172 -5.522 1.00 92.56 282 PRO A C 1
ATOM 2198 O O . PRO A 1 282 ? 6.489 -11.644 -4.565 1.00 92.56 282 PRO A O 1
ATOM 2201 N N . ILE A 1 283 ? 6.451 -12.170 -6.748 1.00 95.88 283 ILE A N 1
ATOM 2202 C CA . ILE A 1 283 ? 7.731 -11.512 -7.060 1.00 95.88 283 ILE A CA 1
ATOM 2203 C C . ILE A 1 283 ? 7.456 -10.276 -7.923 1.00 95.88 283 ILE A C 1
ATOM 2205 O O . ILE A 1 283 ? 7.023 -10.440 -9.067 1.00 95.88 283 ILE A O 1
ATOM 2209 N N . PRO A 1 284 ? 7.700 -9.049 -7.425 1.00 97.62 284 PRO A N 1
ATOM 2210 C CA . PRO A 1 284 ? 7.629 -7.842 -8.241 1.00 97.62 284 PRO A CA 1
ATOM 2211 C C . PRO A 1 284 ? 8.567 -7.878 -9.445 1.00 97.62 284 PRO A C 1
ATOM 2213 O O . PRO A 1 284 ? 9.772 -8.097 -9.310 1.00 97.62 284 PRO A O 1
ATOM 2216 N N . VAL A 1 285 ? 8.019 -7.590 -10.620 1.00 98.38 285 VAL A N 1
ATOM 2217 C CA . VAL A 1 285 ? 8.726 -7.535 -11.904 1.00 98.38 285 VAL A CA 1
ATOM 2218 C C . VAL A 1 285 ? 8.184 -6.402 -12.772 1.00 98.38 285 VAL A C 1
ATOM 2220 O O . VAL A 1 285 ? 7.233 -5.710 -12.403 1.00 98.38 285 VAL A O 1
ATOM 2223 N N . LEU A 1 286 ? 8.786 -6.197 -13.943 1.00 98.69 286 LEU A N 1
ATOM 2224 C CA . LEU A 1 286 ? 8.263 -5.290 -14.958 1.00 98.69 286 LEU A CA 1
ATOM 2225 C C . LEU A 1 286 ? 7.508 -6.041 -16.051 1.00 98.69 286 LEU A C 1
ATOM 2227 O O . LEU A 1 286 ? 7.955 -7.082 -16.525 1.00 98.69 286 LEU A O 1
ATOM 2231 N N . LEU A 1 287 ? 6.410 -5.454 -16.519 1.00 98.69 287 LEU A N 1
ATOM 2232 C CA . LEU A 1 287 ? 5.692 -5.879 -17.717 1.00 98.69 287 LEU A CA 1
ATOM 2233 C C . LEU A 1 287 ? 5.654 -4.729 -18.724 1.00 98.69 287 LEU A C 1
ATOM 2235 O O . LEU A 1 287 ? 5.200 -3.627 -18.409 1.00 98.69 287 LEU A O 1
ATOM 2239 N N . GLN A 1 288 ? 6.095 -4.982 -19.956 1.00 98.38 288 GLN A N 1
ATOM 2240 C CA . GLN A 1 288 ? 5.890 -4.047 -21.058 1.00 98.38 288 GLN A CA 1
ATOM 2241 C C . GLN A 1 288 ? 4.452 -4.155 -21.571 1.00 98.38 288 GLN A C 1
ATOM 2243 O O . GLN A 1 288 ? 4.112 -5.091 -22.299 1.00 98.38 288 GLN A O 1
ATOM 2248 N N . TYR A 1 289 ? 3.615 -3.184 -21.197 1.00 97.69 289 TYR A N 1
ATOM 2249 C CA . TYR A 1 289 ? 2.194 -3.165 -21.541 1.00 97.69 289 TYR A CA 1
ATOM 2250 C C . TYR A 1 289 ? 1.944 -2.916 -23.037 1.00 97.69 289 TYR A C 1
ATOM 2252 O O . TYR A 1 289 ? 0.993 -3.450 -23.607 1.00 97.69 289 TYR A O 1
ATOM 2260 N N . ASP A 1 290 ? 2.807 -2.132 -23.693 1.00 95.94 290 ASP A N 1
ATOM 2261 C CA . ASP A 1 290 ? 2.701 -1.836 -25.124 1.00 95.94 290 ASP A CA 1
ATOM 2262 C C . ASP A 1 290 ? 3.180 -3.038 -25.952 1.00 95.94 290 ASP A C 1
ATOM 2264 O O . ASP A 1 290 ? 4.355 -3.412 -25.936 1.00 95.94 290 ASP A O 1
ATOM 2268 N N . LYS A 1 291 ? 2.250 -3.665 -26.678 1.00 95.50 291 LYS A N 1
ATOM 2269 C CA . LYS A 1 291 ? 2.520 -4.869 -27.478 1.00 95.50 291 LYS A CA 1
ATOM 2270 C C . LYS A 1 291 ? 3.351 -4.585 -28.730 1.00 95.50 291 LYS A C 1
ATOM 2272 O O . LYS A 1 291 ? 3.934 -5.515 -29.282 1.00 95.50 291 LYS A O 1
ATOM 2277 N N . GLU A 1 292 ? 3.397 -3.333 -29.177 1.00 94.56 292 GLU A N 1
ATOM 2278 C CA . GLU A 1 292 ? 4.056 -2.932 -30.421 1.00 94.56 292 GLU A CA 1
ATOM 2279 C C . GLU A 1 292 ? 5.406 -2.261 -30.158 1.00 94.56 292 GLU A C 1
ATOM 2281 O O . GLU A 1 292 ? 6.345 -2.424 -30.936 1.00 94.56 292 GLU A O 1
ATOM 2286 N N . LYS A 1 293 ? 5.527 -1.508 -29.058 1.00 95.56 293 LYS A N 1
ATOM 2287 C CA . LYS A 1 293 ? 6.723 -0.715 -28.743 1.00 95.56 293 LYS A CA 1
ATOM 2288 C C . LYS A 1 293 ? 7.459 -1.273 -27.530 1.00 95.56 293 LYS A C 1
ATOM 2290 O O . LYS A 1 293 ? 7.400 -0.719 -26.435 1.00 95.56 293 LYS A O 1
ATOM 2295 N N . ALA A 1 294 ? 8.247 -2.324 -27.756 1.00 96.69 294 ALA A N 1
ATOM 2296 C CA . ALA A 1 294 ? 8.939 -3.066 -26.698 1.00 96.69 294 ALA A CA 1
ATOM 2297 C C . ALA A 1 294 ? 9.867 -2.206 -25.807 1.00 96.69 294 ALA A C 1
ATOM 2299 O O . ALA A 1 294 ? 10.025 -2.472 -24.617 1.00 96.69 294 ALA A O 1
ATOM 2300 N N . MET A 1 295 ? 10.459 -1.146 -26.363 1.00 96.06 295 MET A N 1
ATOM 2301 C CA . MET A 1 295 ? 11.398 -0.263 -25.655 1.00 96.06 295 MET A CA 1
ATOM 2302 C C . MET A 1 295 ? 10.748 0.957 -25.002 1.00 96.06 295 MET A C 1
ATOM 2304 O O . MET A 1 295 ? 11.466 1.774 -24.441 1.00 96.06 295 MET A O 1
ATOM 2308 N N . ARG A 1 296 ? 9.430 1.139 -25.101 1.00 96.25 296 ARG A N 1
ATOM 2309 C CA . ARG A 1 296 ? 8.786 2.371 -24.643 1.00 96.25 296 ARG A CA 1
ATOM 2310 C C . ARG A 1 296 ? 8.711 2.414 -23.111 1.00 96.25 296 ARG A C 1
ATOM 2312 O O . ARG A 1 296 ? 8.011 1.581 -22.532 1.00 96.25 296 ARG A O 1
ATOM 2319 N N . PRO A 1 297 ? 9.374 3.367 -22.432 1.00 96.94 297 PRO A N 1
ATOM 2320 C CA . PRO A 1 297 ? 9.394 3.384 -20.973 1.00 96.94 297 PRO A CA 1
ATOM 2321 C C . PRO A 1 297 ? 8.048 3.803 -20.363 1.00 96.94 297 PRO A C 1
ATOM 2323 O O . PRO A 1 297 ? 7.693 3.351 -19.277 1.00 96.94 297 PRO A O 1
ATOM 2326 N N . GLN A 1 298 ? 7.259 4.629 -21.062 1.00 96.44 298 GLN A N 1
ATOM 2327 C CA . GLN A 1 298 ? 5.988 5.161 -20.557 1.00 96.44 298 GLN A CA 1
ATOM 2328 C C . GLN A 1 298 ? 4.935 4.087 -20.294 1.00 96.44 298 GLN A C 1
ATOM 2330 O O . GLN A 1 298 ? 4.001 4.361 -19.549 1.00 96.44 298 GLN A O 1
ATOM 2335 N N . THR A 1 299 ? 5.061 2.908 -20.895 1.00 97.19 299 THR A N 1
ATOM 2336 C CA . THR A 1 299 ? 4.085 1.813 -20.831 1.00 97.19 299 THR A CA 1
ATOM 2337 C C . THR A 1 299 ? 4.592 0.617 -20.028 1.00 97.19 299 THR A C 1
ATOM 2339 O O . THR A 1 299 ? 3.949 -0.426 -20.004 1.00 97.19 299 THR A O 1
ATOM 2342 N N . LEU A 1 300 ? 5.729 0.754 -19.343 1.00 98.50 300 LEU A N 1
ATOM 2343 C CA . LEU A 1 300 ? 6.170 -0.238 -18.370 1.00 98.50 300 LEU A CA 1
ATOM 2344 C C . LEU A 1 300 ? 5.285 -0.164 -17.121 1.00 98.50 300 LEU A C 1
ATOM 2346 O O . LEU A 1 300 ? 5.077 0.916 -16.559 1.00 98.50 300 LEU A O 1
ATOM 2350 N N . LEU A 1 301 ? 4.794 -1.316 -16.680 1.00 98.62 301 LEU A N 1
ATOM 2351 C CA . LEU A 1 301 ? 4.004 -1.485 -15.463 1.00 98.62 301 LEU A CA 1
ATOM 2352 C C . LEU A 1 301 ? 4.775 -2.336 -14.455 1.00 98.62 301 LEU A C 1
ATOM 2354 O O . LEU A 1 301 ? 5.512 -3.240 -14.851 1.00 98.62 301 LEU A O 1
ATOM 2358 N N . ILE A 1 302 ? 4.573 -2.067 -13.165 1.00 98.62 302 ILE A N 1
ATOM 2359 C CA . ILE A 1 302 ? 4.901 -3.036 -12.119 1.00 98.62 302 ILE A CA 1
ATOM 2360 C C . ILE A 1 302 ? 3.899 -4.194 -12.224 1.00 98.62 302 ILE A C 1
ATOM 2362 O O . ILE A 1 302 ? 2.697 -3.979 -12.404 1.00 98.62 302 ILE A O 1
ATOM 2366 N N . ALA A 1 303 ? 4.403 -5.416 -12.137 1.00 98.56 303 ALA A N 1
ATOM 2367 C CA . ALA A 1 303 ? 3.647 -6.657 -12.213 1.00 98.56 303 ALA A CA 1
ATOM 2368 C C . ALA A 1 303 ? 4.138 -7.643 -11.145 1.00 98.56 303 ALA A C 1
ATOM 2370 O O . ALA A 1 303 ? 5.203 -7.439 -10.565 1.00 98.56 303 ALA A O 1
ATOM 2371 N N . TYR A 1 304 ? 3.389 -8.718 -10.919 1.00 98.00 304 TYR A N 1
ATOM 2372 C CA . TYR A 1 304 ? 3.850 -9.865 -10.142 1.00 98.00 304 TYR A CA 1
ATOM 2373 C C . TYR A 1 304 ? 4.077 -11.075 -11.040 1.00 98.00 304 TYR A C 1
ATOM 2375 O O . TYR A 1 304 ? 3.240 -11.369 -11.891 1.00 98.00 304 TYR A O 1
ATOM 2383 N N . GLU A 1 305 ? 5.160 -11.814 -10.795 1.00 96.19 305 GLU A N 1
ATOM 2384 C CA . GLU A 1 305 ? 5.177 -13.256 -11.045 1.00 96.19 305 GLU A CA 1
ATOM 2385 C C . GLU A 1 305 ? 4.396 -13.932 -9.910 1.00 96.19 305 GLU A C 1
ATOM 2387 O O . GLU A 1 305 ? 4.883 -14.032 -8.782 1.00 96.19 305 GLU A O 1
ATOM 2392 N N . GLU A 1 306 ? 3.170 -14.369 -10.181 1.00 92.06 306 GLU A N 1
ATOM 2393 C CA . GLU A 1 306 ? 2.301 -15.001 -9.185 1.00 92.06 306 GLU A CA 1
ATOM 2394 C C . GLU A 1 306 ? 1.336 -15.974 -9.877 1.00 92.06 306 GLU A C 1
ATOM 2396 O O . GLU A 1 306 ? 0.922 -15.755 -11.013 1.00 92.06 306 GLU A O 1
ATOM 2401 N N . ASN A 1 307 ? 0.986 -17.078 -9.204 1.00 85.31 307 ASN A N 1
ATOM 2402 C CA . ASN A 1 307 ? -0.029 -18.040 -9.661 1.00 85.31 307 ASN A CA 1
ATOM 2403 C C . ASN A 1 307 ? 0.180 -18.551 -11.102 1.00 85.31 307 ASN A C 1
ATOM 2405 O O . ASN A 1 307 ? -0.771 -18.745 -11.854 1.00 85.31 307 ASN A O 1
ATOM 2409 N N . GLY A 1 308 ? 1.439 -18.770 -11.495 1.00 89.19 308 GLY A N 1
ATOM 2410 C CA . GLY A 1 308 ? 1.763 -19.281 -12.828 1.00 89.19 308 GLY A CA 1
ATOM 2411 C C . GLY A 1 308 ? 1.629 -18.250 -13.952 1.00 89.19 308 GLY A C 1
ATOM 2412 O O . GLY A 1 308 ? 1.616 -18.649 -15.111 1.00 89.19 308 GLY A O 1
ATOM 2413 N N . ASN A 1 309 ? 1.540 -16.953 -13.640 1.00 93.88 309 ASN A N 1
ATOM 2414 C CA . ASN A 1 309 ? 1.381 -15.893 -14.632 1.00 93.88 309 ASN A CA 1
ATOM 2415 C C . ASN A 1 309 ? 2.179 -14.624 -14.263 1.00 93.88 309 ASN A C 1
ATOM 2417 O O . ASN A 1 309 ? 2.692 -14.496 -13.149 1.00 93.88 309 ASN A O 1
ATOM 2421 N N . VAL A 1 310 ? 2.265 -13.681 -15.206 1.00 97.44 310 VAL A N 1
ATOM 2422 C CA . VAL A 1 310 ? 2.781 -12.323 -15.000 1.00 97.44 310 VAL A CA 1
ATOM 2423 C C . VAL A 1 310 ? 1.636 -11.330 -15.145 1.00 97.44 310 VAL A C 1
ATOM 2425 O O . VAL A 1 310 ? 1.163 -11.073 -16.252 1.00 97.44 310 VAL A O 1
ATOM 2428 N N . ILE A 1 311 ? 1.176 -10.773 -14.025 1.00 97.50 311 ILE A N 1
ATOM 2429 C CA . ILE A 1 311 ? -0.040 -9.950 -13.985 1.00 97.50 311 ILE A CA 1
ATOM 2430 C C . ILE A 1 311 ? 0.312 -8.543 -13.487 1.00 97.50 311 ILE A C 1
ATOM 2432 O O . ILE A 1 311 ? 0.940 -8.413 -12.434 1.00 97.50 311 ILE A O 1
ATOM 2436 N N . PRO A 1 312 ? -0.057 -7.474 -14.219 1.00 98.19 312 PRO A N 1
ATOM 2437 C CA . PRO A 1 312 ? 0.203 -6.108 -13.785 1.00 98.19 312 PRO A CA 1
ATOM 2438 C C . PRO A 1 312 ? -0.573 -5.771 -12.513 1.00 98.19 312 PRO A C 1
ATOM 2440 O O . PRO A 1 312 ? -1.689 -6.238 -12.281 1.00 98.19 312 PRO A O 1
ATOM 2443 N N . VAL A 1 313 ? 0.024 -4.916 -11.697 1.00 98.12 313 VAL A N 1
ATOM 2444 C CA . VAL A 1 313 ? -0.493 -4.607 -10.371 1.00 98.12 313 VAL A CA 1
ATOM 2445 C C . VAL A 1 313 ? -1.396 -3.376 -10.397 1.00 98.12 313 VAL A C 1
ATOM 2447 O O . VAL A 1 313 ? -1.093 -2.380 -11.061 1.00 98.12 313 VAL A O 1
ATOM 2450 N N . VAL A 1 314 ? -2.499 -3.445 -9.654 1.00 97.88 314 VAL A N 1
ATOM 2451 C CA . VAL A 1 314 ? -3.450 -2.357 -9.394 1.00 97.88 314 VAL A CA 1
ATOM 2452 C C . VAL A 1 314 ? -3.540 -2.056 -7.896 1.00 97.88 314 VAL A C 1
ATOM 2454 O O . VAL A 1 314 ? -2.948 -2.752 -7.080 1.00 97.88 314 VAL A O 1
ATOM 2457 N N . SER A 1 315 ? -4.272 -1.010 -7.512 1.00 94.94 315 SER A N 1
ATOM 2458 C CA . SER A 1 315 ? -4.575 -0.757 -6.095 1.00 94.94 315 SER A CA 1
ATOM 2459 C C . SER A 1 315 ? -5.418 -1.882 -5.489 1.00 94.94 315 SER A C 1
ATOM 2461 O O . SER A 1 315 ? -6.415 -2.279 -6.087 1.00 94.94 315 SER A O 1
ATOM 2463 N N . ASP A 1 316 ? -5.036 -2.349 -4.308 1.00 95.69 316 ASP A N 1
ATOM 2464 C CA . ASP A 1 316 ? -5.790 -3.255 -3.442 1.00 95.69 316 ASP A CA 1
ATOM 2465 C C . ASP A 1 316 ? -6.777 -2.488 -2.536 1.00 95.69 316 ASP A C 1
ATOM 2467 O O . ASP A 1 316 ? -7.015 -1.287 -2.723 1.00 95.69 316 ASP A O 1
ATOM 2471 N N . PHE A 1 317 ? -7.428 -3.203 -1.615 1.00 96.62 317 PHE A N 1
ATOM 2472 C CA . PHE A 1 317 ? -8.254 -2.635 -0.555 1.00 96.62 317 PHE A CA 1
ATOM 2473 C C . PHE A 1 317 ? -7.475 -2.622 0.760 1.00 96.62 317 PHE A C 1
ATOM 2475 O O . PHE A 1 317 ? -7.377 -3.636 1.453 1.00 96.62 317 PHE A O 1
ATOM 2482 N N . ASP A 1 318 ? -7.007 -1.437 1.144 1.00 94.19 318 ASP A N 1
ATOM 2483 C CA . ASP A 1 318 ? -6.387 -1.227 2.449 1.00 94.19 318 ASP A CA 1
ATOM 2484 C C . ASP A 1 318 ? -7.477 -1.242 3.530 1.00 94.19 318 ASP A C 1
ATOM 2486 O O . ASP A 1 318 ? -8.358 -0.371 3.561 1.00 94.19 318 ASP A O 1
ATOM 2490 N N . CYS A 1 319 ? -7.435 -2.219 4.435 1.00 96.56 319 CYS A N 1
ATOM 2491 C CA . CYS A 1 319 ? -8.381 -2.258 5.543 1.00 96.56 319 CYS A CA 1
ATOM 2492 C C . CYS A 1 319 ? -8.067 -1.145 6.548 1.00 96.56 319 CYS A C 1
ATOM 2494 O O . CYS A 1 319 ? -6.952 -1.045 7.050 1.00 96.56 319 CYS A O 1
ATOM 2496 N N . PHE A 1 320 ? -9.061 -0.331 6.893 1.00 96.94 320 PHE A N 1
ATOM 2497 C CA . PHE A 1 320 ? -8.927 0.721 7.895 1.00 96.94 320 PHE A CA 1
ATOM 2498 C C . PHE A 1 320 ? -9.182 0.172 9.305 1.00 96.94 320 PHE A C 1
ATOM 2500 O O . PHE A 1 320 ? -8.309 0.249 10.168 1.00 96.94 320 PHE A O 1
ATOM 2507 N N . LEU A 1 321 ? -10.342 -0.457 9.522 1.00 96.31 321 LEU A N 1
ATOM 2508 C CA . LEU A 1 321 ? -10.671 -1.157 10.769 1.00 96.31 321 LEU A CA 1
ATOM 2509 C C . LEU A 1 321 ? -11.685 -2.284 10.543 1.00 96.31 321 LEU A C 1
ATOM 2511 O O . LEU A 1 321 ? -12.441 -2.277 9.568 1.00 96.31 321 LEU A O 1
ATOM 2515 N N . LEU A 1 322 ? -11.718 -3.223 11.487 1.00 94.56 322 LEU A N 1
ATOM 2516 C CA . LEU A 1 322 ? -12.744 -4.256 11.604 1.00 94.56 322 LEU A CA 1
ATOM 2517 C C . LEU A 1 322 ? -13.487 -4.058 12.920 1.00 94.56 322 LEU A C 1
ATOM 2519 O O . LEU A 1 322 ? -12.866 -3.815 13.951 1.00 94.56 322 LEU A O 1
ATOM 2523 N N . GLY A 1 323 ? -14.807 -4.200 12.887 1.00 92.81 323 GLY A N 1
ATOM 2524 C CA . GLY A 1 323 ? -15.637 -4.215 14.081 1.00 92.81 323 GLY A CA 1
ATOM 2525 C C . GLY A 1 323 ? -16.573 -5.402 14.103 1.00 92.81 323 GLY A C 1
ATOM 2526 O O . GLY A 1 323 ? -16.927 -5.949 13.063 1.00 92.81 323 GLY A O 1
ATOM 2527 N N . TRP A 1 324 ? -16.998 -5.802 15.290 1.00 89.81 324 TRP A N 1
ATOM 2528 C CA . TRP A 1 324 ? -17.912 -6.927 15.454 1.00 89.81 324 TRP A CA 1
ATOM 2529 C C . TRP A 1 324 ? -18.807 -6.766 16.670 1.00 89.81 324 TRP A C 1
ATOM 2531 O O . TRP A 1 324 ? -18.540 -5.959 17.552 1.00 89.81 324 TRP A O 1
ATOM 2541 N N . ARG A 1 325 ? -19.872 -7.563 16.728 1.00 86.62 325 ARG A N 1
ATOM 2542 C CA . ARG A 1 325 ? -20.777 -7.670 17.876 1.00 86.62 325 ARG A CA 1
ATOM 2543 C C . ARG A 1 325 ? -21.116 -9.125 18.179 1.00 86.62 325 ARG A C 1
ATOM 2545 O O . ARG A 1 325 ? -21.100 -9.966 17.282 1.00 86.62 325 ARG A O 1
ATOM 2552 N N . ARG A 1 326 ? -21.577 -9.388 19.406 1.00 72.75 326 ARG A N 1
ATOM 2553 C CA . ARG A 1 326 ? -22.001 -10.722 19.897 1.00 72.75 326 ARG A CA 1
ATOM 2554 C C . ARG A 1 326 ? -20.841 -11.734 19.961 1.00 72.75 326 ARG A C 1
ATOM 2556 O O . ARG A 1 326 ? -19.690 -11.372 19.764 1.00 72.75 326 ARG A O 1
ATOM 2563 N N . GLU A 1 327 ? -21.164 -12.998 20.240 1.00 62.62 327 GLU A N 1
ATOM 2564 C CA . GLU A 1 327 ? -20.233 -14.136 20.379 1.00 62.62 327 GLU A CA 1
ATOM 2565 C C . GLU A 1 327 ? -19.437 -14.484 19.111 1.00 62.62 327 GLU A C 1
ATOM 2567 O O . GLU A 1 327 ? -18.637 -15.413 19.151 1.00 62.62 327 GLU A O 1
ATOM 2572 N N . ALA A 1 328 ? -19.621 -13.760 17.999 1.00 56.31 328 ALA A N 1
ATOM 2573 C CA . ALA A 1 328 ? -18.955 -14.060 16.730 1.00 56.31 328 ALA A CA 1
ATOM 2574 C C . ALA A 1 328 ? -17.428 -14.174 16.874 1.00 56.31 328 ALA A C 1
ATOM 2576 O O . ALA A 1 328 ? -16.796 -14.944 16.154 1.00 56.31 328 ALA A O 1
ATOM 2577 N N . LEU A 1 329 ? -16.834 -13.432 17.817 1.00 65.00 329 LEU A N 1
ATOM 2578 C CA . LEU A 1 329 ? -15.407 -13.465 18.114 1.00 65.00 329 LEU A CA 1
ATOM 2579 C C . LEU A 1 329 ? -15.196 -13.335 19.632 1.00 65.00 329 LEU A C 1
ATOM 2581 O O . LEU A 1 329 ? -15.263 -12.241 20.188 1.00 65.00 329 LEU A O 1
ATOM 2585 N N . TRP A 1 330 ? -14.946 -14.446 20.329 1.00 63.25 330 TRP A N 1
ATOM 2586 C CA . TRP A 1 330 ? -14.445 -14.389 21.705 1.00 63.25 330 TRP A CA 1
ATOM 2587 C C . TRP A 1 330 ? -12.949 -14.050 21.701 1.00 63.25 330 TRP A C 1
ATOM 2589 O O . TRP A 1 330 ? -12.148 -14.750 21.079 1.00 63.25 330 TRP A O 1
ATOM 2599 N N . PHE A 1 331 ? -12.569 -12.986 22.411 1.00 66.19 331 PHE A N 1
ATOM 2600 C CA . PHE A 1 331 ? -11.178 -12.562 22.571 1.00 66.19 331 PHE A CA 1
ATOM 2601 C C . PHE A 1 331 ? -10.564 -13.289 23.763 1.00 66.19 331 PHE A C 1
ATOM 2603 O O . PHE A 1 331 ? -10.496 -12.776 24.875 1.00 66.19 331 PHE A O 1
ATOM 2610 N N . GLY A 1 332 ? -10.144 -14.529 23.524 1.00 69.19 332 GLY A N 1
ATOM 2611 C CA . GLY A 1 332 ? -9.313 -15.304 24.448 1.00 69.19 332 GLY A CA 1
ATOM 2612 C C . GLY A 1 332 ? -7.820 -14.979 24.349 1.00 69.19 332 GLY A C 1
ATOM 2613 O O . GLY A 1 332 ? -6.996 -15.764 24.813 1.00 69.19 332 GLY A O 1
ATOM 2614 N N . CYS A 1 333 ? -7.461 -13.875 23.690 1.00 81.62 333 CYS A N 1
ATOM 2615 C CA . CYS A 1 333 ? -6.094 -13.511 23.341 1.00 81.62 333 CYS A CA 1
ATOM 2616 C C . CYS A 1 333 ? -5.784 -12.066 23.738 1.00 81.62 333 CYS A C 1
ATOM 2618 O O . CYS A 1 333 ? -6.646 -11.203 23.629 1.00 81.62 333 CYS A O 1
ATOM 2620 N N . ASN A 1 334 ? -4.538 -11.807 24.130 1.00 88.88 334 ASN A N 1
ATOM 2621 C CA . ASN A 1 334 ? -4.017 -10.453 24.325 1.00 88.88 334 ASN A CA 1
ATOM 2622 C C . ASN A 1 334 ? -3.259 -10.001 23.073 1.00 88.88 334 ASN A C 1
ATOM 2624 O O . ASN A 1 334 ? -2.856 -10.838 22.257 1.00 88.88 334 ASN A O 1
ATOM 2628 N N . LEU A 1 335 ? -3.016 -8.694 22.955 1.00 91.75 335 LEU A N 1
ATOM 2629 C CA . LEU A 1 335 ? -2.021 -8.193 22.012 1.00 91.75 335 LEU A CA 1
ATOM 2630 C C . LEU A 1 335 ? -0.657 -8.856 22.294 1.00 91.75 335 LEU A C 1
ATOM 2632 O O . LEU A 1 335 ? -0.312 -9.085 23.459 1.00 91.75 335 LEU A O 1
ATOM 2636 N N . PRO A 1 336 ? 0.134 -9.193 21.259 1.00 94.06 336 PRO A N 1
ATOM 2637 C CA . PRO A 1 336 ? 1.517 -9.611 21.462 1.00 94.06 336 PRO A CA 1
ATOM 2638 C C . PRO A 1 336 ? 2.287 -8.543 22.243 1.00 94.06 336 PRO A C 1
ATOM 2640 O O . PRO A 1 336 ? 2.097 -7.351 22.000 1.00 94.06 336 PRO A O 1
ATOM 2643 N N . ARG A 1 337 ? 3.173 -8.953 23.158 1.00 94.44 337 ARG A N 1
ATOM 2644 C CA . ARG A 1 337 ? 3.898 -8.018 24.042 1.00 94.44 337 ARG A CA 1
ATOM 2645 C C . ARG A 1 337 ? 4.703 -6.987 23.262 1.00 94.44 337 ARG A C 1
ATOM 2647 O O . ARG A 1 337 ? 4.759 -5.829 23.641 1.00 94.44 337 ARG A O 1
ATOM 2654 N N . GLU A 1 338 ? 5.275 -7.395 22.138 1.00 94.31 338 GLU A N 1
ATOM 2655 C CA . GLU A 1 338 ? 6.026 -6.512 21.252 1.00 94.31 338 GLU A CA 1
ATOM 2656 C C . GLU A 1 338 ? 5.129 -5.414 20.654 1.00 94.31 338 GLU A C 1
ATOM 2658 O O . GLU A 1 338 ? 5.586 -4.294 20.441 1.00 94.31 338 GLU A O 1
ATOM 2663 N N . GLN A 1 339 ? 3.845 -5.711 20.413 1.00 95.06 339 GLN A N 1
ATOM 2664 C CA . GLN A 1 339 ? 2.859 -4.722 19.970 1.00 95.06 339 GLN A CA 1
ATOM 2665 C C . GLN A 1 339 ? 2.361 -3.847 21.125 1.00 95.06 339 GLN A C 1
ATOM 2667 O O . GLN A 1 339 ? 2.130 -2.662 20.913 1.00 95.06 339 GLN A O 1
ATOM 2672 N N . GLU A 1 340 ? 2.233 -4.390 22.338 1.00 95.69 340 GLU A N 1
ATOM 2673 C CA . GLU A 1 340 ? 1.948 -3.599 23.544 1.00 95.69 340 GLU A CA 1
ATOM 2674 C C . GLU A 1 340 ? 3.046 -2.551 23.790 1.00 95.69 340 GLU A C 1
ATOM 2676 O O . GLU A 1 340 ? 2.751 -1.366 23.961 1.00 95.69 340 GLU A O 1
ATOM 2681 N N . ASP A 1 341 ? 4.313 -2.973 23.740 1.00 95.94 341 ASP A N 1
ATOM 2682 C CA . ASP A 1 341 ? 5.478 -2.096 23.884 1.00 95.94 341 ASP A CA 1
ATOM 2683 C C . ASP A 1 341 ? 5.523 -1.046 22.766 1.00 95.94 341 ASP A C 1
ATOM 2685 O O . ASP A 1 341 ? 5.776 0.135 23.021 1.00 95.94 341 ASP A O 1
ATOM 2689 N N . LEU A 1 342 ? 5.233 -1.456 21.526 1.00 96.25 342 LEU A N 1
ATOM 2690 C CA . LEU A 1 342 ? 5.186 -0.555 20.379 1.00 96.25 342 LEU A CA 1
ATOM 2691 C C . LEU A 1 342 ? 4.042 0.467 20.485 1.00 96.25 342 LEU A C 1
ATOM 2693 O O . LEU A 1 342 ? 4.260 1.634 20.177 1.00 96.25 342 LEU A O 1
ATOM 2697 N N . MET A 1 343 ? 2.859 0.068 20.954 1.00 97.31 343 MET A N 1
ATOM 2698 C CA . MET A 1 343 ? 1.724 0.968 21.186 1.00 97.31 343 MET A CA 1
ATOM 2699 C C . MET A 1 343 ? 2.042 1.996 22.281 1.00 97.31 343 MET A C 1
ATOM 2701 O O . MET A 1 343 ? 1.741 3.181 22.138 1.00 97.31 343 MET A O 1
ATOM 2705 N N . MET A 1 344 ? 2.675 1.571 23.379 1.00 97.94 344 MET A N 1
ATOM 2706 C CA . MET A 1 344 ? 3.108 2.498 24.431 1.00 97.94 344 MET A CA 1
ATOM 2707 C C . MET A 1 344 ? 4.161 3.480 23.909 1.00 97.94 344 MET A C 1
ATOM 2709 O O . MET A 1 344 ? 4.053 4.685 24.146 1.00 97.94 344 MET A O 1
ATOM 2713 N N . TRP A 1 345 ? 5.140 2.978 23.148 1.00 97.56 345 TRP A N 1
ATOM 2714 C CA . TRP A 1 345 ? 6.142 3.808 22.486 1.00 97.56 345 TRP A CA 1
ATOM 2715 C C . TRP A 1 345 ? 5.498 4.819 21.530 1.00 97.56 345 TRP A C 1
ATOM 2717 O O . TRP A 1 345 ? 5.846 5.998 21.563 1.00 97.56 345 TRP A O 1
ATOM 2727 N N . GLU A 1 346 ? 4.530 4.388 20.719 1.00 97.81 346 GLU A N 1
ATOM 2728 C CA . GLU A 1 346 ? 3.779 5.251 19.810 1.00 97.81 346 GLU A CA 1
ATOM 2729 C C . GLU A 1 346 ? 3.093 6.390 20.576 1.00 97.81 346 GLU A C 1
ATOM 2731 O O . GLU A 1 346 ? 3.255 7.552 20.210 1.00 97.81 346 GLU A O 1
ATOM 2736 N N . VAL A 1 347 ? 2.384 6.092 21.669 1.00 98.44 347 VAL A N 1
ATOM 2737 C CA . VAL A 1 347 ? 1.686 7.108 22.475 1.00 98.44 347 VAL A CA 1
ATOM 2738 C C . VAL A 1 347 ? 2.640 8.123 23.098 1.00 98.44 347 VAL A C 1
ATOM 2740 O O . VAL A 1 347 ? 2.347 9.322 23.088 1.00 98.44 347 VAL A O 1
ATOM 2743 N N . ASP A 1 348 ? 3.800 7.685 23.587 1.00 97.94 348 ASP A N 1
ATOM 2744 C CA . ASP A 1 348 ? 4.817 8.604 24.101 1.00 97.94 348 ASP A CA 1
ATOM 2745 C C . ASP A 1 348 ? 5.359 9.517 22.992 1.00 97.94 348 ASP A C 1
ATOM 2747 O O . ASP A 1 348 ? 5.486 10.730 23.183 1.00 97.94 348 ASP A O 1
ATOM 2751 N N . LYS A 1 349 ? 5.600 8.967 21.797 1.00 97.31 349 LYS A N 1
ATOM 2752 C CA . LYS A 1 349 ? 6.052 9.745 20.638 1.00 97.31 349 LYS A CA 1
ATOM 2753 C C . LYS A 1 349 ? 4.983 10.674 20.078 1.00 97.31 349 LYS A C 1
ATOM 2755 O O . LYS A 1 349 ? 5.316 11.780 19.655 1.00 97.31 349 LYS A O 1
ATOM 2760 N N . ILE A 1 350 ? 3.708 10.298 20.141 1.00 97.81 350 ILE A N 1
ATOM 2761 C CA . ILE A 1 350 ? 2.597 11.199 19.829 1.00 97.81 350 ILE A CA 1
ATOM 2762 C C . ILE A 1 350 ? 2.628 12.409 20.771 1.00 97.81 350 ILE A C 1
ATOM 2764 O O . ILE A 1 350 ? 2.551 13.541 20.296 1.00 97.81 350 ILE A O 1
ATOM 2768 N N . GLU A 1 351 ? 2.793 12.218 22.085 1.00 97.50 351 GLU A N 1
ATOM 2769 C CA . GLU A 1 351 ? 2.844 13.353 23.018 1.00 97.50 351 GLU A CA 1
ATOM 2770 C C . GLU A 1 351 ? 4.031 14.292 22.742 1.00 97.50 351 GLU A C 1
ATOM 2772 O O . GLU A 1 351 ? 3.875 15.516 22.827 1.00 97.50 351 GLU A O 1
ATOM 2777 N N . GLU A 1 352 ? 5.200 13.749 22.386 1.00 95.38 352 GLU A N 1
ATOM 2778 C CA . GLU A 1 352 ? 6.360 14.548 21.965 1.00 95.38 352 GLU A CA 1
ATOM 2779 C C . GLU A 1 352 ? 5.995 15.442 20.765 1.00 95.38 352 GLU A C 1
ATOM 2781 O O . GLU A 1 352 ? 6.173 16.661 20.819 1.00 95.38 352 GLU A O 1
ATOM 2786 N N . VAL A 1 353 ? 5.369 14.873 19.725 1.00 93.88 353 VAL A N 1
ATOM 2787 C CA . VAL A 1 353 ? 4.913 15.639 18.549 1.00 93.88 353 VAL A CA 1
ATOM 2788 C C . VAL A 1 353 ? 3.880 16.702 18.917 1.00 93.88 353 VAL A C 1
ATOM 2790 O O . VAL A 1 353 ? 3.945 17.825 18.407 1.00 93.88 353 VAL A O 1
ATOM 2793 N N . LEU A 1 354 ? 2.915 16.365 19.776 1.00 94.56 354 LEU A N 1
ATOM 2794 C CA . LEU A 1 354 ? 1.857 17.283 20.202 1.00 94.56 354 LEU A CA 1
ATOM 2795 C C . LEU A 1 354 ? 2.398 18.429 21.064 1.00 94.56 354 LEU A C 1
ATOM 2797 O O . LEU A 1 354 ? 1.896 19.551 20.975 1.00 94.56 354 LEU A O 1
ATOM 2801 N N . SER A 1 355 ? 3.449 18.188 21.846 1.00 92.00 355 SER A N 1
ATOM 2802 C CA . SER A 1 355 ? 4.129 19.227 22.628 1.00 92.00 355 SER A CA 1
ATOM 2803 C C . SER A 1 355 ? 4.846 20.246 21.731 1.00 92.00 355 SER A C 1
ATOM 2805 O O . SER A 1 355 ? 4.856 21.436 22.048 1.00 92.00 355 SER A O 1
ATOM 2807 N N . ASP A 1 356 ? 5.315 19.811 20.559 1.00 82.06 356 ASP A N 1
ATOM 2808 C CA . ASP A 1 356 ? 5.994 20.646 19.559 1.00 82.06 356 ASP A CA 1
ATOM 2809 C C . ASP A 1 356 ? 5.062 21.162 18.438 1.00 82.06 356 ASP A C 1
ATOM 2811 O O . ASP A 1 356 ? 5.507 21.824 17.490 1.00 82.06 356 ASP A O 1
ATOM 2815 N N . CYS A 1 357 ? 3.759 20.848 18.479 1.00 68.88 357 CYS A N 1
ATOM 2816 C CA . CYS A 1 357 ? 2.859 21.007 17.325 1.00 68.88 357 CYS A CA 1
ATOM 2817 C C . CYS A 1 357 ? 2.789 22.450 16.794 1.00 68.88 357 CYS A C 1
ATOM 2819 O O . CYS A 1 357 ? 2.932 22.673 15.589 1.00 68.88 357 CYS A O 1
ATOM 2821 N N . HIS A 1 358 ? 2.722 23.435 17.692 1.00 65.00 358 HIS A N 1
ATOM 2822 C CA . HIS A 1 358 ? 2.578 24.855 17.359 1.00 65.00 358 HIS A CA 1
ATOM 2823 C C . HIS A 1 358 ? 3.829 25.511 16.759 1.00 65.00 358 HIS A C 1
ATOM 2825 O O . HIS A 1 358 ? 3.744 26.636 16.269 1.00 65.00 358 HIS A O 1
ATOM 2831 N N . MET A 1 359 ? 4.978 24.831 16.786 1.00 71.31 359 MET A N 1
ATOM 2832 C CA . MET A 1 359 ? 6.258 25.405 16.357 1.00 71.31 359 MET A CA 1
ATOM 2833 C C . MET A 1 359 ? 6.664 24.999 14.941 1.00 71.31 359 MET A C 1
ATOM 2835 O O . MET A 1 359 ? 7.582 25.595 14.381 1.00 71.31 359 MET A O 1
ATOM 2839 N N . SER A 1 360 ? 5.998 24.003 14.347 1.00 79.75 360 SER A N 1
ATOM 2840 C CA . SER A 1 360 ? 6.398 23.463 13.048 1.00 79.75 360 SER A CA 1
ATOM 2841 C C . SER A 1 360 ? 5.252 23.456 12.016 1.00 79.75 360 SER A C 1
ATOM 2843 O O . SER A 1 360 ? 4.107 23.120 12.333 1.00 79.75 360 SER A O 1
ATOM 2845 N N . PRO A 1 361 ? 5.529 23.834 10.758 1.00 82.81 361 PRO A N 1
ATOM 2846 C CA . PRO A 1 361 ? 4.582 23.721 9.648 1.00 82.81 361 PRO A CA 1
ATOM 2847 C C . PRO A 1 361 ? 4.541 22.307 9.038 1.00 82.81 361 PRO A C 1
ATOM 2849 O O . PRO A 1 361 ? 3.690 22.023 8.183 1.00 82.81 361 PRO A O 1
ATOM 2852 N N . ASP A 1 362 ? 5.448 21.420 9.459 1.00 83.00 362 ASP A N 1
ATOM 2853 C CA . ASP A 1 362 ? 5.611 20.088 8.879 1.00 83.00 362 ASP A CA 1
ATOM 2854 C C . ASP A 1 362 ? 4.370 19.209 9.165 1.00 83.00 362 ASP A C 1
ATOM 2856 O O . ASP A 1 362 ? 3.853 19.236 10.293 1.00 83.00 362 ASP A O 1
ATOM 2860 N N . PRO A 1 363 ? 3.884 18.444 8.163 1.00 85.81 363 PRO A N 1
ATOM 2861 C CA . PRO A 1 363 ? 2.779 17.496 8.317 1.00 85.81 363 PRO A CA 1
ATOM 2862 C C . PRO A 1 363 ? 3.156 16.338 9.247 1.00 85.81 363 PRO A C 1
ATOM 2864 O O . PRO A 1 363 ? 4.339 16.121 9.535 1.00 85.81 363 PRO A O 1
ATOM 2867 N N . TRP A 1 364 ? 2.150 15.577 9.688 1.00 89.56 364 TRP A N 1
ATOM 2868 C CA . TRP A 1 364 ? 2.322 14.477 10.642 1.00 89.56 364 TRP A CA 1
ATOM 2869 C C . TRP A 1 364 ? 3.407 13.503 10.181 1.00 89.56 364 TRP A C 1
ATOM 2871 O O . TRP A 1 364 ? 4.366 13.232 10.901 1.00 89.56 364 TRP A O 1
ATOM 2881 N N . THR A 1 365 ? 3.313 13.068 8.927 1.00 86.81 365 THR A N 1
ATOM 2882 C CA . THR A 1 365 ? 4.194 12.049 8.355 1.00 86.81 365 THR A CA 1
ATOM 2883 C C . THR A 1 365 ? 5.669 12.451 8.344 1.00 86.81 365 THR A C 1
ATOM 2885 O O . THR A 1 365 ? 6.531 11.614 8.599 1.00 86.81 365 THR A O 1
ATOM 2888 N N . ILE A 1 366 ? 5.991 13.730 8.110 1.00 83.88 366 ILE A N 1
ATOM 2889 C CA . ILE A 1 366 ? 7.387 14.199 8.183 1.00 83.88 366 ILE A CA 1
ATOM 2890 C C . ILE A 1 366 ? 7.909 14.121 9.615 1.00 83.88 366 ILE A C 1
ATOM 2892 O O . ILE A 1 366 ? 9.041 13.693 9.841 1.00 83.88 366 ILE A O 1
ATOM 2896 N N . ARG A 1 367 ? 7.105 14.558 10.586 1.00 88.25 367 ARG A N 1
ATOM 2897 C CA . ARG A 1 367 ? 7.516 14.543 11.992 1.00 88.25 367 ARG A CA 1
ATOM 2898 C C . ARG A 1 367 ? 7.706 13.111 12.478 1.00 88.25 367 ARG A C 1
ATOM 2900 O O . ARG A 1 367 ? 8.701 12.812 13.132 1.00 88.25 367 ARG A O 1
ATOM 2907 N N . TRP A 1 368 ? 6.802 12.218 12.081 1.00 91.88 368 TRP A N 1
ATOM 2908 C CA . TRP A 1 368 ? 6.901 10.802 12.405 1.00 91.88 368 TRP A CA 1
ATOM 2909 C C . TRP A 1 368 ? 8.111 10.127 11.754 1.00 91.88 368 TRP A C 1
ATOM 2911 O O . TRP A 1 368 ? 8.806 9.332 12.384 1.00 91.88 368 TRP A O 1
ATOM 2921 N N . LEU A 1 369 ? 8.432 10.494 10.511 1.00 86.38 369 LEU A N 1
ATOM 2922 C CA . LEU A 1 369 ? 9.647 10.035 9.844 1.00 86.38 369 LEU A CA 1
ATOM 2923 C C . LEU A 1 369 ? 10.911 10.413 10.626 1.00 86.38 369 LEU A C 1
ATOM 2925 O O . LEU A 1 369 ? 11.812 9.588 10.778 1.00 86.38 369 LEU A O 1
ATOM 2929 N N . ASP A 1 370 ? 10.987 11.647 11.124 1.00 86.75 370 ASP A N 1
ATOM 2930 C CA . ASP A 1 370 ? 12.123 12.089 11.933 1.00 86.75 370 ASP A CA 1
ATOM 2931 C C . ASP A 1 370 ? 12.211 11.285 13.249 1.00 86.75 370 ASP A C 1
ATOM 2933 O O . ASP A 1 370 ? 13.292 10.795 13.578 1.00 86.75 370 ASP A O 1
ATOM 2937 N N . ILE A 1 371 ? 11.081 10.996 13.908 1.00 91.38 371 ILE A N 1
ATOM 2938 C CA . ILE A 1 371 ? 11.030 10.084 15.069 1.00 91.38 371 ILE A CA 1
ATOM 2939 C C . ILE A 1 371 ? 11.576 8.695 14.727 1.00 91.38 371 ILE A C 1
ATOM 2941 O O . ILE A 1 371 ? 12.366 8.134 15.486 1.00 91.38 371 ILE A O 1
ATOM 2945 N N . LYS A 1 372 ? 11.200 8.123 13.579 1.00 88.56 372 LYS A N 1
ATOM 2946 C CA . LYS A 1 372 ? 11.682 6.799 13.153 1.00 88.56 372 LYS A CA 1
ATOM 2947 C C . LYS A 1 372 ? 13.180 6.788 12.848 1.00 88.56 372 LYS A C 1
ATOM 2949 O O . LYS A 1 372 ? 13.854 5.790 13.120 1.00 88.56 372 LYS A O 1
ATOM 2954 N N . LYS A 1 373 ? 13.719 7.882 12.299 1.00 84.81 373 LYS A N 1
ATOM 2955 C CA . LYS A 1 373 ? 15.169 8.040 12.101 1.00 84.81 373 LYS A CA 1
ATOM 2956 C C . LYS A 1 373 ? 15.896 8.095 13.439 1.00 84.81 373 LYS A C 1
ATOM 2958 O O . LYS A 1 373 ? 16.924 7.437 13.579 1.00 84.81 373 LYS A O 1
ATOM 2963 N N . ASP A 1 374 ? 15.362 8.831 14.407 1.00 87.12 374 ASP A N 1
ATOM 2964 C CA . ASP A 1 374 ? 15.951 8.958 15.741 1.00 87.12 374 ASP A CA 1
ATOM 2965 C C . ASP A 1 374 ? 15.863 7.637 16.525 1.00 87.12 374 ASP A C 1
ATOM 2967 O O . ASP A 1 374 ? 16.844 7.208 17.133 1.00 87.12 374 ASP A O 1
ATOM 2971 N N . ALA A 1 375 ? 14.744 6.914 16.422 1.00 88.81 375 ALA A N 1
ATOM 2972 C CA . ALA A 1 375 ? 14.580 5.581 17.002 1.00 88.81 375 ALA A CA 1
ATOM 2973 C C . ALA A 1 375 ? 15.632 4.596 16.472 1.00 88.81 375 ALA A C 1
ATOM 2975 O O . ALA A 1 375 ? 16.337 3.950 17.247 1.00 88.81 375 ALA A O 1
ATOM 2976 N N . HIS A 1 376 ? 15.833 4.559 15.154 1.00 82.06 376 HIS A N 1
ATOM 2977 C CA . HIS A 1 376 ? 16.884 3.738 14.559 1.00 82.06 376 HIS A CA 1
ATOM 2978 C C . HIS A 1 376 ? 18.291 4.201 14.944 1.00 82.06 376 HIS A C 1
ATOM 2980 O O . HIS A 1 376 ? 19.212 3.391 15.076 1.00 82.06 376 HIS A O 1
ATOM 2986 N N . GLN A 1 377 ? 18.500 5.508 15.140 1.00 81.44 377 GLN A N 1
ATOM 2987 C CA . GLN A 1 377 ? 19.769 6.003 15.667 1.00 81.44 377 GLN A CA 1
ATOM 2988 C C . GLN A 1 377 ? 20.068 5.448 17.054 1.00 81.44 377 GLN A C 1
ATOM 2990 O O . GLN A 1 377 ? 21.216 5.080 17.302 1.00 81.44 377 GLN A O 1
ATOM 2995 N N . ALA A 1 378 ? 19.036 5.316 17.884 1.00 88.31 378 ALA A N 1
ATOM 2996 C CA . ALA A 1 378 ? 19.089 4.683 19.194 1.00 88.31 378 ALA A CA 1
ATOM 2997 C C . ALA A 1 378 ? 19.104 3.139 19.145 1.00 88.31 378 ALA A C 1
ATOM 2999 O O . ALA A 1 378 ? 19.152 2.503 20.194 1.00 88.31 378 ALA A O 1
ATOM 3000 N N . GLY A 1 379 ? 19.085 2.525 17.955 1.00 86.88 379 GLY A N 1
ATOM 3001 C CA . GLY A 1 379 ? 19.083 1.067 17.788 1.00 86.88 379 GLY A CA 1
ATOM 3002 C C . GLY A 1 379 ? 17.720 0.406 18.010 1.00 86.88 379 GLY A C 1
ATOM 3003 O O . GLY A 1 379 ? 17.653 -0.814 18.127 1.00 86.88 379 GLY A O 1
ATOM 3004 N N . ILE A 1 380 ? 16.643 1.189 18.056 1.00 87.38 380 ILE A N 1
ATOM 3005 C CA . ILE A 1 380 ? 15.273 0.692 18.172 1.00 87.38 380 ILE A CA 1
ATOM 3006 C C . ILE A 1 380 ? 14.765 0.380 16.763 1.00 87.38 380 ILE A C 1
ATOM 3008 O O . ILE A 1 380 ? 14.611 1.283 15.939 1.00 87.38 380 ILE A O 1
ATOM 3012 N N . ASN A 1 381 ? 14.504 -0.897 16.493 1.00 83.06 381 ASN A N 1
ATOM 3013 C CA . ASN A 1 381 ? 13.879 -1.366 15.260 1.00 83.06 381 ASN A CA 1
ATOM 3014 C C . ASN A 1 381 ? 12.637 -2.182 15.611 1.00 83.06 381 ASN A C 1
ATOM 3016 O O . ASN A 1 381 ? 12.639 -2.927 16.588 1.00 83.06 381 ASN A O 1
ATOM 3020 N N . PHE A 1 382 ? 11.599 -2.036 14.795 1.00 83.44 382 PHE A N 1
ATOM 3021 C CA . PHE A 1 382 ? 10.354 -2.775 14.937 1.00 83.44 382 PHE A CA 1
ATOM 3022 C C . PHE A 1 382 ? 10.156 -3.598 13.677 1.00 83.44 382 PHE A C 1
ATOM 3024 O O . PHE A 1 382 ? 10.056 -3.032 12.586 1.00 83.44 382 PHE A O 1
ATOM 3031 N N . ASP A 1 383 ? 10.118 -4.915 13.832 1.00 83.38 383 ASP A N 1
ATOM 3032 C CA . ASP A 1 383 ? 9.814 -5.807 12.726 1.00 83.38 383 ASP A CA 1
ATOM 3033 C C . ASP A 1 383 ? 8.300 -5.802 12.494 1.00 83.38 383 ASP A C 1
ATOM 3035 O O . ASP A 1 383 ? 7.505 -5.868 13.437 1.00 83.38 383 ASP A O 1
ATOM 3039 N N . SER A 1 384 ? 7.898 -5.666 11.232 1.00 85.75 384 SER A N 1
ATOM 3040 C CA . SER A 1 384 ? 6.495 -5.775 10.839 1.00 85.75 384 SER A CA 1
ATOM 3041 C C . SER A 1 384 ? 6.206 -7.218 10.422 1.00 85.75 384 SER A C 1
ATOM 3043 O O . SER A 1 384 ? 6.956 -7.766 9.606 1.00 85.75 384 SER A O 1
ATOM 3045 N N . PRO A 1 385 ? 5.149 -7.858 10.951 1.00 88.94 385 PRO A N 1
ATOM 3046 C CA . PRO A 1 385 ? 4.724 -9.167 10.474 1.00 88.94 385 PRO A CA 1
ATOM 3047 C C . PRO A 1 385 ? 4.292 -9.129 8.992 1.00 88.94 385 PRO A C 1
ATOM 3049 O O . PRO A 1 385 ? 3.948 -8.060 8.483 1.00 88.94 385 PRO A O 1
ATOM 3052 N N . PRO A 1 386 ? 4.219 -10.284 8.296 1.00 85.19 386 PRO A N 1
ATOM 3053 C CA . PRO A 1 386 ? 3.879 -10.347 6.867 1.00 85.19 386 PRO A CA 1
ATOM 3054 C C . PRO A 1 386 ? 2.577 -9.637 6.466 1.00 85.19 386 PRO A C 1
ATOM 3056 O O . PRO A 1 386 ? 2.532 -8.981 5.430 1.00 85.19 386 PRO A O 1
ATOM 3059 N N . TYR A 1 387 ? 1.541 -9.733 7.304 1.00 89.25 387 TYR A N 1
ATOM 3060 C CA . TYR A 1 387 ? 0.248 -9.072 7.107 1.00 89.25 387 TYR A CA 1
ATOM 3061 C C . TYR A 1 387 ? 0.081 -7.827 7.993 1.00 89.25 387 TYR A C 1
ATOM 3063 O O . TYR A 1 387 ? -1.036 -7.375 8.207 1.00 89.25 387 TYR A O 1
ATOM 3071 N N . GLY A 1 388 ? 1.166 -7.261 8.524 1.00 90.69 388 GLY A N 1
ATOM 3072 C CA . GLY A 1 388 ? 1.114 -6.138 9.461 1.00 90.69 388 GLY A CA 1
ATOM 3073 C C . GLY A 1 388 ? 0.765 -6.542 10.896 1.00 90.69 388 GLY A C 1
ATOM 3074 O O . GLY A 1 388 ? 0.776 -7.715 11.261 1.00 90.69 388 GLY A O 1
ATOM 3075 N N . TYR A 1 389 ? 0.515 -5.547 11.739 1.00 93.06 389 TYR A N 1
ATOM 3076 C CA . TYR A 1 389 ? 0.193 -5.741 13.153 1.00 93.06 389 TYR A CA 1
ATOM 3077 C C . TYR A 1 389 ? -1.289 -6.086 13.361 1.00 93.06 389 TYR A C 1
ATOM 3079 O O . TYR A 1 389 ? -2.122 -5.920 12.471 1.00 93.06 389 TYR A O 1
ATOM 3087 N N . GLY A 1 390 ? -1.617 -6.574 14.552 1.00 93.94 390 GLY A N 1
ATOM 3088 C CA . GLY A 1 390 ? -2.954 -7.042 14.888 1.00 93.94 390 GLY A CA 1
ATOM 3089 C C . GLY A 1 390 ? -2.965 -7.857 16.168 1.00 93.94 390 GLY A C 1
ATOM 3090 O O . GLY A 1 390 ? -1.995 -8.558 16.478 1.00 93.94 390 GLY A O 1
ATOM 3091 N N . ASP A 1 391 ? -4.087 -7.811 16.887 1.00 92.56 391 ASP A N 1
ATOM 3092 C CA . ASP A 1 391 ? -4.375 -8.858 17.862 1.00 92.56 391 ASP A CA 1
ATOM 3093 C C . ASP A 1 391 ? -4.459 -10.224 17.149 1.00 92.56 391 ASP A C 1
ATOM 3095 O O . ASP A 1 391 ? -4.763 -10.271 15.950 1.00 92.56 391 ASP A O 1
ATOM 3099 N N . PRO A 1 392 ? -4.191 -11.345 17.842 1.00 91.25 392 PRO A N 1
ATOM 3100 C CA . PRO A 1 392 ? -4.108 -12.654 17.195 1.00 91.25 392 PRO A CA 1
ATOM 3101 C C . PRO A 1 392 ? -5.352 -13.039 16.383 1.00 91.25 392 PRO A C 1
ATOM 3103 O O . PRO A 1 392 ? -5.233 -13.723 15.367 1.00 91.25 392 PRO A O 1
ATOM 3106 N N . LYS A 1 393 ? -6.540 -12.578 16.796 1.00 89.50 393 LYS A N 1
ATOM 3107 C CA . LYS A 1 393 ? -7.802 -12.862 16.112 1.00 89.50 393 LYS A CA 1
ATOM 3108 C C . LYS A 1 393 ? -7.915 -12.046 14.829 1.00 89.50 393 LYS A C 1
ATOM 3110 O O . LYS A 1 393 ? -8.121 -12.618 13.762 1.00 89.50 393 LYS A O 1
ATOM 3115 N N . SER A 1 394 ? -7.736 -10.728 14.923 1.00 91.75 394 SER A N 1
ATOM 3116 C CA . SER A 1 394 ? -7.771 -9.825 13.767 1.00 91.75 394 SER A CA 1
ATOM 3117 C C . SER A 1 394 ? -6.702 -10.195 12.736 1.00 91.75 394 SER A C 1
ATOM 3119 O O . SER A 1 394 ? -6.988 -10.233 11.540 1.00 91.75 394 SER A O 1
ATOM 3121 N N . TYR A 1 395 ? -5.497 -10.547 13.194 1.00 93.00 395 TYR A N 1
ATOM 3122 C CA . TYR A 1 395 ? -4.410 -11.006 12.333 1.00 93.00 395 TYR A CA 1
ATOM 3123 C C . TYR A 1 395 ? -4.790 -12.277 11.563 1.00 93.00 395 TYR A C 1
ATOM 3125 O O . TYR A 1 395 ? -4.708 -12.293 10.337 1.00 93.00 395 TYR A O 1
ATOM 3133 N N . GLY A 1 396 ? -5.275 -13.312 12.260 1.00 92.25 396 GLY A N 1
ATOM 3134 C CA . GLY A 1 396 ? -5.675 -14.572 11.627 1.00 92.25 396 GLY A CA 1
ATOM 3135 C C . GLY A 1 396 ? -6.833 -14.410 10.637 1.00 92.25 396 GLY A C 1
ATOM 3136 O O . GLY A 1 396 ? -6.835 -15.032 9.576 1.00 92.25 396 GLY A O 1
ATOM 3137 N N . ILE A 1 397 ? -7.799 -13.532 10.933 1.00 92.25 397 ILE A N 1
ATOM 3138 C CA . ILE A 1 397 ? -8.888 -13.209 9.998 1.00 92.25 397 ILE A CA 1
ATOM 3139 C C . ILE A 1 397 ? -8.335 -12.569 8.720 1.00 92.25 397 ILE A C 1
ATOM 3141 O O . ILE A 1 397 ? -8.733 -12.959 7.623 1.00 92.25 397 ILE A O 1
ATOM 3145 N N . MET A 1 398 ? -7.427 -11.600 8.844 1.00 94.69 398 MET A N 1
ATOM 3146 C CA . MET A 1 398 ? -6.870 -10.888 7.691 1.00 94.69 398 MET A CA 1
ATOM 3147 C C . MET A 1 398 ? -5.913 -11.752 6.865 1.00 94.69 398 MET A C 1
ATOM 3149 O O . MET A 1 398 ? -5.925 -11.658 5.640 1.00 94.69 398 MET A O 1
ATOM 3153 N N . GLU A 1 399 ? -5.150 -12.641 7.501 1.00 93.69 399 GLU A N 1
ATOM 3154 C CA . GLU A 1 399 ? -4.358 -13.668 6.815 1.00 93.69 399 GLU A CA 1
ATOM 3155 C C . GLU A 1 399 ? -5.256 -14.578 5.960 1.00 93.69 399 GLU A C 1
ATOM 3157 O O . GLU A 1 399 ? -5.011 -14.749 4.762 1.00 93.69 399 GLU A O 1
ATOM 3162 N N . LYS A 1 400 ? -6.352 -15.094 6.536 1.00 93.38 400 LYS A N 1
ATOM 3163 C CA . LYS A 1 400 ? -7.340 -15.896 5.795 1.00 93.38 400 LYS A CA 1
ATOM 3164 C C . LYS A 1 400 ? -8.013 -15.091 4.679 1.00 93.38 400 LYS A C 1
ATOM 3166 O O . LYS A 1 400 ? -8.196 -15.615 3.582 1.00 93.38 400 LYS A O 1
ATOM 3171 N N . ALA A 1 401 ? -8.338 -13.817 4.914 1.00 94.62 401 ALA A N 1
ATOM 3172 C CA . ALA A 1 401 ? -8.916 -12.939 3.894 1.00 94.62 401 ALA A CA 1
ATOM 3173 C C . ALA A 1 401 ? -7.973 -12.776 2.692 1.00 94.62 401 ALA A C 1
ATOM 3175 O O . ALA A 1 401 ? -8.400 -12.919 1.544 1.00 94.62 401 ALA A O 1
ATOM 3176 N N . ALA A 1 402 ? -6.687 -12.526 2.960 1.00 93.62 402 ALA A N 1
ATOM 3177 C CA . ALA A 1 402 ? -5.663 -12.384 1.932 1.00 93.62 402 ALA A CA 1
ATOM 3178 C C . ALA A 1 402 ? -5.452 -13.689 1.152 1.00 93.62 402 ALA A C 1
ATOM 3180 O O . ALA A 1 402 ? -5.360 -13.665 -0.075 1.00 93.62 402 ALA A O 1
ATOM 3181 N N . SER A 1 403 ? -5.453 -14.832 1.845 1.00 91.88 403 SER A N 1
ATOM 3182 C CA . SER A 1 403 ? -5.393 -16.154 1.213 1.00 91.88 403 SER A CA 1
ATOM 3183 C C . SER A 1 403 ? -6.599 -16.400 0.295 1.00 91.88 403 SER A C 1
ATOM 3185 O O . SER A 1 403 ? -6.440 -16.717 -0.886 1.00 91.88 403 SER A O 1
ATOM 3187 N N . ARG A 1 404 ? -7.820 -16.155 0.790 1.00 91.12 404 ARG A N 1
ATOM 3188 C CA . ARG A 1 404 ? -9.074 -16.397 0.056 1.00 91.12 404 ARG A CA 1
ATOM 3189 C C . ARG A 1 404 ? -9.242 -15.504 -1.172 1.00 91.12 404 ARG A C 1
ATOM 3191 O O . ARG A 1 404 ? -9.931 -15.885 -2.114 1.00 91.12 404 ARG A O 1
ATOM 3198 N N . MET A 1 405 ? -8.636 -14.320 -1.160 1.00 93.81 405 MET A N 1
ATOM 3199 C CA . MET A 1 405 ? -8.689 -13.352 -2.260 1.00 93.81 405 MET A CA 1
ATOM 3200 C C . MET A 1 405 ? -7.377 -13.275 -3.040 1.00 93.81 405 MET A C 1
ATOM 3202 O O . MET A 1 405 ? -7.161 -12.311 -3.775 1.00 93.81 405 MET A O 1
ATOM 3206 N N . LYS A 1 406 ? -6.506 -14.283 -2.919 1.00 91.88 406 LYS A N 1
ATOM 3207 C CA . LYS A 1 406 ? -5.207 -14.327 -3.599 1.00 91.88 406 LYS A CA 1
ATOM 3208 C C . LYS A 1 406 ? -5.320 -14.236 -5.124 1.00 91.88 406 LYS A C 1
ATOM 3210 O O . LYS A 1 406 ? -4.441 -13.679 -5.771 1.00 91.88 406 LYS A O 1
ATOM 3215 N N . ASP A 1 407 ? -6.405 -14.754 -5.697 1.00 91.38 407 ASP A N 1
ATOM 3216 C CA . ASP A 1 407 ? -6.692 -14.710 -7.138 1.00 91.38 407 ASP A CA 1
ATOM 3217 C C . ASP A 1 407 ? -6.798 -13.276 -7.686 1.00 91.38 407 ASP A C 1
ATOM 3219 O O . ASP A 1 407 ? -6.354 -12.986 -8.794 1.00 91.38 407 ASP A O 1
ATOM 3223 N N . THR A 1 408 ? -7.373 -12.377 -6.890 1.00 94.69 408 THR A N 1
ATOM 3224 C CA . THR A 1 408 ? -7.602 -10.967 -7.232 1.00 94.69 408 THR A CA 1
ATOM 3225 C C . THR A 1 408 ? -6.606 -10.031 -6.559 1.00 94.69 408 THR A C 1
ATOM 3227 O O . THR A 1 408 ? -6.413 -8.905 -7.015 1.00 94.69 408 THR A O 1
ATOM 3230 N N . GLY A 1 409 ? -5.974 -10.474 -5.471 1.00 95.19 409 GLY A N 1
ATOM 3231 C CA . GLY A 1 409 ? -5.171 -9.640 -4.585 1.00 95.19 409 GLY A CA 1
ATOM 3232 C C . GLY A 1 409 ? -5.976 -8.511 -3.945 1.00 95.19 409 GLY A C 1
ATOM 3233 O O . GLY A 1 409 ? -5.398 -7.480 -3.630 1.00 95.19 409 GLY A O 1
ATOM 3234 N N . ALA A 1 410 ? -7.299 -8.662 -3.807 1.00 96.69 410 ALA A N 1
ATOM 3235 C CA . ALA A 1 410 ? -8.159 -7.590 -3.311 1.00 96.69 410 ALA A CA 1
ATOM 3236 C C . ALA A 1 410 ? -7.802 -7.164 -1.880 1.00 96.69 410 ALA A C 1
ATOM 3238 O O . ALA A 1 410 ? -7.900 -5.986 -1.565 1.00 96.69 410 ALA A O 1
ATOM 3239 N N . VAL A 1 411 ? -7.367 -8.105 -1.043 1.00 96.56 411 VAL A N 1
ATOM 3240 C CA . VAL A 1 411 ? -6.878 -7.865 0.318 1.00 96.56 411 VAL A CA 1
ATOM 3241 C C . VAL A 1 411 ? -5.502 -8.505 0.421 1.00 96.56 411 VAL A C 1
ATOM 3243 O O . VAL A 1 411 ? -5.355 -9.676 0.075 1.00 96.56 411 VAL A O 1
ATOM 3246 N N . ARG A 1 412 ? -4.487 -7.761 0.872 1.00 93.88 412 ARG A N 1
ATOM 3247 C CA . ARG A 1 412 ? -3.116 -8.292 1.002 1.00 93.88 412 ARG A CA 1
ATOM 3248 C C . ARG A 1 412 ? -2.442 -8.038 2.342 1.00 93.88 412 ARG A C 1
ATOM 3250 O O . ARG A 1 412 ? -1.377 -8.598 2.590 1.00 93.88 412 ARG A O 1
ATOM 3257 N N . HIS A 1 413 ? -3.045 -7.236 3.209 1.00 93.12 413 HIS A N 1
ATOM 3258 C CA . HIS A 1 413 ? -2.505 -6.942 4.529 1.00 93.12 413 HIS A CA 1
ATOM 3259 C C . HIS A 1 413 ? -3.613 -6.636 5.538 1.00 93.12 413 HIS A C 1
ATOM 3261 O O . HIS A 1 413 ? -4.778 -6.473 5.180 1.00 93.12 413 HIS A O 1
ATOM 3267 N N . GLY A 1 414 ? -3.227 -6.586 6.810 1.00 93.38 414 GLY A N 1
ATOM 3268 C CA . GLY A 1 414 ? -4.074 -6.296 7.955 1.00 93.38 414 GLY A CA 1
ATOM 3269 C C . GLY A 1 414 ? -4.515 -4.839 8.036 1.00 93.38 414 GLY A C 1
ATOM 3270 O O . GLY A 1 414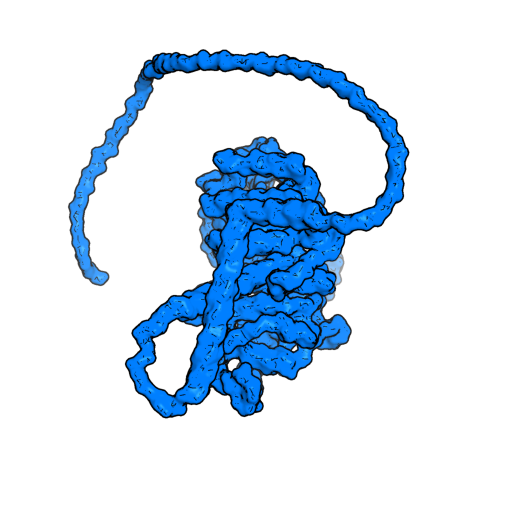 ? -4.267 -4.032 7.136 1.00 93.38 414 GLY A O 1
ATOM 3271 N N . SER A 1 415 ? -5.217 -4.522 9.121 1.00 94.62 415 SER A 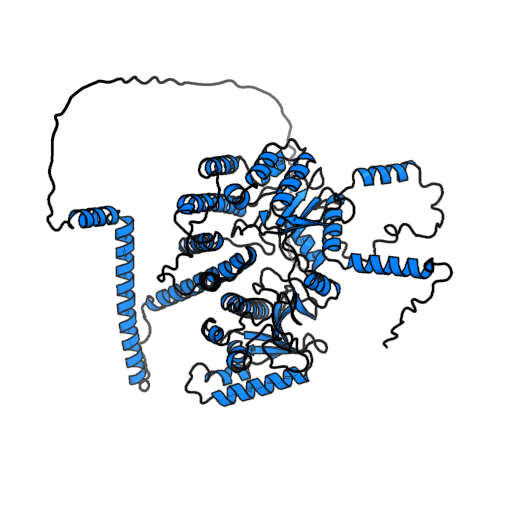N 1
ATOM 3272 C CA . SER A 1 415 ? -5.921 -3.255 9.283 1.00 94.62 415 SER A CA 1
ATOM 3273 C C . SER A 1 415 ? -5.064 -2.135 9.873 1.00 94.62 415 SER A C 1
ATOM 3275 O O . SER A 1 415 ? -4.311 -2.327 10.827 1.00 94.62 415 SER A O 1
ATOM 3277 N N . GLU A 1 416 ? -5.259 -0.925 9.349 1.00 95.31 416 GLU A N 1
ATOM 3278 C CA . GLU A 1 416 ? -4.527 0.290 9.723 1.00 95.31 416 GLU A CA 1
ATOM 3279 C C . GLU A 1 416 ? -4.685 0.665 11.207 1.00 95.31 416 GLU A C 1
ATOM 3281 O O . GLU A 1 416 ? -3.791 1.271 11.796 1.00 95.31 416 GLU A O 1
ATOM 3286 N N . CYS A 1 417 ? -5.778 0.251 11.858 1.00 96.75 417 CYS A N 1
ATOM 3287 C CA . CYS A 1 417 ? -5.993 0.467 13.293 1.00 96.75 417 CYS A CA 1
ATOM 3288 C C . CYS A 1 417 ? -4.893 -0.121 14.197 1.00 96.75 417 CYS A C 1
ATOM 3290 O O . CYS A 1 417 ? -4.764 0.312 15.340 1.00 96.75 417 CYS A O 1
ATOM 3292 N N . PHE A 1 418 ? -4.091 -1.065 13.691 1.00 96.31 418 PHE A N 1
ATOM 3293 C CA . PHE A 1 418 ? -2.948 -1.652 14.395 1.00 96.31 418 PHE A CA 1
ATOM 3294 C C . PHE A 1 418 ? -1.590 -1.136 13.905 1.00 96.31 418 PHE A C 1
ATOM 3296 O O . PHE A 1 418 ? -0.556 -1.587 14.387 1.00 96.31 418 PHE A O 1
ATOM 3303 N N . ASN A 1 419 ? -1.543 -0.201 12.952 1.00 94.00 419 ASN A N 1
ATOM 3304 C CA . ASN A 1 419 ? -0.288 0.321 12.414 1.00 94.00 419 ASN A CA 1
ATOM 3305 C C . ASN A 1 419 ? 0.412 1.290 13.395 1.00 94.00 419 ASN A C 1
ATOM 3307 O O . ASN A 1 419 ? 0.540 2.485 13.143 1.00 94.00 419 ASN A O 1
ATOM 3311 N N . TYR A 1 420 ? 0.888 0.760 14.522 1.00 94.31 420 TYR A N 1
ATOM 3312 C CA . TYR A 1 420 ? 1.593 1.497 15.577 1.00 94.31 420 TYR A CA 1
ATOM 3313 C C . TYR A 1 420 ? 3.014 1.906 15.156 1.00 94.31 420 TYR A C 1
ATOM 3315 O O . TYR A 1 420 ? 3.589 2.886 15.630 1.00 94.31 420 TYR A O 1
ATOM 3323 N N . GLY A 1 421 ? 3.609 1.135 14.238 1.00 91.12 421 GLY A N 1
ATOM 3324 C CA . GLY A 1 421 ? 4.969 1.359 13.753 1.00 91.12 421 GLY A CA 1
ATOM 3325 C C . GLY A 1 421 ? 5.100 2.613 12.892 1.00 91.12 421 GLY A C 1
ATOM 3326 O O . GLY A 1 421 ? 6.186 3.208 12.850 1.00 91.12 421 GLY A O 1
ATOM 3327 N N . PHE A 1 422 ? 4.023 3.000 12.207 1.00 90.94 422 PHE A N 1
ATOM 3328 C CA . PHE A 1 422 ? 3.950 4.209 11.401 1.00 90.94 422 PHE A CA 1
ATOM 3329 C C . PHE A 1 422 ? 2.487 4.660 11.220 1.00 90.94 422 PHE A C 1
ATOM 3331 O O . PHE A 1 422 ? 1.939 4.529 10.124 1.00 90.94 422 PHE A O 1
ATOM 3338 N N . PRO A 1 423 ? 1.841 5.204 12.265 1.00 91.12 423 PRO A N 1
ATOM 3339 C CA . PRO A 1 423 ? 0.480 5.717 12.168 1.00 91.12 423 PRO A CA 1
ATOM 3340 C C . PRO A 1 423 ? 0.343 6.782 11.082 1.00 91.12 423 PRO A C 1
ATOM 3342 O O . PRO A 1 423 ? 1.117 7.745 11.023 1.00 91.12 423 PRO A O 1
ATOM 3345 N N . GLN A 1 424 ? -0.669 6.625 10.233 1.00 87.31 424 GLN A N 1
ATOM 3346 C CA . GLN A 1 424 ? -0.868 7.463 9.052 1.00 87.31 424 GLN A CA 1
ATOM 3347 C C . GLN A 1 424 ? -1.852 8.622 9.290 1.00 87.31 424 GLN A C 1
ATOM 3349 O O . GLN A 1 424 ? -2.647 8.643 10.236 1.00 87.31 424 GLN A O 1
ATOM 3354 N N . GLU A 1 425 ? -1.800 9.629 8.414 1.00 88.25 425 GLU A N 1
ATOM 3355 C CA . GLU A 1 425 ? -2.843 10.659 8.335 1.00 88.25 425 GLU A CA 1
ATOM 3356 C C . GLU A 1 425 ? -4.183 10.034 7.913 1.00 88.25 425 GLU A C 1
ATOM 3358 O O . GLU A 1 425 ? -4.208 9.091 7.121 1.00 88.25 425 GLU A O 1
ATOM 3363 N N . ILE A 1 426 ? -5.281 10.547 8.478 1.00 90.38 426 ILE A N 1
ATOM 3364 C CA . ILE A 1 426 ? -6.642 10.104 8.159 1.00 90.38 426 ILE A CA 1
ATOM 3365 C C . ILE A 1 426 ? -6.980 10.526 6.725 1.00 90.38 426 ILE A C 1
ATOM 3367 O O . ILE A 1 426 ? -6.726 11.667 6.337 1.00 90.38 426 ILE A O 1
ATOM 3371 N N . ASP A 1 427 ? -7.533 9.600 5.945 1.00 90.06 427 ASP A N 1
ATOM 3372 C CA . ASP A 1 427 ? -8.021 9.877 4.595 1.00 90.06 427 ASP A CA 1
ATOM 3373 C C . ASP A 1 427 ? -9.356 10.632 4.623 1.00 90.06 427 ASP A C 1
ATOM 3375 O O . ASP A 1 427 ? -10.070 10.633 5.622 1.00 90.06 427 ASP A O 1
ATOM 3379 N N . GLU A 1 428 ? -9.698 11.281 3.511 1.00 90.31 428 GLU A N 1
ATOM 3380 C CA . GLU A 1 428 ? -10.930 12.073 3.394 1.00 90.31 428 GLU A CA 1
ATOM 3381 C C . GLU A 1 428 ? -12.180 11.193 3.276 1.00 90.31 428 GLU A C 1
ATOM 3383 O O . GLU A 1 428 ? -13.222 11.522 3.840 1.00 90.31 428 GLU A O 1
ATOM 3388 N N . ASP A 1 429 ? -12.045 10.058 2.586 1.00 95.00 429 ASP A N 1
ATOM 3389 C CA . ASP A 1 429 ? -13.131 9.150 2.236 1.00 95.00 429 ASP A CA 1
ATOM 3390 C C . ASP A 1 429 ? -12.816 7.716 2.672 1.00 95.00 429 ASP A C 1
ATOM 3392 O O . ASP A 1 429 ? -11.674 7.255 2.608 1.00 95.00 429 ASP A O 1
ATOM 3396 N N . PHE A 1 430 ? -13.867 6.973 3.011 1.00 97.56 430 PHE A N 1
ATOM 3397 C CA . PHE A 1 430 ? -13.833 5.572 3.414 1.00 97.56 430 PHE A CA 1
ATOM 3398 C C . PHE A 1 430 ? -14.930 4.772 2.723 1.00 97.56 430 PHE A C 1
ATOM 3400 O O . PHE A 1 430 ? -15.968 5.301 2.330 1.00 97.56 430 PHE A O 1
ATOM 3407 N N . LEU A 1 431 ? -14.715 3.466 2.606 1.00 97.81 431 LEU A N 1
ATOM 3408 C CA . LEU A 1 431 ? -15.694 2.494 2.145 1.00 97.81 431 LEU A CA 1
ATOM 3409 C C . LEU A 1 431 ? -16.101 1.593 3.312 1.00 97.81 431 LEU A C 1
ATOM 3411 O O . LEU A 1 431 ? -15.324 0.762 3.773 1.00 97.81 431 LEU A O 1
ATOM 3415 N N . LEU A 1 432 ? -17.348 1.715 3.749 1.00 97.25 432 LEU A N 1
ATOM 3416 C CA . LEU A 1 432 ? -17.970 0.770 4.666 1.00 97.25 432 LEU A CA 1
ATOM 3417 C C . LEU A 1 432 ? -18.512 -0.424 3.876 1.00 97.25 432 LEU A C 1
ATOM 3419 O O . LEU A 1 432 ? -19.245 -0.224 2.907 1.00 97.25 432 LEU A O 1
ATOM 3423 N N . VAL A 1 433 ? -18.213 -1.647 4.316 1.00 96.12 433 VAL A N 1
ATOM 3424 C CA . VAL A 1 433 ? -18.792 -2.896 3.798 1.00 96.12 433 VAL A CA 1
ATOM 3425 C C . VAL A 1 433 ? -19.442 -3.650 4.958 1.00 96.12 433 VAL A C 1
ATOM 3427 O O . VAL A 1 433 ? -18.773 -4.033 5.921 1.00 96.12 433 VAL A O 1
ATOM 3430 N N . SER A 1 434 ? -20.764 -3.824 4.889 1.00 93.06 434 SER A N 1
ATOM 3431 C CA . SER A 1 434 ? -21.558 -4.521 5.905 1.00 93.06 434 SER A CA 1
ATOM 3432 C C . SER A 1 434 ? -22.943 -4.875 5.360 1.00 93.06 434 SER A C 1
ATOM 3434 O O . SER A 1 434 ? -23.592 -4.064 4.700 1.00 93.06 434 SER A O 1
ATOM 3436 N N . ASP A 1 435 ? -23.440 -6.063 5.695 1.00 89.31 435 ASP A N 1
ATOM 3437 C CA . ASP A 1 435 ? -24.814 -6.486 5.390 1.00 89.31 435 ASP A CA 1
ATOM 3438 C C . ASP A 1 435 ? -25.867 -5.862 6.328 1.00 89.31 435 ASP A C 1
ATOM 3440 O O . ASP A 1 435 ? -27.071 -6.056 6.152 1.00 89.31 435 ASP A O 1
ATOM 3444 N N . THR A 1 436 ? -25.423 -5.099 7.332 1.00 86.62 436 THR A N 1
ATOM 3445 C CA . THR A 1 436 ? -26.316 -4.346 8.214 1.00 86.62 436 THR A CA 1
ATOM 3446 C C . THR A 1 436 ? -26.899 -3.114 7.527 1.00 86.62 436 THR A C 1
ATOM 3448 O O . THR A 1 436 ? -27.893 -2.576 8.016 1.00 86.62 436 THR A O 1
ATOM 3451 N N . LEU A 1 437 ? -26.317 -2.703 6.395 1.00 86.44 437 LEU A N 1
ATOM 3452 C CA . LEU A 1 437 ? -26.775 -1.592 5.569 1.00 86.44 437 LEU A CA 1
ATOM 3453 C C . LEU A 1 437 ? -28.042 -1.955 4.790 1.00 86.44 437 LEU A C 1
ATOM 3455 O O . LEU A 1 437 ? -28.165 -3.045 4.233 1.00 86.44 437 LEU A O 1
ATOM 3459 N N . ASP A 1 438 ? -28.972 -1.007 4.709 1.00 80.69 438 ASP A N 1
ATOM 3460 C CA . ASP A 1 438 ? -30.182 -1.178 3.913 1.00 80.69 438 ASP A CA 1
ATOM 3461 C C . ASP A 1 438 ? -29.881 -0.998 2.416 1.00 80.69 438 ASP A C 1
ATOM 3463 O O . ASP A 1 438 ? -29.321 0.008 1.975 1.00 80.69 438 ASP A O 1
ATOM 3467 N N . GLY A 1 439 ? -30.295 -1.975 1.606 1.00 85.81 439 GLY A N 1
ATOM 3468 C CA . GLY A 1 439 ? -30.107 -1.956 0.157 1.00 85.81 439 GLY A CA 1
ATOM 3469 C C . GLY A 1 439 ? -28.742 -2.493 -0.271 1.00 85.81 439 GLY A C 1
ATOM 3470 O O . GLY A 1 439 ? -28.534 -3.706 -0.289 1.00 85.81 439 GLY A O 1
ATOM 3471 N N . VAL A 1 440 ? -27.841 -1.606 -0.700 1.00 86.19 440 VAL A N 1
ATOM 3472 C CA . VAL A 1 440 ? -26.497 -1.996 -1.152 1.00 86.19 440 VAL A CA 1
ATOM 3473 C C . VAL A 1 440 ? -25.610 -2.198 0.081 1.00 86.19 440 VAL A C 1
ATOM 3475 O O . VAL A 1 440 ? -25.495 -1.271 0.882 1.00 86.19 440 VAL A O 1
ATOM 3478 N N . PRO A 1 441 ? -24.944 -3.357 0.240 1.00 91.62 441 PRO A N 1
ATOM 3479 C CA . PRO A 1 441 ? -24.200 -3.690 1.457 1.00 91.62 441 PRO A CA 1
ATOM 3480 C C . PRO A 1 441 ? -22.823 -3.005 1.536 1.00 91.62 441 PRO A C 1
ATOM 3482 O O . PRO A 1 441 ? -21.888 -3.510 2.159 1.00 91.62 441 PRO A O 1
ATOM 3485 N N . TRP A 1 442 ? -22.676 -1.855 0.878 1.00 95.06 442 TRP A N 1
ATOM 3486 C CA . TRP A 1 442 ? -21.510 -0.994 0.983 1.00 95.06 442 TRP A CA 1
ATOM 3487 C C . TRP A 1 442 ? -21.864 0.468 0.717 1.00 95.06 442 TRP A C 1
ATOM 3489 O O . TRP A 1 442 ? -22.761 0.777 -0.072 1.00 95.06 442 TRP A O 1
ATOM 3499 N N . ARG A 1 443 ? -21.135 1.379 1.365 1.00 95.56 443 ARG A N 1
ATOM 3500 C CA . ARG A 1 443 ? -21.371 2.826 1.303 1.00 95.56 443 ARG A CA 1
ATOM 3501 C C . ARG A 1 443 ? -20.060 3.597 1.445 1.00 95.56 443 ARG A C 1
ATOM 3503 O O . ARG A 1 443 ? -19.254 3.264 2.306 1.00 95.56 443 ARG A O 1
ATOM 3510 N N . TYR A 1 444 ? -19.877 4.630 0.624 1.00 96.81 444 TYR A N 1
ATOM 3511 C CA . TYR A 1 444 ? -18.780 5.585 0.792 1.00 96.81 444 TYR A CA 1
ATOM 3512 C C . TYR A 1 444 ? -19.177 6.668 1.797 1.00 96.81 444 TYR A C 1
ATOM 3514 O O . TYR A 1 444 ? -20.322 7.128 1.770 1.00 96.81 444 TYR A O 1
ATOM 3522 N N . LEU A 1 445 ? -18.255 7.023 2.686 1.00 97.25 445 LEU A N 1
ATOM 3523 C CA . LEU A 1 445 ? -18.454 7.950 3.797 1.00 97.25 445 LEU A CA 1
ATOM 3524 C C . LEU A 1 445 ? -17.246 8.879 3.893 1.00 97.25 445 LEU A C 1
ATOM 3526 O O . LEU A 1 445 ? -16.120 8.404 3.775 1.00 97.25 445 LEU A O 1
ATOM 3530 N N . ASP A 1 446 ? -17.478 10.159 4.163 1.00 97.38 446 ASP A N 1
ATOM 3531 C CA . ASP A 1 446 ? -16.413 11.042 4.645 1.00 97.38 446 ASP A CA 1
ATOM 3532 C C . ASP A 1 446 ? -16.076 10.737 6.124 1.00 97.38 446 ASP A C 1
ATOM 3534 O O . ASP A 1 446 ? -16.731 9.911 6.774 1.00 97.38 446 ASP A O 1
ATOM 3538 N N . VAL A 1 447 ? -15.052 11.399 6.672 1.00 96.44 447 VAL A N 1
ATOM 3539 C CA . VAL A 1 447 ? -14.613 11.217 8.070 1.00 96.44 447 VAL A CA 1
ATOM 3540 C C . VAL A 1 447 ? -15.740 11.467 9.082 1.00 96.44 447 VAL A C 1
ATOM 3542 O O . VAL A 1 447 ? -15.917 10.670 10.004 1.00 96.44 447 VAL A O 1
ATOM 3545 N N . GLU A 1 448 ? -16.510 12.549 8.933 1.00 97.81 448 GLU A N 1
ATOM 3546 C CA . GLU A 1 448 ? -17.554 12.938 9.896 1.00 97.81 448 GLU A CA 1
ATOM 3547 C C . GLU A 1 448 ? -18.723 11.942 9.877 1.00 97.81 448 GLU A C 1
ATOM 3549 O O . GLU A 1 448 ? -19.243 11.528 10.922 1.00 97.81 448 GLU A O 1
ATOM 3554 N N . GLN A 1 449 ? -19.114 11.508 8.677 1.00 98.12 449 GLN A N 1
ATOM 3555 C CA . GLN A 1 449 ? -20.122 10.477 8.466 1.00 98.12 449 GLN A CA 1
ATOM 3556 C C . GLN A 1 449 ? -19.665 9.131 9.030 1.00 98.12 449 GLN A C 1
ATOM 3558 O O . GLN A 1 449 ? -20.468 8.434 9.656 1.00 98.12 449 GLN A O 1
ATOM 3563 N N . LEU A 1 450 ? -18.392 8.767 8.840 1.00 98.06 450 LEU A N 1
ATOM 3564 C CA . LEU A 1 450 ? -17.824 7.546 9.403 1.00 98.06 450 LEU A CA 1
ATOM 3565 C C . LEU A 1 450 ? -17.847 7.588 10.933 1.00 98.06 450 LEU A C 1
ATOM 3567 O O . LEU A 1 450 ? -18.352 6.653 11.544 1.00 98.06 450 LEU A O 1
ATOM 3571 N N . GLN A 1 451 ? -17.361 8.663 11.557 1.00 98.38 451 GLN A N 1
ATOM 3572 C CA . GLN A 1 451 ? -17.364 8.816 13.018 1.00 98.38 451 GLN A CA 1
ATOM 3573 C C . GLN A 1 451 ? -18.778 8.705 13.600 1.00 98.38 451 GLN A C 1
ATOM 3575 O O . GLN A 1 451 ? -19.001 7.951 14.548 1.00 98.38 451 GLN A O 1
ATOM 3580 N N . SER A 1 452 ? -19.743 9.397 12.988 1.00 98.25 452 SER A N 1
ATOM 3581 C CA . SER A 1 452 ? -21.152 9.357 13.400 1.00 98.25 452 SER A CA 1
ATOM 3582 C C . SER A 1 452 ? -21.725 7.940 13.322 1.00 98.25 452 SER A C 1
ATOM 3584 O O . SER A 1 452 ? -22.369 7.470 14.260 1.00 98.25 452 SER A O 1
ATOM 3586 N N . LEU A 1 453 ? -21.445 7.231 12.226 1.00 96.88 453 LEU A N 1
ATOM 3587 C CA . LEU A 1 453 ? -21.892 5.856 12.031 1.00 96.88 453 LEU A CA 1
ATOM 3588 C C . LEU A 1 453 ? -21.193 4.880 12.989 1.00 96.88 453 LEU A C 1
ATOM 3590 O O . LEU A 1 453 ? -21.834 3.975 13.511 1.00 96.88 453 LEU A O 1
ATOM 3594 N N . LEU A 1 454 ? -19.902 5.053 13.268 1.00 97.38 454 LEU A N 1
ATOM 3595 C CA . LEU A 1 454 ? -19.180 4.225 14.236 1.00 97.38 454 LEU A CA 1
ATOM 3596 C C . LEU A 1 454 ? -19.761 4.380 15.650 1.00 97.38 454 LEU A C 1
ATOM 3598 O O . LEU A 1 454 ? -19.936 3.379 16.340 1.00 97.38 454 LEU A O 1
ATOM 3602 N N . ILE A 1 455 ? -20.140 5.597 16.053 1.00 97.94 455 ILE A N 1
ATOM 3603 C CA . ILE A 1 455 ? -20.849 5.856 17.318 1.00 97.94 455 ILE A CA 1
ATOM 3604 C C . ILE A 1 455 ? -22.204 5.135 17.352 1.00 97.94 455 ILE A C 1
ATOM 3606 O O . ILE A 1 455 ? -22.514 4.471 18.342 1.00 97.94 455 ILE A O 1
ATOM 3610 N N . GLU A 1 456 ? -22.991 5.199 16.274 1.00 95.81 456 GLU A N 1
ATOM 3611 C CA . GLU A 1 456 ? -24.247 4.441 16.150 1.00 95.81 456 GLU A CA 1
ATOM 3612 C C . GLU A 1 456 ? -23.997 2.928 16.278 1.00 95.81 456 GLU A C 1
ATOM 3614 O O . GLU A 1 456 ? -24.692 2.230 17.018 1.00 95.81 456 GLU A O 1
ATOM 3619 N N . LYS A 1 457 ? -22.944 2.406 15.639 1.00 93.94 457 LYS A N 1
ATOM 3620 C CA . LYS A 1 457 ? -22.595 0.983 15.721 1.00 93.94 457 LYS A CA 1
ATOM 3621 C C . LYS A 1 457 ? -22.151 0.554 17.117 1.00 93.94 457 LYS A C 1
ATOM 3623 O O . LYS A 1 457 ? -22.522 -0.542 17.537 1.00 93.94 457 LYS A O 1
ATOM 3628 N N . LEU A 1 458 ? -21.454 1.404 17.871 1.00 94.81 458 LEU A N 1
ATOM 3629 C CA . LEU A 1 458 ? -21.160 1.143 19.287 1.00 94.81 458 LEU A CA 1
ATOM 3630 C C . LEU A 1 458 ? -22.449 1.010 20.118 1.00 94.81 458 LEU A C 1
ATOM 3632 O O . LEU A 1 458 ? -22.534 0.128 20.972 1.00 94.81 458 LEU A O 1
ATOM 3636 N N . GLN A 1 459 ? -23.475 1.822 19.835 1.00 92.69 459 GLN A N 1
ATOM 3637 C CA . GLN A 1 459 ? -24.794 1.729 20.487 1.00 92.69 459 GLN A CA 1
ATOM 3638 C C . GLN A 1 459 ? -25.561 0.459 20.083 1.00 92.69 459 GLN A C 1
ATOM 3640 O O . GLN A 1 459 ? -26.307 -0.102 20.882 1.00 92.69 459 GLN A O 1
ATOM 3645 N N . GLU A 1 460 ? -25.343 -0.045 18.866 1.00 90.69 460 GLU A N 1
ATOM 3646 C CA . GLU A 1 460 ? -25.838 -1.356 18.416 1.00 90.69 460 GLU A CA 1
ATOM 3647 C C . GLU A 1 460 ? -25.051 -2.553 18.994 1.00 90.69 460 GLU A C 1
ATOM 3649 O O . GLU A 1 460 ? -25.345 -3.712 18.667 1.00 90.69 460 GLU A O 1
ATOM 3654 N N . GLY A 1 461 ? -24.043 -2.289 19.828 1.00 91.19 461 GLY A N 1
ATOM 3655 C CA . GLY A 1 461 ? -23.221 -3.290 20.498 1.00 91.19 461 GLY A CA 1
ATOM 3656 C C . GLY A 1 461 ? -22.026 -3.792 19.690 1.00 91.19 461 GLY A C 1
ATOM 3657 O O . GLY A 1 461 ? -21.463 -4.829 20.049 1.00 91.19 461 GLY A O 1
ATOM 3658 N N . PHE A 1 462 ? -21.649 -3.106 18.606 1.00 93.12 462 PHE A N 1
ATOM 3659 C CA . PHE A 1 462 ? -20.362 -3.349 17.958 1.00 93.12 462 PHE A CA 1
ATOM 3660 C C . PHE A 1 462 ? -19.212 -2.821 18.810 1.00 93.12 462 PHE A C 1
ATOM 3662 O O . PHE A 1 462 ? -19.372 -1.893 19.595 1.00 93.12 462 PHE A O 1
ATOM 3669 N N . VAL A 1 463 ? -18.040 -3.410 18.621 1.00 93.69 463 VAL A N 1
ATOM 3670 C CA . VAL A 1 463 ? -16.763 -2.986 19.191 1.00 93.69 463 VAL A CA 1
ATOM 3671 C C . VAL A 1 463 ? -15.691 -3.103 18.113 1.00 93.69 463 VAL A C 1
ATOM 3673 O O . VAL A 1 463 ? -15.781 -3.968 17.241 1.00 93.69 463 VAL A O 1
ATOM 3676 N N . PHE A 1 464 ? -14.703 -2.216 18.145 1.00 95.31 464 PHE A N 1
ATOM 3677 C CA . PHE A 1 464 ? -13.592 -2.177 17.193 1.00 95.31 464 PHE A CA 1
ATOM 3678 C C . PHE A 1 464 ? -12.387 -1.457 17.816 1.00 95.31 464 PHE A C 1
ATOM 3680 O O . PHE A 1 464 ? -12.581 -0.562 18.646 1.00 95.31 464 PHE A O 1
ATOM 3687 N N . PRO A 1 465 ? -11.154 -1.817 17.427 1.00 95.62 465 PRO A N 1
ATOM 3688 C CA . PRO A 1 465 ? -9.952 -1.114 17.848 1.00 95.62 465 PRO A CA 1
ATOM 3689 C C . PRO A 1 465 ? -9.817 0.226 17.112 1.00 95.62 465 PRO A C 1
ATOM 3691 O O . PRO A 1 465 ? -10.169 0.354 15.938 1.00 95.62 465 PRO A O 1
ATOM 3694 N N . LEU A 1 466 ? -9.248 1.220 17.793 1.00 97.81 466 LEU A N 1
ATOM 3695 C CA . LEU A 1 466 ? -8.842 2.501 17.213 1.00 97.81 466 LEU A CA 1
ATOM 3696 C C . LEU A 1 466 ? -7.334 2.693 17.389 1.00 97.81 466 LEU A C 1
ATOM 3698 O O . LEU A 1 466 ? -6.787 2.428 18.463 1.00 97.81 466 LEU A O 1
ATOM 3702 N N . ASN A 1 467 ? -6.661 3.206 16.365 1.00 97.94 467 ASN A N 1
ATOM 3703 C CA . ASN A 1 467 ? -5.257 3.570 16.509 1.00 97.94 467 ASN A CA 1
ATOM 3704 C C . ASN A 1 467 ? -5.123 4.767 17.490 1.00 97.94 467 ASN A C 1
ATOM 3706 O O . ASN A 1 467 ? -5.882 5.738 17.360 1.00 97.94 467 ASN A O 1
ATOM 3710 N N . PRO A 1 468 ? -4.178 4.750 18.454 1.00 98.25 468 PRO A N 1
ATOM 3711 C CA . PRO A 1 468 ? -3.971 5.855 19.394 1.00 98.25 468 PRO A CA 1
ATOM 3712 C C . PRO A 1 468 ? -3.714 7.212 18.737 1.00 98.25 468 PRO A C 1
ATOM 3714 O O . PRO A 1 468 ? -4.180 8.231 19.251 1.00 98.25 468 PRO A O 1
ATOM 3717 N N . LYS A 1 469 ? -3.040 7.246 17.582 1.00 97.81 469 LYS A N 1
ATOM 3718 C CA . LYS A 1 469 ? -2.855 8.473 16.803 1.00 97.81 469 LYS A CA 1
ATOM 3719 C C . LYS A 1 469 ? -4.192 9.106 16.449 1.00 97.81 469 LYS A C 1
ATOM 3721 O O . LYS A 1 469 ? -4.311 10.319 16.565 1.00 97.81 469 LYS A O 1
ATOM 3726 N N . TRP A 1 470 ? -5.203 8.325 16.070 1.00 98.06 470 TRP A N 1
ATOM 3727 C CA . TRP A 1 470 ? -6.513 8.878 15.715 1.00 98.06 470 TRP A CA 1
ATOM 3728 C C . TRP A 1 470 ? -7.150 9.573 16.910 1.00 98.06 470 TRP A C 1
ATOM 3730 O O . TRP A 1 470 ? -7.542 10.731 16.823 1.00 98.06 470 TRP A O 1
ATOM 3740 N N . ILE A 1 471 ? -7.153 8.892 18.055 1.00 98.44 471 ILE A N 1
ATOM 3741 C CA . ILE A 1 471 ? -7.740 9.379 19.307 1.00 98.44 471 ILE A CA 1
ATOM 3742 C C . ILE A 1 471 ? -7.071 10.682 19.769 1.00 98.44 471 ILE A C 1
ATOM 3744 O O . ILE A 1 471 ? -7.744 11.602 20.232 1.00 98.44 471 ILE A O 1
ATOM 3748 N N . LEU A 1 472 ? -5.741 10.743 19.672 1.00 98.38 472 LEU A N 1
ATOM 3749 C CA . LEU A 1 472 ? -4.933 11.829 20.225 1.00 98.38 472 LEU A CA 1
ATOM 3750 C C . LEU A 1 472 ? -4.747 13.006 19.262 1.00 98.38 472 LEU A C 1
ATOM 3752 O O . LEU A 1 472 ? -4.577 14.137 19.719 1.00 98.38 472 LEU A O 1
ATOM 3756 N N . CYS A 1 473 ? -4.745 12.762 17.951 1.00 96.69 473 CYS A N 1
ATOM 3757 C CA . CYS A 1 473 ? -4.348 13.756 16.957 1.00 96.69 473 CYS A CA 1
ATOM 3758 C C . CYS A 1 473 ? -5.499 14.250 16.083 1.00 96.69 473 CYS A C 1
ATOM 3760 O O . CYS A 1 473 ? -5.464 15.418 15.690 1.00 96.69 473 CYS A O 1
ATOM 3762 N N . ASP A 1 474 ? -6.477 13.403 15.757 1.00 95.69 474 ASP A N 1
ATOM 3763 C CA . ASP A 1 474 ? -7.471 13.695 14.724 1.00 95.69 474 ASP A CA 1
ATOM 3764 C C . ASP A 1 474 ? -8.823 14.120 15.341 1.00 95.69 474 ASP A C 1
ATOM 3766 O O . ASP A 1 474 ? -9.364 13.422 16.205 1.00 95.69 474 ASP A O 1
ATOM 3770 N N . PRO A 1 475 ? -9.413 15.255 14.913 1.00 95.69 475 PRO A N 1
ATOM 3771 C CA . PRO A 1 475 ? -10.685 15.737 15.453 1.00 95.69 475 PRO A CA 1
ATOM 3772 C C . PRO A 1 475 ? -11.822 14.706 15.365 1.00 95.69 475 PRO A C 1
ATOM 3774 O O . PRO A 1 475 ? -11.952 14.001 14.367 1.00 95.69 475 PRO A O 1
ATOM 3777 N N . GLY A 1 476 ? -12.656 14.634 16.409 1.00 96.88 476 GLY A N 1
ATOM 3778 C CA . GLY A 1 476 ? -13.841 13.762 16.491 1.00 96.88 476 GLY A CA 1
ATOM 3779 C C . GLY A 1 476 ? -13.565 12.312 16.917 1.00 96.88 476 GLY A C 1
ATOM 3780 O O . GLY A 1 476 ? -14.436 11.660 17.488 1.00 96.88 476 GLY A O 1
ATOM 3781 N N . TRP A 1 477 ? -12.343 11.798 16.748 1.00 98.12 477 TRP A N 1
ATOM 3782 C CA . TRP A 1 477 ? -12.022 10.403 17.091 1.00 98.12 477 TRP A CA 1
ATOM 3783 C C . TRP A 1 477 ? -11.992 10.120 18.597 1.00 98.12 477 TRP A C 1
ATOM 3785 O O . TRP A 1 477 ? -12.279 8.994 19.012 1.00 98.12 477 TRP A O 1
ATOM 3795 N N . LYS A 1 478 ? -11.715 11.132 19.431 1.00 98.12 478 LYS A N 1
ATOM 3796 C CA . LYS A 1 478 ? -11.839 11.013 20.893 1.00 98.12 478 LYS A CA 1
ATOM 3797 C C . LYS A 1 478 ? -13.274 10.710 21.325 1.00 98.12 478 LYS A C 1
ATOM 3799 O O . LYS A 1 478 ? -13.455 9.897 22.223 1.00 98.12 478 LYS A O 1
ATOM 3804 N N . ASP A 1 479 ? -14.278 11.268 20.650 1.00 98.50 479 ASP A N 1
ATOM 3805 C CA . ASP A 1 479 ? -15.688 11.014 20.976 1.00 98.50 479 ASP A CA 1
ATOM 3806 C C . ASP A 1 479 ? -16.082 9.562 20.658 1.00 98.50 479 ASP A C 1
ATOM 3808 O O . ASP A 1 479 ? -16.804 8.918 21.425 1.00 98.50 479 ASP A O 1
ATOM 3812 N N . VAL A 1 480 ? -15.550 9.006 19.561 1.00 98.50 480 VAL A N 1
ATOM 3813 C CA . VAL A 1 480 ? -15.714 7.584 19.215 1.00 98.50 480 VAL A CA 1
ATOM 3814 C C . VAL A 1 480 ? -15.059 6.699 20.280 1.00 98.50 480 VAL A C 1
ATOM 3816 O O . VAL A 1 480 ? -15.680 5.750 20.761 1.00 98.50 480 VAL A O 1
ATOM 3819 N N . TYR A 1 481 ? -13.831 7.028 20.694 1.00 98.50 481 TYR A N 1
ATOM 3820 C CA . TYR A 1 481 ? -13.127 6.312 21.760 1.00 98.50 481 TYR A CA 1
ATOM 3821 C C . TYR A 1 481 ? -13.865 6.389 23.101 1.00 98.50 481 TYR A C 1
ATOM 3823 O O . TYR A 1 481 ? -14.034 5.364 23.756 1.00 98.50 481 TYR A O 1
ATOM 3831 N N . ASP A 1 482 ? -14.360 7.560 23.496 1.00 98.50 482 ASP A N 1
ATOM 3832 C CA . ASP A 1 482 ? -15.090 7.736 24.753 1.00 98.50 482 ASP A CA 1
ATOM 3833 C C . ASP A 1 482 ? -16.397 6.954 24.760 1.00 98.50 482 ASP A C 1
ATOM 3835 O O . ASP A 1 482 ? -16.725 6.302 25.754 1.00 98.50 482 ASP A O 1
ATOM 3839 N N . THR A 1 483 ? -17.096 6.936 23.626 1.00 98.19 483 THR A N 1
ATOM 3840 C CA . THR A 1 483 ? -18.279 6.092 23.433 1.00 98.19 483 THR A CA 1
ATOM 3841 C C . THR A 1 483 ? -17.915 4.610 23.559 1.00 98.19 483 THR A C 1
ATOM 3843 O O . THR A 1 483 ? -18.609 3.861 24.248 1.00 98.19 483 THR A O 1
ATOM 3846 N N . LEU A 1 484 ? -16.794 4.174 22.967 1.00 97.25 484 LEU A N 1
ATOM 3847 C CA . LEU A 1 484 ? -16.309 2.799 23.096 1.00 97.25 484 LEU A CA 1
ATOM 3848 C C . LEU A 1 484 ? -15.952 2.473 24.550 1.00 97.25 484 LEU A C 1
ATOM 3850 O O . LEU A 1 484 ? -16.311 1.399 25.024 1.00 97.25 484 LEU A O 1
ATOM 3854 N N . MET A 1 485 ? -15.287 3.376 25.276 1.00 97.25 485 MET A N 1
ATOM 3855 C CA . MET A 1 485 ? -14.918 3.193 26.686 1.00 97.25 485 MET A CA 1
ATOM 3856 C C . MET A 1 485 ? -16.131 3.135 27.622 1.00 97.25 485 MET A C 1
ATOM 3858 O O . MET A 1 485 ? -16.067 2.460 28.647 1.00 97.25 485 MET A O 1
ATOM 3862 N N . GLN A 1 486 ? -17.230 3.803 27.268 1.00 96.94 486 GLN A N 1
ATOM 3863 C CA . GLN A 1 486 ? -18.475 3.834 28.045 1.00 96.94 486 GLN A CA 1
ATOM 3864 C C . GLN A 1 486 ? -19.467 2.727 27.665 1.00 96.94 486 GLN A C 1
ATOM 3866 O O . GLN A 1 486 ? -20.440 2.522 28.388 1.00 96.94 486 GLN A O 1
ATOM 3871 N N . SER A 1 487 ? -19.236 2.018 26.555 1.00 94.31 487 SER A N 1
ATOM 3872 C CA . SER A 1 487 ? -20.136 0.967 26.071 1.00 94.31 487 SER A CA 1
ATOM 3873 C C . SER A 1 487 ? -20.344 -0.139 27.115 1.00 94.31 487 SER A C 1
ATOM 3875 O O . SER A 1 487 ? -19.384 -0.655 27.697 1.00 94.31 487 SER A O 1
ATOM 3877 N N . ASP A 1 488 ? -21.599 -0.528 27.316 1.00 91.38 488 ASP A N 1
ATOM 3878 C CA . ASP A 1 488 ? -22.043 -1.636 28.167 1.00 91.38 488 ASP A CA 1
ATOM 3879 C C . ASP A 1 488 ? -22.358 -2.908 2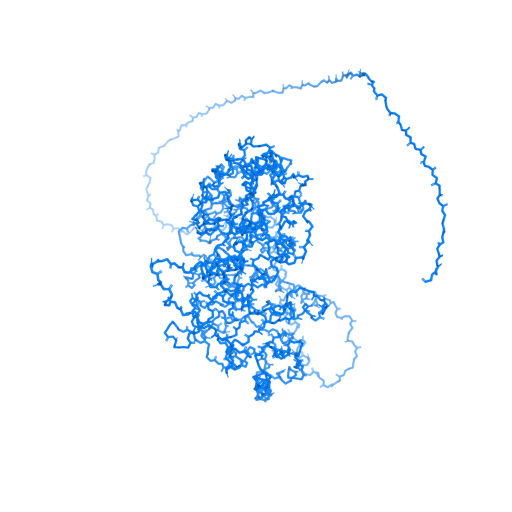7.355 1.00 91.38 488 ASP A C 1
ATOM 3881 O O . ASP A 1 488 ? -22.965 -3.854 27.864 1.00 91.38 488 ASP A O 1
ATOM 3885 N N . ALA A 1 489 ? -21.934 -2.953 26.086 1.00 87.62 489 ALA A N 1
ATOM 3886 C CA . ALA A 1 489 ? -22.128 -4.111 25.228 1.00 87.62 489 ALA A CA 1
ATOM 3887 C C . ALA A 1 489 ? -21.445 -5.364 25.806 1.00 87.62 489 ALA A C 1
ATOM 3889 O O . ALA A 1 489 ? -20.373 -5.289 26.407 1.00 87.62 489 ALA A O 1
ATOM 3890 N N . LEU A 1 490 ? -22.044 -6.535 25.550 1.00 81.12 490 LEU A N 1
ATOM 3891 C CA . LEU A 1 490 ? -21.752 -7.831 26.191 1.00 81.12 490 LEU A CA 1
ATOM 3892 C C . LEU A 1 490 ? -20.271 -8.287 26.161 1.00 81.12 490 LEU A C 1
ATOM 3894 O O . LEU A 1 490 ? -19.897 -9.160 26.936 1.00 81.12 490 LEU A O 1
ATOM 3898 N N . TYR A 1 491 ? -19.419 -7.684 25.323 1.00 82.75 491 TYR A N 1
ATOM 3899 C CA . TYR A 1 491 ? -17.982 -7.991 25.208 1.00 82.75 491 TYR A CA 1
ATOM 3900 C C . TYR A 1 491 ? -17.077 -6.759 25.178 1.00 82.75 491 TYR A C 1
ATOM 3902 O O . TYR A 1 491 ? -15.879 -6.881 24.908 1.00 82.75 491 TYR A O 1
ATOM 3910 N N . ALA A 1 492 ? -17.626 -5.572 25.438 1.00 89.06 492 ALA A N 1
ATOM 3911 C CA . ALA A 1 492 ? -16.861 -4.340 25.352 1.00 89.06 492 ALA A CA 1
ATOM 3912 C C . ALA A 1 492 ? -15.690 -4.341 26.337 1.00 89.06 492 ALA A C 1
ATOM 3914 O O . ALA A 1 492 ? -14.577 -4.031 25.932 1.00 89.06 492 ALA A O 1
ATOM 3915 N N . ASP A 1 493 ? -15.891 -4.785 27.581 1.00 90.31 493 ASP A N 1
ATOM 3916 C CA . ASP A 1 493 ? -14.810 -4.883 28.572 1.00 90.31 493 ASP A CA 1
ATOM 3917 C C . ASP A 1 493 ? -13.646 -5.748 28.090 1.00 90.31 493 ASP A C 1
ATOM 3919 O O . ASP A 1 493 ? -12.509 -5.283 28.074 1.00 90.31 493 ASP A O 1
ATOM 3923 N N . THR A 1 494 ? -13.926 -6.969 27.627 1.00 88.69 494 THR A N 1
ATOM 3924 C CA . THR A 1 494 ? -12.881 -7.886 27.158 1.00 88.69 494 THR A CA 1
ATOM 3925 C C . THR A 1 494 ? -12.132 -7.309 25.961 1.00 88.69 494 THR A C 1
ATOM 3927 O O . THR A 1 494 ? -10.908 -7.312 25.961 1.00 88.69 494 THR A O 1
ATOM 3930 N N . CYS A 1 495 ? -12.832 -6.750 24.971 1.00 90.81 495 CYS A N 1
ATOM 3931 C CA . CYS A 1 495 ? -12.172 -6.176 23.795 1.00 90.81 495 CYS A CA 1
ATOM 3932 C C . CYS A 1 495 ? -11.332 -4.941 24.165 1.00 90.81 495 CYS A C 1
ATOM 3934 O O . CYS A 1 495 ? -10.189 -4.804 23.732 1.00 90.81 495 CYS A O 1
ATOM 3936 N N . ARG A 1 496 ? -11.852 -4.073 25.043 1.00 92.56 496 ARG A N 1
ATOM 3937 C CA . ARG A 1 496 ? -11.103 -2.927 25.577 1.00 92.56 496 ARG A CA 1
ATOM 3938 C C . ARG A 1 496 ? -9.877 -3.358 26.370 1.00 92.56 496 ARG A C 1
ATOM 3940 O O . ARG A 1 496 ? -8.881 -2.643 26.353 1.00 92.56 496 ARG A O 1
ATOM 3947 N N . ASP A 1 497 ? -9.942 -4.462 27.105 1.00 92.88 497 ASP A N 1
ATOM 3948 C CA . ASP A 1 497 ? -8.804 -4.987 27.864 1.00 92.88 497 ASP A CA 1
ATOM 3949 C C . ASP A 1 497 ? -7.731 -5.590 26.951 1.00 92.88 497 ASP A C 1
ATOM 3951 O O . ASP A 1 497 ? -6.560 -5.542 27.309 1.00 92.88 497 ASP A O 1
ATOM 3955 N N . VAL A 1 498 ? -8.099 -6.073 25.761 1.00 93.06 498 VAL A N 1
ATOM 3956 C CA . VAL A 1 498 ? -7.133 -6.526 24.749 1.00 93.06 498 VAL A CA 1
ATOM 3957 C C . VAL A 1 498 ? -6.420 -5.354 24.088 1.00 93.06 498 VAL A C 1
ATOM 3959 O O . VAL A 1 498 ? -5.197 -5.365 23.999 1.00 93.06 498 VAL A O 1
ATOM 3962 N N . TRP A 1 499 ? -7.160 -4.346 23.622 1.00 94.56 499 TRP A N 1
ATOM 3963 C CA . TRP A 1 499 ? -6.569 -3.240 22.855 1.00 94.56 499 TRP A CA 1
ATOM 3964 C C . TRP A 1 499 ? -6.005 -2.124 23.724 1.00 94.56 499 TRP A C 1
ATOM 3966 O O . TRP A 1 499 ? -5.042 -1.467 23.350 1.00 94.56 499 TRP A O 1
ATOM 3976 N N . TYR A 1 500 ? -6.608 -1.904 24.891 1.00 96.31 500 TYR A N 1
ATOM 3977 C CA . TYR A 1 500 ? -6.226 -0.861 25.838 1.00 96.31 500 TYR A CA 1
ATOM 3978 C C . TYR A 1 500 ? -6.110 -1.447 27.252 1.00 96.31 500 TYR A C 1
ATOM 3980 O O . TYR A 1 500 ? -6.867 -1.049 28.147 1.00 96.31 500 TYR A O 1
ATOM 3988 N N . PRO A 1 501 ? -5.205 -2.411 27.487 1.00 95.12 501 PRO A N 1
ATOM 3989 C CA . PRO A 1 501 ? -5.074 -3.092 28.772 1.00 95.12 501 PRO A CA 1
ATOM 3990 C C . PRO A 1 501 ? -4.809 -2.106 29.911 1.00 95.12 501 PRO A C 1
ATOM 3992 O O . PRO A 1 501 ? -3.854 -1.325 29.902 1.00 95.12 501 PRO A O 1
ATOM 3995 N N . THR A 1 502 ? -5.640 -2.167 30.953 1.00 95.62 502 THR A N 1
ATOM 3996 C CA . THR A 1 502 ? -5.504 -1.289 32.129 1.00 95.62 502 THR A CA 1
ATOM 3997 C C . THR A 1 502 ? -4.181 -1.491 32.866 1.00 95.62 502 THR A C 1
ATOM 3999 O O . THR A 1 502 ? -3.658 -0.543 33.449 1.00 95.62 502 THR A O 1
ATOM 4002 N N . SER A 1 503 ? -3.601 -2.693 32.794 1.00 95.31 503 SER A N 1
ATOM 4003 C CA . SER A 1 503 ? -2.296 -3.020 33.376 1.00 95.31 503 SER A CA 1
ATOM 4004 C C . SER A 1 503 ? -1.135 -2.228 32.773 1.00 95.31 503 SER A C 1
ATOM 4006 O O . SER A 1 503 ? -0.138 -2.038 33.464 1.00 95.31 503 SER A O 1
ATOM 4008 N N . LEU A 1 504 ? -1.258 -1.747 31.529 1.00 96.69 504 LEU A N 1
ATOM 4009 C CA . LEU A 1 504 ? -0.247 -0.896 30.889 1.00 96.69 504 LEU A CA 1
ATOM 4010 C C . LEU A 1 504 ? -0.420 0.593 31.224 1.00 96.69 504 LEU A C 1
ATOM 4012 O O . LEU A 1 504 ? 0.453 1.401 30.924 1.00 96.69 504 LEU A O 1
ATOM 4016 N N . GLY A 1 505 ? -1.550 0.988 31.821 1.00 97.75 505 GLY A N 1
ATOM 4017 C CA . GLY A 1 505 ? -1.866 2.397 32.077 1.00 97.75 505 GLY A CA 1
ATOM 4018 C C . GLY A 1 505 ? -2.202 3.212 30.818 1.00 97.75 505 GLY A C 1
ATOM 4019 O O . GLY A 1 505 ? -2.316 4.436 30.892 1.00 97.75 505 GLY A O 1
ATOM 4020 N N . ILE A 1 506 ? -2.377 2.556 29.665 1.00 98.12 506 ILE A N 1
ATOM 4021 C CA . ILE A 1 506 ? -2.586 3.210 28.365 1.00 98.12 506 ILE A CA 1
ATOM 4022 C C . ILE A 1 506 ? -3.848 4.080 28.333 1.00 98.12 506 ILE A C 1
ATOM 4024 O O . ILE A 1 506 ? -3.815 5.195 27.819 1.00 98.12 506 ILE A O 1
ATOM 4028 N N . ARG A 1 507 ? -4.943 3.641 28.971 1.00 98.00 507 ARG A N 1
ATOM 4029 C CA . ARG A 1 507 ? -6.189 4.428 29.049 1.00 98.00 507 ARG A CA 1
ATOM 4030 C C . ARG A 1 507 ? -5.963 5.757 29.768 1.00 98.00 507 ARG A C 1
ATOM 4032 O O . ARG A 1 507 ? -6.355 6.808 29.276 1.00 98.00 507 ARG A O 1
ATOM 4039 N N . GLN A 1 508 ? -5.289 5.721 30.919 1.00 98.38 508 GLN A N 1
ATOM 4040 C CA . GLN A 1 508 ? -4.960 6.914 31.703 1.00 98.38 508 GLN A CA 1
ATOM 4041 C C . GLN A 1 508 ? -3.990 7.825 30.947 1.00 98.38 508 GLN A C 1
ATOM 4043 O O . GLN A 1 508 ? -4.091 9.052 31.042 1.00 98.38 508 GLN A O 1
ATOM 4048 N N . ARG A 1 509 ? -3.063 7.230 30.189 1.00 98.44 509 ARG A N 1
ATOM 4049 C CA . ARG A 1 509 ? -2.111 7.957 29.353 1.00 98.44 509 ARG A CA 1
ATOM 4050 C C . ARG A 1 509 ? -2.821 8.736 28.249 1.00 98.44 509 ARG A C 1
ATOM 4052 O O . ARG A 1 509 ? -2.577 9.935 28.131 1.00 98.44 509 ARG A O 1
ATOM 4059 N N . ILE A 1 510 ? -3.736 8.088 27.524 1.00 98.56 510 ILE A N 1
ATOM 4060 C CA . ILE A 1 510 ? -4.567 8.720 26.491 1.00 98.56 510 ILE A CA 1
ATOM 4061 C C . ILE A 1 510 ? -5.348 9.900 27.079 1.00 98.56 510 ILE A C 1
ATOM 4063 O O . ILE A 1 510 ? -5.234 11.014 26.573 1.00 98.56 510 ILE A O 1
ATOM 4067 N N . GLU A 1 511 ? -6.057 9.703 28.197 1.00 98.44 511 GLU A N 1
ATOM 4068 C CA . GLU A 1 511 ? -6.820 10.787 28.837 1.00 98.44 511 GLU A CA 1
ATOM 4069 C C . GLU A 1 511 ? -5.938 11.971 29.248 1.00 98.44 511 GLU A C 1
ATOM 4071 O O . GLU A 1 511 ? -6.291 13.129 29.022 1.00 98.44 511 GLU A O 1
ATOM 4076 N N . THR A 1 512 ? -4.765 11.691 29.820 1.00 98.56 512 THR A N 1
ATOM 4077 C CA . THR A 1 512 ? -3.813 12.731 30.236 1.00 98.56 512 THR A CA 1
ATOM 4078 C C . THR A 1 512 ? -3.350 13.564 29.040 1.00 98.56 512 THR A C 1
ATOM 4080 O O . THR A 1 512 ? -3.308 14.794 29.119 1.00 98.56 512 THR A O 1
ATOM 4083 N N . ILE A 1 513 ? -3.032 12.912 27.919 1.00 98.50 513 ILE A N 1
ATOM 4084 C CA . ILE A 1 513 ? -2.574 13.592 26.704 1.00 98.50 513 ILE A CA 1
ATOM 4085 C C . ILE A 1 513 ? -3.717 14.397 26.079 1.00 98.50 513 ILE A C 1
ATOM 4087 O O . ILE A 1 513 ? -3.507 15.566 25.764 1.00 98.50 513 ILE A O 1
ATOM 4091 N N . CYS A 1 514 ? -4.930 13.844 25.969 1.00 97.94 514 CYS A N 1
ATOM 4092 C CA . CYS A 1 514 ? -6.095 14.578 25.460 1.00 97.94 514 CYS A CA 1
ATOM 4093 C C . CYS A 1 514 ? -6.403 15.831 26.293 1.00 97.94 514 CYS A C 1
ATOM 4095 O O . CYS A 1 514 ? -6.688 16.886 25.734 1.00 97.94 514 CYS A O 1
ATOM 4097 N N . GLN A 1 515 ? -6.306 15.753 27.624 1.00 98.06 515 GLN A N 1
ATOM 4098 C CA . GLN A 1 515 ? -6.503 16.917 28.499 1.00 98.06 515 GLN A CA 1
ATOM 4099 C C . GLN A 1 515 ? -5.435 17.995 28.283 1.00 98.06 515 GLN A C 1
ATOM 4101 O O . GLN A 1 515 ? -5.742 19.188 28.306 1.00 98.06 515 GLN A O 1
ATOM 4106 N N . LYS A 1 516 ? -4.182 17.584 28.066 1.00 97.69 516 LYS A N 1
ATOM 4107 C CA . LYS A 1 516 ? -3.054 18.488 27.809 1.00 97.69 516 LYS A CA 1
ATOM 4108 C C . LYS A 1 516 ? -3.102 19.093 26.398 1.00 97.69 516 LYS A C 1
ATOM 4110 O O . LYS A 1 516 ? -2.738 20.254 26.223 1.00 97.69 516 LYS A O 1
ATOM 4115 N N . HIS A 1 517 ? -3.586 18.335 25.416 1.00 96.56 517 HIS A N 1
ATOM 4116 C CA . HIS A 1 517 ? -3.628 18.689 23.996 1.00 96.56 517 HIS A CA 1
ATOM 4117 C C . HIS A 1 517 ? -5.050 18.541 23.416 1.00 96.56 517 HIS A C 1
ATOM 4119 O O . HIS A 1 517 ? -5.271 17.747 22.504 1.00 96.56 517 HIS A O 1
ATOM 4125 N N . PRO A 1 518 ? -6.034 19.336 23.878 1.00 95.75 518 PRO A N 1
ATOM 4126 C CA . PRO A 1 518 ? -7.454 19.131 23.555 1.00 95.75 518 PRO A CA 1
ATOM 4127 C C . PRO A 1 518 ? -7.823 19.391 22.091 1.00 95.75 518 PRO A C 1
ATOM 4129 O O . PRO A 1 518 ? -8.940 19.106 21.676 1.00 95.75 518 PRO A O 1
ATOM 4132 N N . ARG A 1 519 ? -6.917 19.980 21.305 1.00 93.75 519 ARG A N 1
ATOM 4133 C CA . ARG A 1 519 ? -7.120 20.218 19.870 1.00 93.75 519 ARG A CA 1
ATOM 4134 C C . ARG A 1 519 ? -6.340 19.245 18.985 1.00 93.75 519 ARG A C 1
ATOM 4136 O O . ARG A 1 519 ? -6.256 19.487 17.784 1.00 93.75 519 ARG A O 1
ATOM 4143 N N . GLY A 1 520 ? -5.745 18.215 19.586 1.00 94.81 520 GLY A N 1
ATOM 4144 C CA . GLY A 1 520 ? -4.924 17.229 18.901 1.00 94.81 520 GLY A CA 1
ATOM 4145 C C . GLY A 1 520 ? -3.778 17.853 18.110 1.00 94.81 520 GLY A C 1
ATOM 4146 O O . GLY A 1 520 ? -3.159 18.835 18.537 1.00 94.81 520 GLY A O 1
ATOM 4147 N N . PHE A 1 521 ? -3.488 17.271 16.948 1.00 94.25 521 PHE A N 1
ATOM 4148 C CA . PHE A 1 521 ? -2.394 17.708 16.098 1.00 94.25 521 PHE A CA 1
ATOM 4149 C C . PHE A 1 521 ? -2.772 18.979 15.338 1.00 94.25 521 PHE A C 1
ATOM 4151 O O . PHE A 1 521 ? -3.737 19.023 14.578 1.00 94.25 521 PHE A O 1
ATOM 4158 N N . GLN A 1 522 ? -1.967 20.025 15.516 1.00 89.50 522 GLN A N 1
ATOM 4159 C CA . GLN A 1 522 ? -2.111 21.284 14.795 1.00 89.50 522 GLN A CA 1
ATOM 4160 C C . GLN A 1 522 ? -0.823 21.615 14.055 1.00 89.50 522 GLN A C 1
ATOM 4162 O O . GLN A 1 522 ? 0.276 21.428 14.575 1.00 89.50 522 GLN A O 1
ATOM 4167 N N . ARG A 1 523 ? -0.957 22.160 12.848 1.00 83.44 523 ARG A N 1
ATOM 4168 C CA . ARG A 1 523 ? 0.177 22.670 12.073 1.00 83.44 523 ARG A CA 1
ATOM 4169 C C . ARG A 1 523 ? 0.308 24.171 12.289 1.00 83.44 523 ARG A C 1
ATOM 4171 O O . ARG A 1 523 ? -0.696 24.884 12.304 1.00 83.44 523 ARG A O 1
ATOM 4178 N N . ALA A 1 524 ? 1.539 24.663 12.413 1.00 78.31 524 ALA A N 1
ATOM 4179 C CA . ALA A 1 524 ? 1.784 26.095 12.315 1.00 78.31 524 ALA A CA 1
ATOM 4180 C C . ALA A 1 524 ? 1.448 26.577 10.894 1.00 78.31 524 ALA A C 1
ATOM 4182 O O . ALA A 1 524 ? 1.743 25.898 9.908 1.00 78.31 524 ALA A O 1
ATOM 4183 N N . SER A 1 525 ? 0.858 27.767 10.774 1.00 68.44 525 SER A N 1
ATOM 4184 C CA . SER A 1 525 ? 0.682 28.412 9.474 1.00 68.44 525 SER A CA 1
ATOM 4185 C C . SER A 1 525 ? 2.054 28.765 8.895 1.00 68.44 525 SER A C 1
ATOM 4187 O O . SER A 1 525 ? 2.775 29.578 9.474 1.00 68.44 525 SER A O 1
ATOM 4189 N N . GLY A 1 526 ? 2.427 28.177 7.761 1.00 60.62 526 GLY A N 1
ATOM 4190 C CA . GLY A 1 526 ? 3.719 28.435 7.132 1.00 60.62 526 GLY A CA 1
ATOM 4191 C C . GLY A 1 526 ? 4.068 27.408 6.062 1.00 60.62 526 GLY A C 1
ATOM 4192 O O . GLY A 1 526 ? 3.392 26.393 5.910 1.00 60.62 526 GLY A O 1
ATOM 4193 N N . LYS A 1 527 ? 5.134 27.681 5.307 1.00 60.38 527 LYS A N 1
ATOM 4194 C CA . LYS A 1 527 ? 5.734 26.686 4.409 1.00 60.38 527 LYS A CA 1
ATOM 4195 C C . LYS A 1 527 ? 6.505 25.668 5.245 1.00 60.38 527 LYS A C 1
ATOM 4197 O O . LYS A 1 527 ? 7.120 26.067 6.229 1.00 60.38 527 LYS A O 1
ATOM 4202 N N . VAL A 1 528 ? 6.468 24.396 4.842 1.00 60.62 528 VAL A N 1
ATOM 4203 C CA . VAL A 1 528 ? 7.241 23.289 5.442 1.00 60.62 528 VAL A CA 1
ATOM 4204 C C . VAL A 1 528 ? 8.689 23.744 5.682 1.00 60.62 528 VAL A C 1
ATOM 4206 O O . VAL A 1 528 ? 9.255 24.473 4.868 1.00 60.62 528 VAL A O 1
ATOM 4209 N N . SER A 1 529 ? 9.270 23.404 6.833 1.00 55.81 529 SER A N 1
ATOM 4210 C CA . SER A 1 529 ? 10.600 23.889 7.205 1.00 55.81 529 SER A CA 1
ATOM 4211 C C . SER A 1 529 ? 11.671 23.075 6.477 1.00 55.81 529 SER A C 1
ATOM 4213 O O . SER A 1 529 ? 11.855 21.885 6.735 1.00 55.81 529 SER A O 1
ATOM 4215 N N . PHE A 1 530 ? 12.402 23.716 5.565 1.00 52.84 530 PHE A N 1
ATOM 4216 C CA . PHE A 1 530 ? 13.514 23.114 4.825 1.00 52.84 530 PHE A CA 1
ATOM 4217 C C . PHE A 1 530 ? 14.841 23.532 5.447 1.00 52.84 530 PHE A C 1
ATOM 4219 O O . PHE A 1 530 ? 15.601 24.311 4.874 1.00 52.84 530 PHE A O 1
ATOM 4226 N N . ILE A 1 531 ? 15.145 23.044 6.650 1.00 50.47 531 ILE A N 1
ATOM 4227 C CA . ILE A 1 531 ? 16.511 23.198 7.158 1.00 50.47 531 ILE A CA 1
ATOM 4228 C C . ILE A 1 531 ? 17.407 22.271 6.324 1.00 50.47 531 ILE A C 1
ATOM 4230 O O . ILE A 1 531 ? 17.393 21.051 6.484 1.00 50.47 531 ILE A O 1
ATOM 4234 N N . ALA A 1 532 ? 18.184 22.873 5.420 1.00 38.50 532 ALA A N 1
ATOM 4235 C CA . ALA A 1 532 ? 19.046 22.230 4.422 1.00 38.50 532 ALA A CA 1
ATOM 4236 C C . ALA A 1 532 ? 20.151 21.308 4.988 1.00 38.50 532 ALA A C 1
ATOM 4238 O O . ALA A 1 532 ? 20.913 20.718 4.226 1.00 38.50 532 ALA A O 1
ATOM 4239 N N . SER A 1 533 ? 20.257 21.149 6.309 1.00 45.91 533 SER A N 1
ATOM 4240 C CA . SER A 1 533 ? 21.302 20.352 6.958 1.00 45.91 533 SER A CA 1
ATOM 4241 C C . SER A 1 533 ? 21.058 18.835 6.951 1.00 45.91 533 SER A C 1
ATOM 4243 O O . SER A 1 533 ? 2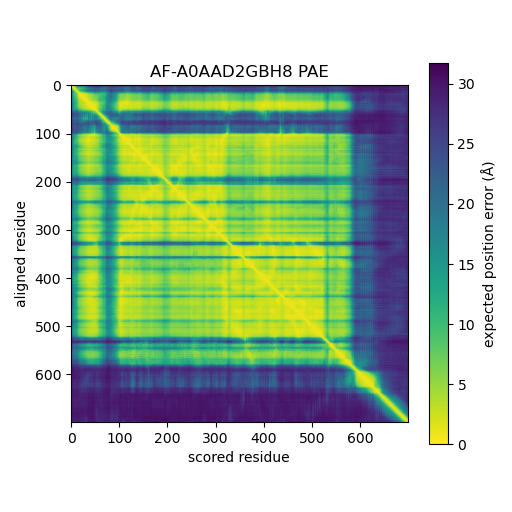1.964 18.094 7.322 1.00 45.91 533 SER A O 1
ATOM 4245 N N . LYS A 1 534 ? 19.880 18.341 6.529 1.00 53.25 534 LYS A N 1
ATOM 4246 C CA . LYS A 1 534 ? 19.503 16.911 6.648 1.00 53.25 534 LYS A CA 1
ATOM 4247 C C . LYS A 1 534 ? 19.626 16.048 5.366 1.00 53.25 534 LYS A C 1
ATOM 4249 O O . LYS A 1 534 ? 19.280 14.870 5.407 1.00 53.25 534 LYS A O 1
ATOM 4254 N N . GLY A 1 535 ? 20.187 16.555 4.263 1.00 59.12 535 GLY A N 1
ATOM 4255 C CA . GLY A 1 535 ? 20.416 15.775 3.026 1.00 59.12 535 GLY A CA 1
ATOM 4256 C C . GLY A 1 535 ? 19.161 15.539 2.161 1.00 59.12 535 GLY A C 1
ATOM 4257 O O . GLY A 1 535 ? 18.089 16.054 2.463 1.00 59.12 535 GLY A O 1
ATOM 4258 N N . TYR A 1 536 ? 19.304 14.792 1.053 1.00 61.78 536 TYR A N 1
ATOM 4259 C CA . TYR A 1 536 ? 18.204 14.493 0.113 1.00 61.78 536 TYR A CA 1
ATOM 4260 C C . TYR A 1 536 ? 17.043 13.757 0.809 1.00 61.78 536 TYR A C 1
ATOM 4262 O O . TYR A 1 536 ? 17.262 12.702 1.414 1.00 61.78 536 TYR A O 1
ATOM 4270 N N . SER A 1 537 ? 15.833 14.321 0.700 1.00 69.62 537 SER A N 1
ATOM 4271 C CA . SER A 1 537 ? 14.568 13.800 1.235 1.00 69.62 537 SER A CA 1
ATOM 4272 C C . SER A 1 537 ? 13.517 13.794 0.116 1.00 69.62 537 SER A C 1
ATOM 4274 O O . SER A 1 537 ? 13.012 14.864 -0.250 1.00 69.62 537 SER A O 1
ATOM 4276 N N . PRO A 1 538 ? 13.186 12.619 -0.452 1.00 68.81 538 PRO A N 1
ATOM 4277 C CA . PRO A 1 538 ? 12.161 12.513 -1.487 1.00 68.81 538 PRO A CA 1
ATOM 4278 C C . PRO A 1 538 ? 10.787 13.014 -1.018 1.00 68.81 538 PRO A C 1
ATOM 4280 O O . PRO A 1 538 ? 10.063 13.651 -1.783 1.00 68.81 538 PRO A O 1
ATOM 4283 N N . LEU A 1 539 ? 10.456 12.786 0.258 1.00 75.88 539 LEU A N 1
ATOM 4284 C CA . LEU A 1 539 ? 9.210 13.234 0.880 1.00 75.88 539 LEU A CA 1
ATOM 4285 C C . LEU A 1 539 ? 9.101 14.763 0.910 1.00 75.88 539 LEU A C 1
ATOM 4287 O O . LEU A 1 539 ? 8.096 15.332 0.482 1.00 75.88 539 LEU A O 1
ATOM 4291 N N . ARG A 1 540 ? 10.149 15.442 1.392 1.00 75.19 540 ARG A N 1
ATOM 4292 C CA . ARG A 1 540 ? 10.182 16.909 1.474 1.00 75.19 540 ARG A CA 1
ATOM 4293 C C . ARG A 1 540 ? 10.179 17.542 0.079 1.00 75.19 540 ARG A C 1
ATOM 4295 O O . ARG A 1 540 ? 9.499 18.540 -0.123 1.00 75.19 540 ARG A O 1
ATOM 4302 N N . GLN A 1 541 ? 10.851 16.930 -0.897 1.00 70.62 541 GLN A N 1
ATOM 4303 C CA . GLN A 1 541 ? 10.837 17.403 -2.283 1.00 70.62 541 GLN A CA 1
ATOM 4304 C C . GLN A 1 541 ? 9.443 17.326 -2.927 1.00 70.62 541 GLN A C 1
ATOM 4306 O O . GLN A 1 541 ? 9.043 18.256 -3.625 1.00 70.62 541 GLN A O 1
ATOM 4311 N N . ALA A 1 542 ? 8.695 16.243 -2.692 1.00 70.19 542 ALA A N 1
ATOM 4312 C CA . ALA A 1 542 ? 7.333 16.111 -3.211 1.00 70.19 542 ALA A CA 1
ATOM 4313 C C . ALA A 1 542 ? 6.393 17.191 -2.638 1.00 70.19 542 ALA A C 1
ATOM 4315 O O . ALA A 1 542 ? 5.572 17.753 -3.362 1.00 70.19 542 ALA A O 1
ATOM 4316 N N . LEU A 1 543 ? 6.567 17.535 -1.360 1.00 71.44 543 LEU A N 1
ATOM 4317 C CA . LEU A 1 543 ? 5.842 18.624 -0.701 1.00 71.44 543 LEU A CA 1
ATOM 4318 C C . LEU A 1 543 ? 6.188 20.009 -1.248 1.00 71.44 543 LEU A C 1
ATOM 4320 O O . LEU A 1 543 ? 5.296 20.838 -1.422 1.00 71.44 543 LEU A O 1
ATOM 4324 N N . ASP A 1 544 ? 7.464 20.255 -1.540 1.00 67.12 544 ASP A N 1
ATOM 4325 C CA . ASP A 1 544 ? 7.928 21.506 -2.151 1.00 67.12 544 ASP A CA 1
ATOM 4326 C C . ASP A 1 544 ? 7.306 21.756 -3.526 1.00 67.12 544 ASP A C 1
ATOM 4328 O O . ASP A 1 544 ? 6.992 22.893 -3.880 1.00 67.12 544 ASP A O 1
ATOM 4332 N N . GLY A 1 545 ? 7.084 20.682 -4.287 1.00 62.75 545 GLY A N 1
ATOM 4333 C CA . GLY A 1 545 ? 6.410 20.737 -5.582 1.00 62.75 545 GLY A CA 1
ATOM 4334 C C . GLY A 1 545 ? 4.925 21.107 -5.501 1.00 62.75 545 GLY A C 1
ATOM 4335 O O . GLY A 1 545 ? 4.282 21.215 -6.541 1.00 62.75 545 GLY A O 1
ATOM 4336 N N . GLY A 1 546 ? 4.367 21.285 -4.296 1.00 59.62 546 GLY A N 1
ATOM 4337 C CA . GLY A 1 546 ? 2.945 21.562 -4.092 1.00 59.62 546 GLY A CA 1
ATOM 4338 C C . GLY A 1 546 ? 2.047 20.373 -4.434 1.00 59.62 546 GLY A C 1
ATOM 4339 O O . GLY A 1 546 ? 0.871 20.567 -4.732 1.00 59.62 546 GLY A O 1
ATOM 4340 N N . ALA A 1 547 ? 2.587 19.151 -4.433 1.00 60.97 547 ALA A N 1
ATOM 4341 C CA . ALA A 1 547 ? 1.808 17.966 -4.751 1.00 60.97 547 ALA A CA 1
ATOM 4342 C C . ALA A 1 547 ? 0.798 17.679 -3.630 1.00 60.97 547 ALA A C 1
ATOM 4344 O O . ALA A 1 547 ? 1.179 17.368 -2.500 1.00 60.97 547 ALA A O 1
ATOM 4345 N N . GLU A 1 548 ? -0.495 17.731 -3.952 1.00 65.31 548 GLU A N 1
ATOM 4346 C CA . GLU A 1 548 ? -1.532 17.160 -3.095 1.00 65.31 548 GLU A CA 1
ATOM 4347 C C . GLU A 1 548 ? -1.365 15.634 -3.063 1.00 65.31 548 GLU A C 1
ATOM 4349 O O . GLU A 1 548 ? -1.465 14.938 -4.081 1.00 65.31 548 GLU A O 1
ATOM 4354 N N . MET A 1 549 ? -1.057 15.111 -1.879 1.00 73.38 549 MET A N 1
ATOM 4355 C CA . MET A 1 549 ? -0.804 13.697 -1.621 1.00 73.38 549 MET A CA 1
ATOM 4356 C C . MET A 1 549 ? -1.743 13.215 -0.515 1.00 73.38 549 MET A C 1
ATOM 4358 O O . MET A 1 549 ? -2.004 13.952 0.430 1.00 73.38 549 MET A O 1
ATOM 4362 N N . SER A 1 550 ? -2.249 11.984 -0.629 1.00 75.31 550 SER A N 1
ATOM 4363 C CA . SER A 1 550 ? -3.033 11.359 0.443 1.00 75.31 550 SER A CA 1
ATOM 4364 C C . SER A 1 550 ? -2.130 10.920 1.600 1.00 75.31 550 SER A C 1
ATOM 4366 O O . SER A 1 550 ? -0.923 10.747 1.406 1.00 75.31 550 SER A O 1
ATOM 4368 N N . GLY A 1 551 ? -2.702 10.664 2.782 1.00 71.81 551 GLY A N 1
ATOM 4369 C CA . GLY A 1 551 ? -1.953 10.178 3.950 1.00 71.81 551 GLY A CA 1
ATOM 4370 C C . GLY A 1 551 ? -1.108 8.936 3.642 1.00 71.81 551 GLY A C 1
ATOM 4371 O O . GLY A 1 551 ? 0.084 8.892 3.950 1.00 71.81 551 GLY A O 1
ATOM 4372 N N . ASN A 1 552 ? -1.675 7.984 2.895 1.00 73.50 552 ASN A N 1
ATOM 4373 C CA . ASN A 1 552 ? -0.958 6.794 2.425 1.00 73.50 552 ASN A CA 1
ATOM 4374 C C . ASN A 1 552 ? 0.222 7.125 1.479 1.00 73.50 552 ASN A C 1
ATOM 4376 O O . ASN A 1 552 ? 1.244 6.448 1.437 1.00 73.50 552 ASN A O 1
ATOM 4380 N N . ALA A 1 553 ? 0.109 8.174 0.660 1.00 74.38 553 ALA A N 1
ATOM 4381 C CA . ALA A 1 553 ? 1.209 8.604 -0.207 1.00 74.38 553 ALA A CA 1
ATOM 4382 C C . ALA A 1 553 ? 2.372 9.209 0.580 1.00 74.38 553 ALA A C 1
ATOM 4384 O O . ALA A 1 553 ? 3.528 8.928 0.264 1.00 74.38 553 ALA A O 1
ATOM 4385 N N . TYR A 1 554 ? 2.073 9.977 1.626 1.00 78.62 554 TYR A N 1
ATOM 4386 C CA . TYR A 1 554 ? 3.101 10.461 2.537 1.00 78.62 554 TYR A CA 1
ATOM 4387 C C . TYR A 1 554 ? 3.831 9.314 3.235 1.00 78.62 554 TYR A C 1
ATOM 4389 O O . TYR A 1 554 ? 5.058 9.338 3.324 1.00 78.62 554 TYR A O 1
ATOM 4397 N N . PHE A 1 555 ? 3.081 8.318 3.705 1.00 76.94 555 PHE A N 1
ATOM 4398 C CA . PHE A 1 555 ? 3.621 7.160 4.408 1.00 76.94 555 PHE A CA 1
ATOM 4399 C C . PHE A 1 555 ? 4.639 6.381 3.570 1.00 76.94 555 PHE A C 1
ATOM 4401 O O . PHE A 1 555 ? 5.785 6.231 3.986 1.00 76.94 555 PHE A O 1
ATOM 4408 N N . GLU A 1 556 ? 4.263 5.960 2.362 1.00 79.81 556 GLU A N 1
ATOM 4409 C CA . GLU A 1 556 ? 5.138 5.152 1.501 1.00 79.81 556 GLU A CA 1
ATOM 4410 C C . GLU A 1 556 ? 6.460 5.871 1.154 1.00 79.81 556 GLU A C 1
ATOM 4412 O O . GLU A 1 556 ? 7.527 5.256 1.131 1.00 79.81 556 GLU A O 1
ATOM 4417 N N . LEU A 1 557 ? 6.420 7.190 0.923 1.00 79.06 557 LEU A N 1
ATOM 4418 C CA . LEU A 1 557 ? 7.631 7.990 0.690 1.00 79.06 557 LEU A CA 1
ATOM 4419 C C . LEU A 1 557 ? 8.494 8.125 1.946 1.00 79.06 557 LEU A C 1
ATOM 4421 O O . LEU A 1 557 ? 9.724 8.160 1.851 1.00 79.06 557 LEU A O 1
ATOM 4425 N N . ALA A 1 558 ? 7.864 8.221 3.115 1.00 80.00 558 ALA A N 1
ATOM 4426 C CA . ALA A 1 558 ? 8.574 8.277 4.379 1.00 80.00 558 ALA A CA 1
ATOM 4427 C C . ALA A 1 558 ? 9.289 6.956 4.682 1.00 80.00 558 ALA A C 1
ATOM 4429 O O . ALA A 1 558 ? 10.456 6.977 5.068 1.00 80.00 558 ALA A O 1
ATOM 4430 N N . GLU A 1 559 ? 8.634 5.815 4.458 1.00 81.06 559 GLU A N 1
ATOM 4431 C CA . GLU A 1 559 ? 9.264 4.499 4.589 1.00 81.06 559 GLU A CA 1
ATOM 4432 C C . GLU A 1 559 ? 10.489 4.372 3.686 1.00 81.06 559 GLU A C 1
ATOM 4434 O O . GLU A 1 559 ? 11.564 4.012 4.160 1.00 81.06 559 GLU A O 1
ATOM 4439 N N . LEU A 1 560 ? 10.371 4.754 2.413 1.00 79.06 560 LEU A N 1
ATOM 4440 C CA . LEU A 1 560 ? 11.507 4.734 1.495 1.00 79.06 560 LEU A CA 1
ATOM 4441 C C . LEU A 1 560 ? 12.667 5.605 1.996 1.00 79.06 560 LEU A C 1
ATOM 4443 O O . LEU A 1 560 ? 13.836 5.213 1.957 1.00 79.06 560 LEU A O 1
ATOM 4447 N N . GLU A 1 561 ? 12.369 6.817 2.464 1.00 82.56 561 GLU A N 1
ATOM 4448 C CA . GLU A 1 561 ? 13.394 7.709 2.997 1.00 82.56 561 GLU A CA 1
ATOM 4449 C C . GLU A 1 561 ? 14.085 7.116 4.233 1.00 82.56 561 GLU A C 1
ATOM 4451 O O . GLU A 1 561 ? 15.304 7.254 4.394 1.00 82.56 561 GLU A O 1
ATOM 4456 N N . LEU A 1 562 ? 13.320 6.435 5.083 1.00 81.62 562 LEU A N 1
ATOM 4457 C CA . LEU A 1 562 ? 13.811 5.744 6.264 1.00 81.62 562 LEU A CA 1
ATOM 4458 C C . LEU A 1 562 ? 14.730 4.569 5.892 1.00 81.62 562 LEU A C 1
ATOM 4460 O O . LEU A 1 562 ? 15.835 4.458 6.421 1.00 81.62 562 LEU A O 1
ATOM 4464 N N . GLU A 1 563 ? 14.343 3.751 4.918 1.00 80.31 563 GLU A N 1
ATOM 4465 C CA . GLU A 1 563 ? 15.167 2.650 4.407 1.00 80.31 563 GLU A CA 1
ATOM 4466 C C . GLU A 1 563 ? 16.486 3.144 3.789 1.00 80.31 563 GLU A C 1
ATOM 4468 O O . GLU A 1 563 ? 17.567 2.587 4.033 1.00 80.31 563 GLU A O 1
ATOM 4473 N N . ASN A 1 564 ? 16.426 4.241 3.030 1.00 78.06 564 ASN A N 1
ATOM 4474 C CA . ASN A 1 564 ? 17.604 4.895 2.462 1.00 78.06 564 ASN A CA 1
ATOM 4475 C C . ASN A 1 564 ? 18.519 5.467 3.545 1.00 78.06 564 ASN A C 1
ATOM 4477 O O . ASN A 1 564 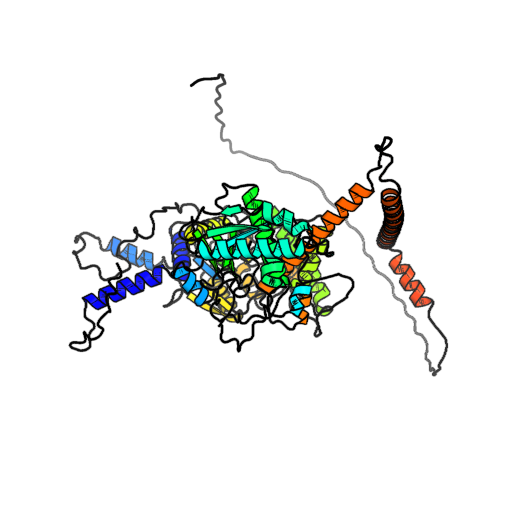? 19.748 5.478 3.406 1.00 78.06 564 ASN A O 1
ATOM 4481 N N . TYR A 1 565 ? 17.937 5.972 4.630 1.00 80.88 565 TYR A N 1
ATOM 4482 C CA . TYR A 1 565 ? 18.682 6.412 5.798 1.00 80.88 565 TYR A CA 1
ATOM 4483 C C . TYR A 1 565 ? 19.421 5.232 6.460 1.00 80.88 565 TYR A C 1
ATOM 4485 O O . TYR A 1 565 ? 20.633 5.322 6.684 1.00 80.88 565 TYR A O 1
ATOM 4493 N N . TYR A 1 566 ? 18.748 4.094 6.662 1.00 80.69 566 TYR A N 1
ATOM 4494 C CA . TYR A 1 566 ? 19.336 2.882 7.256 1.00 80.69 566 TYR A CA 1
ATOM 4495 C C . TYR A 1 566 ? 20.483 2.322 6.409 1.00 80.69 566 TYR A C 1
ATOM 4497 O O . TYR A 1 566 ? 21.570 2.025 6.914 1.00 80.69 566 TYR A O 1
ATOM 4505 N N . SER A 1 567 ? 20.278 2.242 5.094 1.00 77.56 567 SER A N 1
ATOM 4506 C CA . SER A 1 567 ? 21.266 1.712 4.149 1.00 77.56 567 SER A CA 1
ATOM 4507 C C . SER A 1 567 ? 22.556 2.539 4.122 1.00 77.56 567 SER A C 1
ATOM 4509 O O . SER A 1 567 ? 23.662 1.984 4.135 1.00 77.56 567 SER A O 1
ATOM 4511 N N . ARG A 1 568 ? 22.434 3.874 4.142 1.00 78.00 568 ARG A N 1
ATOM 4512 C CA . ARG A 1 568 ? 23.586 4.790 4.186 1.00 78.00 568 ARG A CA 1
ATOM 4513 C C . ARG A 1 568 ? 24.369 4.653 5.487 1.00 78.00 568 ARG A C 1
ATOM 4515 O O . ARG A 1 568 ? 25.595 4.550 5.443 1.00 78.00 568 ARG A O 1
ATOM 4522 N N . LYS A 1 569 ? 23.677 4.592 6.629 1.00 74.69 569 LYS A N 1
ATOM 4523 C CA . LYS A 1 569 ? 24.320 4.447 7.941 1.00 74.69 569 LYS A CA 1
ATOM 4524 C C . LYS A 1 569 ? 25.091 3.130 8.047 1.00 74.69 569 LYS A C 1
ATOM 4526 O O . LYS A 1 569 ? 26.261 3.151 8.410 1.00 74.69 569 LYS A O 1
ATOM 4531 N N . ASN A 1 570 ? 24.487 2.013 7.640 1.00 75.12 570 ASN A N 1
ATOM 4532 C CA . ASN A 1 570 ? 25.145 0.702 7.658 1.00 75.12 570 ASN A CA 1
ATOM 4533 C C . ASN A 1 570 ? 26.396 0.657 6.768 1.00 75.12 570 ASN A C 1
ATOM 4535 O O . ASN A 1 570 ? 27.413 0.074 7.149 1.00 75.12 570 ASN A O 1
ATOM 4539 N N . THR A 1 571 ? 26.339 1.297 5.597 1.00 76.31 571 THR A N 1
ATOM 4540 C CA . THR A 1 571 ? 27.491 1.406 4.691 1.00 76.31 571 THR A CA 1
ATOM 4541 C C . THR A 1 571 ? 28.616 2.214 5.331 1.00 76.31 571 THR A C 1
ATOM 4543 O O . THR A 1 571 ? 29.759 1.760 5.344 1.00 76.31 571 THR A O 1
ATOM 4546 N N . LEU A 1 572 ? 28.291 3.365 5.928 1.00 74.94 572 LEU A N 1
ATOM 4547 C CA . LEU A 1 572 ? 29.263 4.207 6.621 1.00 74.94 572 LEU A CA 1
ATOM 4548 C C . LEU A 1 572 ? 29.883 3.480 7.823 1.00 74.94 572 LEU A C 1
ATOM 4550 O O . LEU A 1 572 ? 31.098 3.497 7.982 1.00 74.94 572 LEU A O 1
ATOM 4554 N N . SER A 1 573 ? 29.082 2.781 8.630 1.00 74.88 573 SER A N 1
ATOM 4555 C CA . SER A 1 573 ? 29.578 1.983 9.756 1.00 74.88 573 SER A CA 1
ATOM 4556 C C . SER A 1 573 ? 30.540 0.879 9.308 1.00 74.88 573 SER A C 1
ATOM 4558 O O . SER A 1 573 ? 31.576 0.699 9.943 1.00 74.88 573 SER A O 1
ATOM 4560 N N . ARG A 1 574 ? 30.262 0.181 8.195 1.00 72.94 574 ARG A N 1
ATOM 4561 C CA . ARG A 1 574 ? 31.203 -0.800 7.618 1.00 72.94 574 ARG A CA 1
ATOM 4562 C C . ARG A 1 574 ? 32.482 -0.150 7.107 1.00 72.94 574 ARG A C 1
ATOM 4564 O O . ARG A 1 574 ? 33.558 -0.678 7.352 1.00 72.94 574 ARG A O 1
ATOM 4571 N N . GLN A 1 575 ? 32.378 0.981 6.410 1.00 75.19 575 GLN A N 1
ATOM 4572 C CA . GLN A 1 575 ? 33.549 1.710 5.918 1.00 75.19 575 GLN A CA 1
ATOM 4573 C C . GLN A 1 575 ? 34.433 2.194 7.070 1.00 75.19 575 GLN A C 1
ATOM 4575 O O . GLN A 1 575 ? 35.651 2.066 6.996 1.00 75.19 575 GLN A O 1
ATOM 4580 N N . ILE A 1 576 ? 33.826 2.691 8.152 1.00 75.06 576 ILE A N 1
ATOM 4581 C CA . ILE A 1 576 ? 34.546 3.065 9.370 1.00 75.06 576 ILE A CA 1
ATOM 4582 C C . ILE A 1 576 ? 35.218 1.833 9.977 1.00 75.06 576 ILE A C 1
ATOM 4584 O O . ILE A 1 576 ? 36.415 1.899 10.229 1.00 75.06 576 ILE A O 1
ATOM 4588 N N . ALA A 1 577 ? 34.492 0.719 10.147 1.00 76.12 577 ALA A N 1
ATOM 4589 C CA . ALA A 1 577 ? 35.034 -0.522 10.706 1.00 76.12 577 ALA A CA 1
ATOM 4590 C C . ALA A 1 577 ? 36.268 -1.010 9.926 1.00 76.12 577 ALA A C 1
ATOM 4592 O O . ALA A 1 577 ? 37.329 -1.176 10.525 1.00 76.12 577 ALA A O 1
ATOM 4593 N N . LEU A 1 578 ? 36.158 -1.104 8.595 1.00 77.81 578 LEU A N 1
ATOM 4594 C CA . LEU A 1 578 ? 37.258 -1.463 7.692 1.00 77.81 578 LEU A CA 1
ATOM 4595 C C . LEU A 1 578 ? 38.436 -0.477 7.769 1.00 77.81 578 LEU A C 1
ATOM 4597 O O . LEU A 1 578 ? 39.588 -0.881 7.673 1.00 77.81 578 LEU A O 1
ATOM 4601 N N . ALA A 1 579 ? 38.179 0.820 7.961 1.00 74.81 579 ALA A N 1
ATOM 4602 C CA . ALA A 1 579 ? 39.242 1.818 8.097 1.00 74.81 579 ALA A CA 1
ATOM 4603 C C . ALA A 1 579 ? 39.963 1.759 9.461 1.00 74.81 579 ALA A C 1
ATOM 4605 O O . ALA A 1 579 ? 41.116 2.209 9.571 1.00 74.81 579 ALA A O 1
ATOM 4606 N N . THR A 1 580 ? 39.288 1.247 10.497 1.00 75.06 580 THR A N 1
ATOM 4607 C CA . THR A 1 580 ? 39.826 1.053 11.854 1.00 75.06 580 THR A CA 1
ATOM 4608 C C . THR A 1 580 ? 40.523 -0.282 12.077 1.00 75.06 580 THR A C 1
ATOM 4610 O O . THR A 1 580 ? 41.278 -0.367 13.044 1.00 75.06 580 THR A O 1
ATOM 4613 N N . GLU A 1 581 ? 40.330 -1.288 11.223 1.00 67.69 581 GLU A N 1
ATOM 4614 C CA . GLU A 1 581 ? 41.118 -2.518 11.309 1.00 67.69 581 GLU A CA 1
ATOM 4615 C C . GLU A 1 581 ? 42.603 -2.191 11.035 1.00 67.69 581 GLU A C 1
ATOM 4617 O O . GLU A 1 581 ? 42.927 -1.565 10.016 1.00 67.69 581 GLU A O 1
ATOM 4622 N N . PRO A 1 582 ? 43.519 -2.489 11.978 1.00 54.38 582 PRO A N 1
ATOM 4623 C CA . PRO A 1 582 ? 44.942 -2.319 11.747 1.00 54.38 582 PRO A CA 1
ATOM 4624 C C . PRO A 1 582 ? 45.381 -3.312 10.671 1.00 54.38 582 PRO A C 1
ATOM 4626 O O . PRO A 1 582 ? 45.164 -4.514 10.782 1.00 54.38 582 PRO A O 1
ATOM 4629 N N . ASP A 1 583 ? 45.981 -2.772 9.618 1.00 52.41 583 ASP A N 1
ATOM 4630 C CA . ASP A 1 583 ? 46.539 -3.519 8.497 1.00 52.41 583 ASP A CA 1
ATOM 4631 C C . ASP A 1 583 ? 47.789 -4.280 8.985 1.00 52.41 583 ASP A C 1
ATOM 4633 O O . ASP A 1 583 ? 48.906 -3.767 8.935 1.00 52.41 583 ASP A O 1
ATOM 4637 N N . GLU A 1 584 ? 47.590 -5.455 9.592 1.00 55.31 584 GLU A N 1
ATOM 4638 C CA . GLU A 1 584 ? 48.667 -6.300 10.139 1.00 55.31 584 GLU A CA 1
ATOM 4639 C C . GLU A 1 584 ? 49.279 -7.253 9.099 1.00 55.31 584 GLU A C 1
ATOM 4641 O O . GLU A 1 584 ? 50.162 -8.046 9.429 1.00 55.31 584 GLU A O 1
ATOM 4646 N N . SER A 1 585 ? 48.882 -7.177 7.828 1.00 59.19 585 SER A N 1
ATOM 4647 C CA . SER A 1 585 ? 49.421 -8.077 6.810 1.00 59.19 585 SER A CA 1
ATOM 4648 C C . SER A 1 585 ? 49.529 -7.427 5.438 1.00 59.19 585 SER A C 1
ATOM 4650 O O . SER A 1 585 ? 48.659 -7.635 4.605 1.00 59.19 585 SER A O 1
ATOM 4652 N N . GLU A 1 586 ? 50.632 -6.724 5.166 1.00 51.25 586 GLU A N 1
ATOM 4653 C CA . GLU A 1 586 ? 51.158 -6.603 3.798 1.00 51.25 586 GLU A CA 1
ATOM 4654 C C . GLU A 1 586 ? 52.631 -6.145 3.796 1.00 51.25 586 GLU A C 1
ATOM 4656 O O . GLU A 1 586 ? 52.991 -5.022 3.447 1.00 51.25 586 GLU A O 1
ATOM 4661 N N . GLU A 1 587 ? 53.518 -7.067 4.178 1.00 53.28 587 GLU A N 1
ATOM 4662 C CA . GLU A 1 587 ? 54.916 -7.069 3.745 1.00 53.28 587 GLU A CA 1
ATOM 4663 C C . GLU A 1 587 ? 55.136 -8.346 2.921 1.00 53.28 587 GLU A C 1
ATOM 4665 O O . GLU A 1 587 ? 55.413 -9.404 3.489 1.00 53.28 587 GLU A O 1
ATOM 4670 N N . LYS A 1 588 ? 54.921 -8.259 1.595 1.00 50.53 588 LYS A N 1
ATOM 4671 C CA . LYS A 1 588 ? 55.738 -8.898 0.538 1.00 50.53 588 LYS A CA 1
ATOM 4672 C C . LYS A 1 588 ? 55.169 -8.711 -0.878 1.00 50.53 588 LYS A C 1
ATOM 4674 O O . LYS A 1 588 ? 54.013 -9.014 -1.140 1.00 50.53 588 LYS A O 1
ATOM 4679 N N . ASP A 1 589 ? 56.080 -8.260 -1.742 1.00 50.50 589 ASP A N 1
ATOM 4680 C CA . ASP A 1 589 ? 56.231 -8.509 -3.181 1.00 50.50 589 ASP A CA 1
ATOM 4681 C C . ASP A 1 589 ? 55.118 -8.072 -4.159 1.00 50.50 589 ASP A C 1
ATOM 4683 O O . ASP A 1 589 ? 54.145 -8.782 -4.370 1.00 50.50 589 ASP A O 1
ATOM 4687 N N . ASP A 1 590 ? 55.317 -6.923 -4.835 1.00 50.75 590 ASP A N 1
ATOM 4688 C CA . ASP A 1 590 ? 55.388 -6.870 -6.315 1.00 50.75 590 ASP A CA 1
ATOM 4689 C C . ASP A 1 590 ? 55.703 -5.457 -6.870 1.00 50.75 590 ASP A C 1
ATOM 4691 O O . ASP A 1 590 ? 54.993 -4.470 -6.653 1.00 50.75 590 ASP A O 1
ATOM 4695 N N . ASP A 1 591 ? 56.775 -5.371 -7.663 1.00 56.12 591 ASP A N 1
ATOM 4696 C CA . ASP A 1 591 ? 57.541 -4.145 -7.951 1.00 56.12 591 ASP A CA 1
ATOM 4697 C C . ASP A 1 591 ? 57.108 -3.343 -9.201 1.00 56.12 591 ASP A C 1
ATOM 4699 O O . ASP A 1 591 ? 57.876 -2.545 -9.742 1.00 56.12 591 ASP A O 1
ATOM 4703 N N . LYS A 1 592 ? 55.876 -3.501 -9.712 1.00 48.97 592 LYS A N 1
ATOM 4704 C CA . LYS A 1 592 ? 55.453 -2.791 -10.950 1.00 48.97 592 LYS A CA 1
ATOM 4705 C C . LYS A 1 592 ? 54.171 -1.956 -10.883 1.00 48.97 592 LYS A C 1
ATOM 4707 O O . LYS A 1 592 ? 53.884 -1.238 -11.837 1.00 48.97 592 LYS A O 1
ATOM 4712 N N . ALA A 1 593 ? 53.471 -1.916 -9.747 1.00 49.81 593 ALA A N 1
ATOM 4713 C CA . ALA A 1 593 ? 52.294 -1.049 -9.536 1.00 49.81 593 ALA A CA 1
ATOM 4714 C C . ALA A 1 593 ? 52.561 0.180 -8.628 1.00 49.81 593 ALA A C 1
ATOM 4716 O O . ALA A 1 593 ? 51.629 0.866 -8.199 1.00 49.81 593 ALA A O 1
ATOM 4717 N N . SER A 1 594 ? 53.832 0.475 -8.333 1.00 54.78 594 SER A N 1
ATOM 4718 C CA . SER A 1 594 ? 54.264 1.341 -7.223 1.00 54.78 594 SER A CA 1
ATOM 4719 C C . SER A 1 594 ? 53.777 2.801 -7.293 1.00 54.78 594 SER A C 1
ATOM 4721 O O . SER A 1 594 ? 53.284 3.325 -6.298 1.00 54.78 594 SER A O 1
ATOM 4723 N N . ALA A 1 595 ? 53.795 3.464 -8.455 1.00 52.53 595 ALA A N 1
ATOM 4724 C CA . ALA A 1 595 ? 53.484 4.902 -8.516 1.00 52.53 595 ALA A CA 1
ATOM 4725 C C . ALA A 1 595 ? 51.981 5.229 -8.365 1.00 52.53 595 ALA A C 1
ATOM 4727 O O . ALA A 1 595 ? 51.607 6.175 -7.670 1.00 52.53 595 ALA A O 1
ATOM 4728 N N . SER A 1 596 ? 51.101 4.431 -8.983 1.00 53.62 596 SER A N 1
ATOM 4729 C CA . SER A 1 596 ? 49.643 4.617 -8.882 1.00 53.62 596 SER A CA 1
ATOM 4730 C C . SER A 1 596 ? 49.111 4.145 -7.523 1.00 53.62 596 SER A C 1
ATOM 4732 O O . SER A 1 596 ? 48.228 4.777 -6.935 1.00 53.62 596 SER A O 1
ATOM 4734 N N . ARG A 1 597 ? 49.717 3.084 -6.964 1.00 52.84 597 ARG A N 1
ATOM 4735 C CA . ARG A 1 597 ? 49.402 2.570 -5.625 1.00 52.84 597 ARG A CA 1
ATOM 4736 C C . ARG A 1 597 ? 49.885 3.520 -4.527 1.00 52.84 597 ARG A C 1
ATOM 4738 O O . ARG A 1 597 ? 49.118 3.790 -3.611 1.00 52.84 597 ARG A O 1
ATOM 4745 N N . ALA A 1 598 ? 51.073 4.119 -4.658 1.00 62.06 598 ALA A N 1
ATOM 4746 C CA . ALA A 1 598 ? 51.574 5.130 -3.721 1.00 62.06 598 ALA A CA 1
ATOM 4747 C C . ALA A 1 598 ? 50.672 6.372 -3.674 1.00 62.06 598 ALA A C 1
ATOM 4749 O O . ALA A 1 598 ? 50.347 6.850 -2.590 1.00 62.06 598 ALA A O 1
ATOM 4750 N N . LYS A 1 599 ? 50.185 6.838 -4.833 1.00 67.88 599 LYS A N 1
ATOM 4751 C CA . LYS A 1 599 ? 49.263 7.979 -4.906 1.00 67.88 599 LYS A CA 1
ATOM 4752 C C . LYS A 1 599 ? 47.896 7.667 -4.283 1.00 67.88 599 LYS A C 1
ATOM 4754 O O . LYS A 1 599 ? 47.351 8.511 -3.576 1.00 67.88 599 LYS A O 1
ATOM 4759 N N . ARG A 1 600 ? 47.360 6.451 -4.478 1.00 62.00 600 ARG A N 1
ATOM 4760 C CA . ARG A 1 600 ? 46.143 5.987 -3.773 1.00 62.00 600 ARG A CA 1
ATOM 4761 C C . ARG A 1 600 ? 46.359 5.859 -2.269 1.00 62.00 600 ARG A C 1
ATOM 4763 O O . ARG A 1 600 ? 45.488 6.255 -1.506 1.00 62.00 600 ARG A O 1
ATOM 4770 N N . LEU A 1 601 ? 47.510 5.342 -1.845 1.00 64.69 601 LEU A N 1
ATOM 4771 C CA . LEU A 1 601 ? 47.839 5.167 -0.431 1.00 64.69 601 LEU A CA 1
ATOM 4772 C C . LEU A 1 601 ? 48.025 6.518 0.276 1.00 64.69 601 LEU A C 1
ATOM 4774 O O . LEU A 1 601 ? 47.656 6.667 1.437 1.00 64.69 601 LEU A O 1
ATOM 4778 N N . GLU A 1 602 ? 48.562 7.521 -0.418 1.00 73.81 602 GLU A N 1
ATOM 4779 C CA . GLU A 1 602 ? 48.685 8.885 0.096 1.00 73.81 602 GLU A CA 1
ATOM 4780 C C . GLU A 1 602 ? 47.320 9.581 0.211 1.00 73.81 602 GLU A C 1
ATOM 4782 O O . GLU A 1 602 ? 47.036 10.183 1.249 1.00 73.81 602 GLU A O 1
ATOM 4787 N N . LEU A 1 603 ? 46.443 9.418 -0.791 1.00 69.19 603 LEU A N 1
ATOM 4788 C CA . LEU A 1 603 ? 45.055 9.892 -0.731 1.00 69.19 603 LEU A CA 1
ATOM 4789 C C . LEU A 1 603 ? 44.307 9.242 0.445 1.00 69.19 603 LEU A C 1
ATOM 4791 O O . LEU A 1 603 ? 43.734 9.937 1.278 1.00 69.19 603 LEU A O 1
ATOM 4795 N N . TYR A 1 604 ? 44.433 7.919 0.587 1.00 65.50 604 TYR A N 1
ATOM 4796 C CA . TYR A 1 604 ? 43.835 7.151 1.678 1.00 65.50 604 TYR A CA 1
ATOM 4797 C C . TYR A 1 604 ? 44.352 7.584 3.057 1.00 65.50 604 TYR A C 1
ATOM 4799 O O . TYR A 1 604 ? 43.576 7.747 3.995 1.00 65.50 604 TYR A O 1
ATOM 4807 N N . ARG A 1 605 ? 45.660 7.843 3.201 1.00 72.31 605 ARG A N 1
ATOM 4808 C CA . ARG A 1 605 ? 46.241 8.365 4.452 1.00 72.31 605 ARG A CA 1
ATOM 4809 C C . ARG A 1 605 ? 45.738 9.767 4.787 1.00 72.31 605 ARG A C 1
ATOM 4811 O O . ARG A 1 605 ? 45.591 10.078 5.970 1.00 72.31 605 ARG A O 1
ATOM 4818 N N . ARG A 1 606 ? 45.496 10.612 3.781 1.00 77.62 606 ARG A N 1
ATOM 4819 C CA . ARG A 1 606 ? 44.928 11.952 3.974 1.00 77.62 606 ARG A CA 1
ATOM 4820 C C . ARG A 1 606 ? 43.481 11.862 4.449 1.00 77.62 606 ARG A C 1
ATOM 4822 O O . ARG A 1 606 ? 43.149 12.459 5.469 1.00 77.62 606 ARG A O 1
ATOM 4829 N N . ASP A 1 607 ? 42.675 11.052 3.774 1.00 71.56 607 ASP A N 1
ATOM 4830 C CA . ASP A 1 607 ? 41.259 10.876 4.096 1.00 71.56 607 ASP A CA 1
ATOM 4831 C C . ASP A 1 607 ? 41.079 10.194 5.463 1.00 71.56 607 ASP A C 1
ATOM 4833 O O . ASP A 1 607 ? 40.250 10.617 6.265 1.00 71.56 607 ASP A O 1
ATOM 4837 N N . LYS A 1 608 ? 41.941 9.226 5.811 1.00 72.06 608 LYS A N 1
ATOM 4838 C CA . LYS A 1 608 ? 41.978 8.606 7.147 1.00 72.06 608 LYS A CA 1
ATOM 4839 C C . LYS A 1 608 ? 42.301 9.619 8.253 1.00 72.06 608 LYS A C 1
ATOM 4841 O O . LYS A 1 608 ? 41.707 9.549 9.326 1.00 72.06 608 LYS A O 1
ATOM 4846 N N . LYS A 1 609 ? 43.210 10.574 8.016 1.00 79.12 609 LYS A N 1
ATOM 4847 C CA . LYS A 1 609 ? 43.515 11.644 8.987 1.00 79.12 609 LYS A CA 1
ATOM 4848 C C . LYS A 1 609 ? 42.340 12.607 9.178 1.00 79.12 609 LYS A C 1
ATOM 4850 O O . LYS A 1 609 ? 42.055 12.961 10.319 1.00 79.12 609 LYS A O 1
ATOM 4855 N N . GLU A 1 610 ? 41.656 12.993 8.101 1.00 77.88 610 GLU A N 1
ATOM 4856 C CA . GLU A 1 610 ? 40.455 13.839 8.184 1.00 77.88 610 GLU A CA 1
ATOM 4857 C C . GLU A 1 610 ? 39.304 13.121 8.903 1.00 77.88 610 GLU A C 1
ATOM 4859 O O . GLU A 1 610 ? 38.693 13.696 9.798 1.00 77.88 610 GLU A O 1
ATOM 4864 N N . LEU A 1 611 ? 39.070 11.834 8.628 1.00 64.19 611 LEU A N 1
ATOM 4865 C CA . LEU A 1 611 ? 38.039 11.051 9.322 1.00 64.19 611 LEU A CA 1
ATOM 4866 C C . LEU A 1 611 ? 38.301 10.918 10.829 1.00 64.19 611 LEU A C 1
ATOM 4868 O O . LEU A 1 611 ? 37.380 11.061 11.632 1.00 64.19 611 LEU A O 1
ATOM 4872 N N . VAL A 1 612 ? 39.554 10.683 11.236 1.00 78.88 612 VAL A N 1
ATOM 4873 C CA . VAL A 1 612 ? 39.932 10.642 12.662 1.00 78.88 612 VAL A CA 1
ATOM 4874 C C . VAL A 1 612 ? 39.722 12.004 13.329 1.00 78.88 612 VAL A C 1
ATOM 4876 O O . VAL A 1 612 ? 39.257 12.064 14.467 1.00 78.88 612 VAL A O 1
ATOM 4879 N N . LYS A 1 613 ? 40.018 13.099 12.621 1.00 84.38 613 LYS A N 1
ATOM 4880 C CA . LYS A 1 613 ? 39.778 14.462 13.102 1.00 84.38 613 LYS A CA 1
ATOM 4881 C C . LYS A 1 613 ? 38.280 14.742 13.281 1.00 84.38 613 LYS A C 1
ATOM 4883 O O . LYS A 1 613 ? 37.883 15.159 14.364 1.00 84.38 613 LYS A O 1
ATOM 4888 N N . MET A 1 614 ? 37.453 14.427 12.280 1.00 70.56 614 MET A N 1
ATOM 4889 C CA . MET A 1 614 ? 35.992 14.585 12.347 1.00 70.56 614 MET A CA 1
ATOM 4890 C C . MET A 1 614 ? 35.365 13.746 13.466 1.00 70.56 614 MET A C 1
ATOM 4892 O O . MET A 1 614 ? 34.439 14.198 14.134 1.00 70.56 614 MET A O 1
ATOM 4896 N N . ARG A 1 615 ? 35.874 12.528 13.702 1.00 70.62 615 ARG A N 1
ATOM 4897 C CA . ARG A 1 615 ? 35.423 11.678 14.811 1.00 70.62 615 ARG A CA 1
ATOM 4898 C C . ARG A 1 615 ? 35.696 12.331 16.163 1.00 70.62 615 ARG A C 1
ATOM 4900 O O . ARG A 1 615 ? 34.801 12.359 16.999 1.00 70.62 615 ARG A O 1
ATOM 4907 N N . LYS A 1 616 ? 36.904 12.863 16.359 1.00 82.50 616 LYS A N 1
ATOM 4908 C CA . LYS A 1 616 ? 37.266 13.549 17.600 1.00 82.50 616 LYS A CA 1
ATOM 4909 C C . LYS A 1 616 ? 36.398 14.790 17.825 1.00 82.50 616 LYS A C 1
ATOM 4911 O O . LYS A 1 616 ? 35.876 14.967 18.913 1.00 82.50 616 LYS A O 1
ATOM 4916 N N . GLU A 1 617 ? 36.161 15.583 16.779 1.00 79.81 617 GLU A N 1
ATOM 4917 C CA . GLU A 1 617 ? 35.253 16.738 16.845 1.00 79.81 617 GLU A CA 1
ATOM 4918 C C . GLU A 1 617 ? 33.814 16.323 17.209 1.00 79.81 617 GLU A C 1
ATOM 4920 O O . GLU A 1 617 ? 33.160 16.992 18.005 1.00 79.81 617 GLU A O 1
ATOM 4925 N N . ALA A 1 618 ? 33.318 15.203 16.676 1.00 67.19 618 ALA A N 1
ATOM 4926 C CA . ALA A 1 618 ? 31.993 14.684 17.012 1.00 67.19 618 ALA A CA 1
ATOM 4927 C C . ALA A 1 618 ? 31.904 14.153 18.456 1.00 67.19 618 ALA A C 1
ATOM 4929 O O . ALA A 1 618 ? 30.911 14.413 19.135 1.00 67.19 618 ALA A O 1
ATOM 4930 N N . GLU A 1 619 ? 32.926 13.433 18.929 1.00 78.38 619 GLU A N 1
ATOM 4931 C CA . GLU A 1 619 ? 33.028 12.960 20.317 1.00 78.38 619 GLU A CA 1
ATOM 4932 C C . GLU A 1 619 ? 33.082 14.149 21.295 1.00 78.38 619 GLU A C 1
ATOM 4934 O O . GLU A 1 619 ? 32.296 14.180 22.243 1.00 78.38 619 GLU A O 1
ATOM 4939 N N . ASP A 1 620 ? 33.880 15.180 20.992 1.00 78.62 620 ASP A N 1
ATOM 4940 C CA . ASP A 1 620 ? 33.962 16.421 21.774 1.00 78.62 620 ASP A CA 1
ATOM 4941 C C . ASP A 1 620 ? 32.596 17.151 21.822 1.00 78.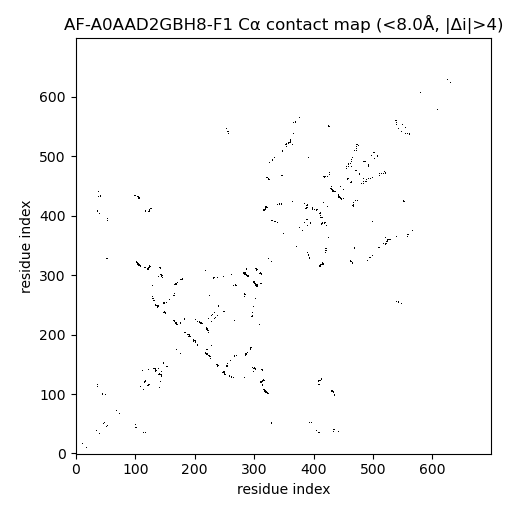62 620 ASP A C 1
ATOM 4943 O O . ASP A 1 620 ? 32.181 17.643 22.873 1.00 78.62 620 ASP A O 1
ATOM 4947 N N . ILE A 1 621 ? 31.841 17.190 20.711 1.00 69.19 621 ILE A N 1
ATOM 4948 C CA . ILE A 1 621 ? 30.486 17.782 20.654 1.00 69.19 621 ILE A CA 1
ATOM 4949 C C . ILE A 1 621 ? 29.484 16.990 21.506 1.00 69.19 621 ILE A C 1
ATOM 4951 O O . ILE A 1 621 ? 28.631 17.585 22.173 1.00 69.19 621 ILE A O 1
ATOM 4955 N N . ILE A 1 622 ? 29.555 15.658 21.481 1.00 70.38 622 ILE A N 1
ATOM 4956 C CA . ILE A 1 622 ? 28.682 14.788 22.280 1.00 70.38 622 ILE A CA 1
ATOM 4957 C C . ILE A 1 622 ? 28.993 14.957 23.771 1.00 70.38 622 ILE A C 1
ATOM 4959 O O . ILE A 1 622 ? 28.071 15.087 24.577 1.00 70.38 622 ILE A O 1
ATOM 4963 N N . GLU A 1 623 ? 30.271 15.022 24.142 1.00 78.19 623 GLU A N 1
ATOM 4964 C CA . GLU A 1 623 ? 30.706 15.256 25.521 1.00 78.19 623 GLU A CA 1
ATOM 4965 C C . GLU A 1 623 ? 30.296 16.655 26.019 1.00 78.19 623 GLU A C 1
ATOM 4967 O O . GLU A 1 623 ? 29.778 16.801 27.130 1.00 78.19 623 GLU A O 1
ATOM 4972 N N . LEU A 1 624 ? 30.396 17.683 25.170 1.00 72.88 624 LEU A N 1
ATOM 4973 C CA . LEU A 1 624 ? 29.888 19.033 25.452 1.00 72.88 624 LEU A CA 1
ATOM 4974 C C . LEU A 1 624 ? 28.362 19.076 25.630 1.00 72.88 624 LEU A C 1
ATOM 4976 O O . LEU A 1 624 ? 27.862 19.806 26.489 1.00 72.88 624 LEU A O 1
ATOM 4980 N N . LYS A 1 625 ? 27.608 18.285 24.857 1.00 68.06 625 LYS A N 1
ATOM 4981 C CA . LYS A 1 625 ? 26.151 18.148 25.025 1.00 68.06 625 LYS A CA 1
ATOM 4982 C C . LYS A 1 625 ? 25.789 17.446 26.331 1.00 68.06 625 LYS A C 1
ATOM 4984 O O . LYS A 1 625 ? 24.899 17.906 27.042 1.00 68.06 625 LYS A O 1
ATOM 4989 N N . ASN A 1 626 ? 26.485 16.360 26.653 1.00 68.88 626 ASN A N 1
ATOM 4990 C CA . ASN A 1 626 ? 26.180 15.526 27.814 1.00 68.88 626 ASN A CA 1
ATOM 4991 C C . ASN A 1 626 ? 26.653 16.145 29.139 1.00 68.88 626 ASN A C 1
ATOM 4993 O O . ASN A 1 626 ? 26.078 15.855 30.184 1.00 68.88 626 ASN A O 1
ATOM 4997 N N . SER A 1 627 ? 27.661 17.022 29.111 1.00 76.81 627 SER A N 1
ATOM 4998 C CA . SER A 1 627 ? 28.167 17.729 30.298 1.00 76.81 627 SER A CA 1
ATOM 4999 C C . SER A 1 627 ? 27.306 18.923 30.736 1.00 76.81 627 SER A C 1
ATOM 5001 O O . SER A 1 627 ? 27.597 19.536 31.760 1.00 76.81 627 SER A O 1
ATOM 5003 N N . GLY A 1 628 ? 26.252 19.282 29.991 1.00 68.88 628 GLY A N 1
ATOM 5004 C CA . GLY A 1 628 ? 25.372 20.411 30.328 1.00 68.88 628 GLY A CA 1
ATOM 5005 C C . GLY A 1 628 ? 25.998 21.803 30.134 1.00 68.88 628 GLY A C 1
ATOM 5006 O O . GLY A 1 628 ? 25.317 22.810 30.330 1.00 68.88 628 GLY A O 1
ATOM 5007 N N . HIS A 1 629 ? 27.258 21.892 29.688 1.00 60.41 629 HIS A N 1
ATOM 5008 C CA . HIS A 1 629 ? 27.986 23.158 29.531 1.00 60.41 629 HIS A CA 1
ATOM 5009 C C . HIS A 1 629 ? 27.472 24.056 28.394 1.00 60.41 629 HIS A C 1
ATOM 5011 O O . HIS A 1 629 ? 27.722 25.261 28.408 1.00 60.41 629 HIS A O 1
ATOM 5017 N N . ILE A 1 630 ? 26.710 23.520 27.435 1.00 54.50 630 ILE A N 1
ATOM 5018 C CA . ILE A 1 630 ? 26.123 24.320 26.345 1.00 54.50 630 ILE A CA 1
ATOM 5019 C C . ILE A 1 630 ? 25.145 25.385 26.878 1.00 54.50 630 ILE A C 1
ATOM 5021 O O . ILE A 1 630 ? 25.080 26.476 26.313 1.00 54.50 630 ILE A O 1
ATOM 5025 N N . SER A 1 631 ? 24.459 25.129 28.001 1.00 52.31 631 SER A N 1
ATOM 5026 C CA . SER A 1 631 ? 23.588 26.127 28.644 1.00 52.31 631 SER A CA 1
ATOM 5027 C C . SER A 1 631 ? 24.380 27.326 29.183 1.00 52.31 631 SER A C 1
ATOM 5029 O O . SER A 1 631 ? 23.948 28.464 29.034 1.00 52.31 631 SER A O 1
ATOM 5031 N N . GLU A 1 632 ? 25.561 27.101 29.767 1.00 52.97 632 GLU A N 1
ATOM 5032 C CA . GLU A 1 632 ? 26.380 28.168 30.365 1.00 52.97 632 GLU A CA 1
ATOM 5033 C C . GLU A 1 632 ? 27.154 28.994 29.328 1.00 52.97 632 GLU A C 1
ATOM 5035 O O . GLU A 1 632 ? 27.412 30.180 29.548 1.00 52.97 632 GLU A O 1
ATOM 5040 N N . VAL A 1 633 ? 27.540 28.389 28.199 1.00 54.97 633 VAL A N 1
ATOM 5041 C CA . VAL A 1 633 ? 28.256 29.086 27.116 1.00 54.97 633 VAL A CA 1
ATOM 5042 C C . VAL A 1 633 ? 27.316 30.023 26.354 1.00 54.97 633 VAL A C 1
ATOM 5044 O O . VAL A 1 633 ? 27.703 31.151 26.052 1.00 54.97 633 VAL A O 1
ATOM 5047 N N . ILE A 1 634 ? 26.065 29.607 26.125 1.00 55.34 634 ILE A N 1
ATOM 5048 C CA . ILE A 1 634 ? 25.038 30.459 25.509 1.00 55.34 634 ILE A CA 1
ATOM 5049 C C . ILE A 1 634 ? 24.673 31.624 26.444 1.00 55.34 634 ILE A C 1
ATOM 5051 O O . ILE A 1 634 ? 24.635 32.770 25.995 1.00 55.34 634 ILE A O 1
ATOM 5055 N N . ASP A 1 635 ? 24.521 31.381 27.750 1.00 48.88 635 ASP A N 1
ATOM 5056 C CA . ASP A 1 635 ? 24.254 32.453 28.720 1.00 48.88 635 ASP A CA 1
ATOM 5057 C C . ASP A 1 635 ? 25.435 33.434 28.863 1.00 48.88 635 ASP A C 1
ATOM 5059 O O . ASP A 1 635 ? 25.231 34.641 29.029 1.00 48.88 635 ASP A O 1
ATOM 5063 N N . ARG A 1 636 ? 26.688 32.971 28.735 1.00 52.75 636 ARG A N 1
ATOM 5064 C CA . ARG A 1 636 ? 27.876 33.847 28.751 1.00 52.75 636 ARG A CA 1
ATOM 5065 C C . ARG A 1 636 ? 28.017 34.708 27.497 1.00 52.75 636 ARG A C 1
ATOM 5067 O O . ARG A 1 636 ? 28.330 35.891 27.630 1.00 52.75 636 ARG A O 1
ATOM 5074 N N . GLU A 1 637 ? 27.767 34.159 26.311 1.00 51.41 637 GLU A N 1
ATOM 5075 C CA . GLU A 1 637 ? 27.839 34.895 25.038 1.00 51.41 637 GLU A CA 1
ATOM 5076 C C . GLU A 1 637 ? 26.711 35.939 24.922 1.00 51.41 637 GLU A C 1
ATOM 5078 O O . GLU A 1 637 ? 26.953 37.073 24.503 1.00 51.41 637 GLU A O 1
ATOM 5083 N N . VAL A 1 638 ? 25.506 35.627 25.417 1.00 52.91 638 VAL A N 1
ATOM 5084 C CA . VAL A 1 638 ? 24.387 36.589 25.490 1.00 52.91 638 VAL A CA 1
ATOM 5085 C C . VAL A 1 638 ? 24.670 37.720 26.492 1.00 52.91 638 VAL A C 1
ATOM 5087 O O . VAL A 1 638 ? 24.230 38.854 26.292 1.00 52.91 638 VAL A O 1
ATOM 5090 N N . THR A 1 639 ? 25.459 37.461 27.539 1.00 51.25 639 THR A N 1
ATOM 5091 C CA . THR A 1 639 ? 25.819 38.472 28.550 1.00 51.25 639 THR A CA 1
ATOM 5092 C C . THR A 1 639 ? 27.006 39.356 28.124 1.00 51.25 639 THR A C 1
ATOM 5094 O O . THR A 1 639 ? 27.118 40.494 28.583 1.00 51.25 639 THR A O 1
ATOM 5097 N N . ALA A 1 640 ? 27.873 38.886 27.220 1.00 46.41 640 ALA A N 1
ATOM 5098 C CA . ALA A 1 640 ? 29.069 39.612 26.773 1.00 46.41 640 ALA A CA 1
ATOM 5099 C C . ALA A 1 640 ? 28.826 40.578 25.590 1.00 46.41 640 ALA A C 1
ATOM 5101 O O . ALA A 1 640 ? 29.637 41.473 25.344 1.00 46.41 640 ALA A O 1
ATOM 5102 N N . GLY A 1 641 ? 27.699 40.456 24.881 1.00 39.31 641 GLY A N 1
ATOM 5103 C CA . GLY A 1 641 ? 27.342 41.306 23.742 1.00 39.31 641 GLY A CA 1
ATOM 5104 C C . GLY A 1 641 ? 26.458 42.510 24.093 1.00 39.31 641 GLY A C 1
ATOM 5105 O O . GLY A 1 641 ? 25.276 42.525 23.761 1.00 39.31 641 GLY A O 1
ATOM 5106 N N . ARG A 1 642 ? 27.013 43.570 24.699 1.00 35.06 642 ARG A N 1
ATOM 5107 C CA . ARG A 1 642 ? 26.390 44.914 24.676 1.00 35.06 642 ARG A CA 1
ATOM 5108 C C . ARG A 1 642 ? 27.387 45.984 24.238 1.00 35.06 642 ARG A C 1
ATOM 5110 O O . ARG A 1 642 ? 28.226 46.423 25.020 1.00 35.06 642 ARG A O 1
ATOM 5117 N N . MET A 1 643 ? 27.233 46.451 22.998 1.00 32.00 643 MET A N 1
ATOM 5118 C CA . MET A 1 643 ? 27.726 47.762 22.564 1.00 32.00 643 MET A CA 1
ATOM 5119 C C . MET A 1 643 ? 26.838 48.901 23.113 1.00 32.00 643 MET A C 1
ATOM 5121 O O . MET A 1 643 ? 25.666 48.667 23.425 1.00 32.00 643 MET A O 1
ATOM 5125 N N . PRO A 1 644 ? 27.377 50.128 23.262 1.00 38.03 644 PRO A N 1
ATOM 5126 C CA . PRO A 1 644 ? 26.783 51.175 24.084 1.00 38.03 644 PRO A CA 1
ATOM 5127 C C . PRO A 1 644 ? 25.894 52.164 23.311 1.00 38.03 644 PRO A C 1
ATOM 5129 O O . PRO A 1 644 ? 26.222 52.580 22.206 1.00 38.03 644 PRO A O 1
ATOM 5132 N N . GLY A 1 645 ? 24.859 52.651 24.005 1.00 31.77 645 GLY A N 1
ATOM 5133 C CA . GLY A 1 645 ? 24.360 54.028 23.900 1.00 31.77 645 GLY A CA 1
ATOM 5134 C C . GLY A 1 645 ? 23.208 54.295 22.926 1.00 31.77 645 GLY A C 1
ATOM 5135 O O . GLY A 1 645 ? 23.411 54.321 21.724 1.00 31.77 645 GLY A O 1
ATOM 5136 N N . ILE A 1 646 ? 22.028 54.616 23.470 1.00 31.25 646 ILE A N 1
ATOM 5137 C CA . ILE A 1 646 ? 21.326 55.906 23.300 1.00 31.25 646 ILE A CA 1
ATOM 5138 C C . ILE A 1 646 ? 20.292 56.033 24.437 1.00 31.25 646 ILE A C 1
ATOM 5140 O O . ILE A 1 646 ? 19.679 55.061 24.871 1.00 31.25 646 ILE A O 1
ATOM 5144 N N . GLN A 1 647 ? 20.211 57.243 24.985 1.00 33.56 647 GLN A N 1
ATOM 5145 C CA . GLN A 1 647 ? 19.498 57.658 26.193 1.00 33.56 647 GLN A CA 1
ATOM 5146 C C . GLN A 1 647 ? 17.978 57.774 25.990 1.00 33.56 647 GLN A C 1
ATOM 5148 O O . GLN A 1 647 ? 17.553 58.267 24.952 1.00 33.56 647 GLN A O 1
ATOM 5153 N N . SER A 1 648 ? 17.191 57.504 27.040 1.00 30.30 648 SER A N 1
ATOM 5154 C CA . SER A 1 648 ? 16.100 58.405 27.461 1.00 30.30 648 SER A CA 1
ATOM 5155 C C . SER A 1 648 ? 15.599 58.079 28.880 1.00 30.30 648 SER A C 1
ATOM 5157 O O . SER A 1 648 ? 15.062 57.007 29.138 1.00 30.30 648 SER A O 1
ATOM 5159 N N . GLU A 1 649 ? 15.854 59.028 29.780 1.00 30.75 649 GLU A N 1
ATOM 5160 C CA . GLU A 1 649 ? 15.025 59.555 30.881 1.00 30.75 649 GLU A CA 1
ATOM 5161 C C . GLU A 1 649 ? 14.173 58.639 31.800 1.00 30.75 649 GLU A C 1
ATOM 5163 O O . GLU A 1 649 ? 13.271 57.914 31.395 1.00 30.75 649 GLU A O 1
ATOM 5168 N N . ARG A 1 650 ? 14.427 58.796 33.113 1.00 33.09 650 ARG A N 1
ATOM 5169 C CA . ARG A 1 650 ? 13.571 58.406 34.259 1.00 33.09 650 ARG A CA 1
ATOM 5170 C C . ARG A 1 650 ? 12.457 59.456 34.483 1.00 33.09 650 ARG A C 1
ATOM 5172 O O . ARG A 1 650 ? 12.643 60.591 34.052 1.00 33.09 650 ARG A O 1
ATOM 5179 N N . PRO A 1 651 ? 11.377 59.165 35.247 1.00 42.75 651 PRO A N 1
ATOM 5180 C CA . PRO A 1 651 ? 11.404 59.288 36.727 1.00 42.75 651 PRO A CA 1
ATOM 5181 C C . PRO A 1 651 ? 10.644 58.141 37.448 1.00 42.75 651 PRO A C 1
ATOM 5183 O O . PRO A 1 651 ? 9.588 57.706 37.021 1.00 42.75 651 PRO A O 1
ATOM 5186 N N . ALA A 1 652 ? 11.241 57.470 38.439 1.00 32.66 652 ALA A N 1
ATOM 5187 C CA . ALA A 1 652 ? 11.170 57.743 39.889 1.00 32.66 652 ALA A CA 1
ATOM 5188 C C . ALA A 1 652 ? 9.883 57.262 40.607 1.00 32.66 652 ALA A C 1
ATOM 5190 O O . ALA A 1 652 ? 8.831 57.849 40.409 1.00 32.66 652 ALA A O 1
ATOM 5191 N N . ALA A 1 653 ? 10.003 56.288 41.532 1.00 30.80 653 ALA A N 1
ATOM 5192 C CA . ALA A 1 653 ? 9.470 56.355 42.911 1.00 30.80 653 ALA A CA 1
ATOM 5193 C C . ALA A 1 653 ? 9.646 55.039 43.717 1.00 30.80 653 ALA A C 1
ATOM 5195 O O . ALA A 1 653 ? 9.129 53.994 43.355 1.00 30.80 653 ALA A O 1
ATOM 5196 N N . LYS A 1 654 ? 10.373 55.185 44.836 1.00 35.25 654 LYS A N 1
ATOM 5197 C CA . LYS A 1 654 ? 10.335 54.570 46.188 1.00 35.25 654 LYS A CA 1
ATOM 5198 C C . LYS A 1 654 ? 9.835 53.124 46.461 1.00 35.25 654 LYS A C 1
ATOM 5200 O O . LYS A 1 654 ? 8.797 52.709 45.962 1.00 35.25 654 LYS A O 1
ATOM 5205 N N . PRO A 1 655 ? 10.484 52.423 47.423 1.00 39.25 655 PRO A N 1
ATOM 5206 C CA . PRO A 1 655 ? 10.123 51.077 47.866 1.00 39.25 655 PRO A CA 1
ATOM 5207 C C . PRO A 1 655 ? 9.123 51.082 49.036 1.00 39.25 655 PRO A C 1
ATOM 5209 O O . PRO A 1 655 ? 9.100 52.006 49.854 1.00 39.25 655 PRO A O 1
ATOM 5212 N N . ARG A 1 656 ? 8.366 49.987 49.180 1.00 32.19 656 ARG A N 1
ATOM 5213 C CA . ARG A 1 656 ? 7.722 49.609 50.444 1.00 32.19 656 ARG A CA 1
ATOM 5214 C C . ARG A 1 656 ? 7.939 48.132 50.756 1.00 32.19 656 ARG A C 1
ATOM 5216 O O . ARG A 1 656 ? 7.780 47.260 49.913 1.00 32.19 656 ARG A O 1
ATOM 5223 N N . SER A 1 657 ? 8.323 47.929 52.006 1.00 35.59 657 SER A N 1
ATOM 5224 C CA . SER A 1 657 ? 8.528 46.690 52.736 1.00 35.59 657 SER A CA 1
ATOM 5225 C C . SER A 1 657 ? 7.214 46.019 53.148 1.00 35.59 657 SER A C 1
ATOM 5227 O O . SER A 1 657 ? 6.206 46.694 53.347 1.00 35.59 657 SER A O 1
ATOM 5229 N N . SER A 1 658 ? 7.253 44.700 53.353 1.00 33.31 658 SER A N 1
ATOM 5230 C CA . SER A 1 658 ? 6.675 43.942 54.492 1.00 33.31 658 SER A CA 1
ATOM 5231 C C . SER A 1 658 ? 6.729 42.441 54.147 1.00 33.31 658 SER A C 1
ATOM 5233 O O . SER A 1 658 ? 6.341 42.043 53.062 1.00 33.31 658 SER A O 1
ATOM 5235 N N . ASN A 1 659 ? 7.481 41.618 54.885 1.00 32.88 659 ASN A N 1
ATOM 5236 C CA . ASN A 1 659 ? 7.104 40.914 56.123 1.00 32.88 659 ASN A CA 1
ATOM 5237 C C . ASN A 1 659 ? 5.863 40.016 55.999 1.00 32.88 659 ASN A C 1
ATOM 5239 O O . ASN A 1 659 ? 4.771 40.545 55.849 1.00 32.88 659 ASN A O 1
ATOM 5243 N N . LEU A 1 660 ? 6.052 38.701 56.215 1.00 33.94 660 LEU A N 1
ATOM 5244 C CA . LEU A 1 660 ? 5.286 37.784 57.100 1.00 33.94 660 LEU A CA 1
ATOM 5245 C C . LEU A 1 660 ? 5.635 36.326 56.718 1.00 33.94 660 LEU A C 1
ATOM 5247 O O . LEU A 1 660 ? 5.385 35.887 55.607 1.00 33.94 660 LEU A O 1
ATOM 5251 N N . LYS A 1 661 ? 6.448 35.620 57.515 1.00 32.91 661 LYS A N 1
ATOM 5252 C CA . LYS A 1 661 ? 6.044 34.687 58.593 1.00 32.91 661 LYS A CA 1
ATOM 5253 C C . LYS A 1 661 ? 5.089 33.560 58.153 1.00 32.91 661 LYS A C 1
ATOM 5255 O O . LYS A 1 661 ? 3.881 33.721 58.206 1.00 32.91 661 LYS A O 1
ATOM 5260 N N . GLY A 1 662 ? 5.684 32.397 57.875 1.00 31.38 662 GLY A N 1
ATOM 5261 C CA . GLY A 1 662 ? 5.575 31.182 58.697 1.00 31.38 662 GLY A CA 1
ATOM 5262 C C . GLY A 1 662 ? 4.256 30.401 58.729 1.00 31.38 662 GLY A C 1
ATOM 5263 O O . GLY A 1 662 ? 3.247 30.912 59.194 1.00 31.38 662 GLY A O 1
ATOM 5264 N N . ARG A 1 663 ? 4.341 29.093 58.440 1.00 32.62 663 ARG A N 1
ATOM 5265 C CA . ARG A 1 663 ? 3.838 28.005 59.307 1.00 32.62 663 ARG A CA 1
ATOM 5266 C C . ARG A 1 663 ? 4.195 26.623 58.742 1.00 32.62 663 ARG A C 1
ATOM 5268 O O . ARG A 1 663 ? 3.883 26.322 57.599 1.00 32.62 663 ARG A O 1
ATOM 5275 N N . GLN A 1 664 ? 4.813 25.794 59.583 1.00 36.88 664 GLN A N 1
ATOM 5276 C CA . GLN A 1 664 ? 4.748 24.329 59.507 1.00 36.88 664 GLN A CA 1
ATOM 5277 C C . GLN A 1 664 ? 3.401 23.821 60.066 1.00 36.88 664 GLN A C 1
ATOM 5279 O O . GLN A 1 664 ? 2.706 24.596 60.736 1.00 36.88 664 GLN A O 1
ATOM 5284 N N . PRO A 1 665 ? 3.043 22.537 59.848 1.00 49.06 665 PRO A N 1
ATOM 5285 C CA . PRO A 1 665 ? 3.315 21.547 60.905 1.00 49.06 665 PRO A CA 1
ATOM 5286 C C . PRO A 1 665 ? 3.679 20.114 60.439 1.00 49.06 665 PRO A C 1
ATOM 5288 O O . PRO A 1 665 ? 3.060 19.546 59.550 1.00 49.06 665 PRO A O 1
ATOM 5291 N N . ASN A 1 666 ? 4.672 19.551 61.135 1.00 32.19 666 ASN A N 1
ATOM 5292 C CA . ASN A 1 666 ? 4.770 18.243 61.809 1.00 32.19 666 ASN A CA 1
ATOM 5293 C C . ASN A 1 666 ? 4.165 16.927 61.263 1.00 32.19 666 ASN A C 1
ATOM 5295 O O . ASN A 1 666 ? 2.974 16.774 61.016 1.00 32.19 666 ASN A O 1
ATOM 5299 N N . HIS A 1 667 ? 5.058 15.931 61.336 1.00 38.06 667 HIS A N 1
ATOM 5300 C CA . HIS A 1 667 ? 4.926 14.472 61.369 1.00 38.06 667 HIS A CA 1
ATOM 5301 C C . HIS A 1 667 ? 3.805 13.865 62.233 1.00 38.06 667 HIS A C 1
ATOM 5303 O O . HIS A 1 667 ? 3.526 14.341 63.331 1.00 38.06 667 HIS A O 1
ATOM 5309 N N . SER A 1 668 ? 3.355 12.666 61.833 1.00 31.78 668 SER A N 1
ATOM 5310 C CA . SER A 1 668 ? 3.005 11.579 62.760 1.00 31.78 668 SER A CA 1
ATOM 5311 C C . SER A 1 668 ? 3.027 10.210 62.064 1.00 31.78 668 SER A C 1
ATOM 5313 O O . SER A 1 668 ? 2.348 9.977 61.070 1.00 31.78 668 SER A O 1
ATOM 5315 N N . THR A 1 669 ? 3.816 9.307 62.633 1.00 36.75 669 THR A N 1
ATOM 5316 C CA . THR A 1 669 ? 4.011 7.886 62.329 1.00 36.75 669 THR A CA 1
ATOM 5317 C C . THR A 1 669 ? 2.950 7.007 63.012 1.00 36.75 669 THR A C 1
ATOM 5319 O O . THR A 1 669 ? 2.525 7.338 64.116 1.00 36.75 669 THR A O 1
ATOM 5322 N N . ARG A 1 670 ? 2.578 5.854 62.418 1.00 31.30 670 ARG A N 1
ATOM 5323 C CA . ARG A 1 670 ? 2.363 4.548 63.106 1.00 31.30 670 ARG A CA 1
ATOM 5324 C C . ARG A 1 670 ? 1.777 3.460 62.185 1.00 31.30 670 ARG A C 1
ATOM 5326 O O . ARG A 1 670 ? 0.656 3.566 61.711 1.00 31.30 670 ARG A O 1
ATOM 5333 N N . SER A 1 671 ? 2.526 2.368 62.044 1.00 34.97 671 SER A N 1
ATOM 5334 C CA . SER A 1 671 ? 2.046 0.974 61.908 1.00 34.97 671 SER A CA 1
ATOM 5335 C C . SER A 1 671 ? 2.207 0.309 63.304 1.00 34.97 671 SER A C 1
ATOM 5337 O O . SER A 1 671 ? 2.956 0.907 64.092 1.00 34.97 671 SER A O 1
ATOM 5339 N N . PRO A 1 672 ? 1.596 -0.851 63.688 1.00 53.88 672 PRO A N 1
ATOM 5340 C CA . PRO A 1 672 ? 1.841 -2.156 63.028 1.00 53.88 672 PRO A CA 1
ATOM 5341 C C . PRO A 1 672 ? 0.769 -3.299 63.161 1.00 53.88 672 PRO A C 1
ATOM 5343 O O . PRO A 1 672 ? -0.117 -3.265 64.005 1.00 53.88 672 PRO A O 1
ATOM 5346 N N . ASN A 1 673 ? 0.997 -4.379 62.385 1.00 34.28 673 ASN A N 1
ATOM 5347 C CA . ASN A 1 673 ? 0.790 -5.834 62.642 1.00 34.28 673 ASN A CA 1
ATOM 5348 C C . ASN A 1 673 ? -0.605 -6.529 62.750 1.00 34.28 673 ASN A C 1
ATOM 5350 O O . ASN A 1 673 ? -1.274 -6.405 63.765 1.00 34.28 673 ASN A O 1
ATOM 5354 N N . ARG A 1 674 ? -0.880 -7.418 61.752 1.00 32.56 674 ARG A N 1
ATOM 5355 C CA . ARG A 1 674 ? -1.144 -8.909 61.757 1.00 32.56 674 ARG A CA 1
ATOM 5356 C C . ARG A 1 674 ? -2.111 -9.561 62.798 1.00 32.56 674 ARG A C 1
ATOM 5358 O O . ARG A 1 674 ? -2.252 -9.039 63.888 1.00 32.56 674 ARG A O 1
ATOM 5365 N N . PRO A 1 675 ? -2.507 -10.859 62.655 1.00 52.03 675 PRO A N 1
ATOM 5366 C CA . PRO A 1 675 ? -3.003 -11.661 61.511 1.00 52.03 675 PRO A CA 1
ATOM 5367 C C . PRO A 1 675 ? -4.279 -12.491 61.878 1.00 52.03 675 PRO A C 1
ATOM 5369 O O . PRO A 1 675 ? -4.632 -12.608 63.047 1.00 52.03 675 PRO A O 1
ATOM 5372 N N . SER A 1 676 ? -4.922 -13.197 60.934 1.00 34.06 676 SER A N 1
ATOM 5373 C CA . SER A 1 676 ? -5.742 -14.380 61.284 1.00 34.06 676 SER A CA 1
ATOM 5374 C C . SER A 1 676 ? -5.778 -15.440 60.172 1.00 34.06 676 SER A C 1
ATOM 5376 O O . SER A 1 676 ? -5.753 -15.132 58.984 1.00 34.06 676 SER A O 1
ATOM 5378 N N . LYS A 1 677 ? -5.743 -16.709 60.600 1.00 35.97 677 LYS A N 1
ATOM 5379 C CA . LYS A 1 677 ? -5.788 -17.949 59.809 1.00 35.97 677 LYS A CA 1
ATOM 5380 C C . LYS A 1 677 ? -7.190 -18.572 59.926 1.00 35.97 677 LYS A C 1
ATOM 5382 O O . LYS A 1 677 ? -7.746 -18.551 61.020 1.00 35.97 677 LYS A O 1
ATOM 5387 N N . SER A 1 678 ? -7.650 -19.277 58.882 1.00 34.00 678 SER A N 1
ATOM 5388 C CA . SER A 1 678 ? -8.005 -20.727 58.833 1.00 34.00 678 SER A CA 1
ATOM 5389 C C . SER A 1 678 ? -9.467 -20.967 58.370 1.00 34.00 678 SER A C 1
ATOM 5391 O O . SER A 1 678 ? -10.241 -20.019 58.434 1.00 34.00 678 SER A O 1
ATOM 5393 N N . PRO A 1 679 ? -9.911 -22.202 58.023 1.00 54.31 679 PRO A N 1
ATOM 5394 C CA . PRO A 1 679 ? -9.300 -23.216 57.139 1.00 54.31 679 PRO A CA 1
ATOM 5395 C C . PRO A 1 679 ? -10.322 -23.964 56.217 1.00 54.31 679 PRO A C 1
ATOM 5397 O O . PRO A 1 679 ? -11.523 -23.744 56.291 1.00 54.31 679 PRO A O 1
ATOM 5400 N N . LEU A 1 680 ? -9.799 -24.962 55.475 1.00 34.16 680 LEU A N 1
ATOM 5401 C CA . LEU A 1 680 ? -10.428 -26.193 54.930 1.00 34.16 680 LEU A CA 1
ATOM 5402 C C . LEU A 1 680 ? -11.006 -26.202 53.498 1.00 34.16 680 LEU A C 1
ATOM 5404 O O . LEU A 1 680 ? -11.994 -25.558 53.183 1.00 34.16 680 LEU A O 1
ATOM 5408 N N . GLY A 1 681 ? -10.436 -27.107 52.688 1.00 29.52 681 GLY A N 1
ATOM 5409 C CA . GLY A 1 681 ? -10.982 -27.609 51.423 1.00 29.52 681 GLY A CA 1
ATOM 5410 C C . GLY A 1 681 ? -9.994 -28.535 50.700 1.00 29.52 681 GLY A C 1
ATOM 5411 O O . GLY A 1 681 ? -9.250 -28.095 49.837 1.00 29.52 681 GLY A O 1
ATOM 5412 N N . ARG A 1 682 ? -9.930 -29.813 51.107 1.00 33.88 682 ARG A N 1
ATOM 5413 C CA . ARG A 1 682 ? -9.074 -30.871 50.527 1.00 33.88 682 ARG A CA 1
ATOM 5414 C C . ARG A 1 682 ? -9.659 -31.395 49.207 1.00 33.88 682 ARG A C 1
ATOM 5416 O O . ARG A 1 682 ? -10.826 -31.762 49.181 1.00 33.88 682 ARG A O 1
ATOM 5423 N N . GLY A 1 683 ? -8.815 -31.602 48.196 1.00 29.55 683 GLY A N 1
ATOM 5424 C CA . GLY A 1 683 ? -9.100 -32.420 47.009 1.00 29.55 683 GLY A CA 1
ATOM 5425 C C . GLY A 1 683 ? -7.809 -33.055 46.492 1.00 29.55 683 GLY A C 1
ATOM 5426 O O . GLY A 1 683 ? -6.820 -32.364 46.300 1.00 29.55 683 GLY A O 1
ATOM 5427 N N . LYS A 1 684 ? -7.789 -34.385 46.394 1.00 33.16 684 LYS A N 1
ATOM 5428 C CA . LYS A 1 684 ? -6.610 -35.251 46.247 1.00 33.16 684 LYS A CA 1
ATOM 5429 C C . LYS A 1 684 ? -6.075 -35.328 44.813 1.00 33.16 684 LYS A C 1
ATOM 5431 O O . LYS A 1 684 ? -6.843 -35.409 43.862 1.00 33.16 684 LYS A O 1
ATOM 5436 N N . ALA A 1 685 ? -4.755 -35.469 44.724 1.00 35.75 685 ALA A N 1
ATOM 5437 C CA . ALA A 1 685 ? -4.006 -35.933 43.565 1.00 35.75 685 ALA A CA 1
ATOM 5438 C C . ALA A 1 685 ? -4.268 -37.418 43.234 1.00 35.75 685 ALA A C 1
ATOM 5440 O O . ALA A 1 685 ? -4.499 -38.235 44.132 1.00 35.75 685 ALA A O 1
ATOM 5441 N N . LYS A 1 686 ? -4.106 -37.778 41.956 1.00 33.31 686 LYS A N 1
ATOM 5442 C CA . LYS A 1 686 ? -3.653 -39.106 41.524 1.00 33.31 686 LYS A CA 1
ATOM 5443 C C . LYS A 1 686 ? -2.539 -38.933 40.494 1.00 33.31 686 LYS A C 1
ATOM 5445 O O . LYS A 1 686 ? -2.753 -38.382 39.423 1.00 33.31 686 LYS A O 1
ATOM 5450 N N . LEU A 1 687 ? -1.365 -39.414 40.882 1.00 31.44 687 LEU A N 1
ATOM 5451 C CA . LEU A 1 687 ? -0.150 -39.568 40.098 1.00 31.44 687 LEU A CA 1
ATOM 5452 C C . LEU A 1 687 ? 0.098 -41.081 39.981 1.00 31.44 687 LEU A C 1
ATOM 5454 O O . LEU A 1 687 ? 0.128 -41.762 41.004 1.00 31.44 687 LEU A O 1
ATOM 5458 N N . LEU A 1 688 ? 0.247 -41.580 38.759 1.00 30.36 688 LEU A N 1
ATOM 5459 C CA . LEU A 1 688 ? 0.826 -42.866 38.332 1.00 30.36 688 LEU A CA 1
ATOM 5460 C C . LEU A 1 688 ? 1.223 -42.568 36.871 1.00 30.36 688 LEU A C 1
ATOM 5462 O O . LEU A 1 688 ? 0.348 -42.225 36.092 1.00 30.36 688 LEU A O 1
ATOM 5466 N N . GLY A 1 689 ? 2.474 -42.499 36.420 1.00 28.77 689 GLY A N 1
ATOM 5467 C CA . GLY A 1 689 ? 3.682 -43.192 36.838 1.00 28.77 689 GLY A CA 1
ATOM 5468 C C . GLY A 1 689 ? 3.809 -44.483 36.035 1.00 28.77 689 GLY A C 1
ATOM 5469 O O . GLY A 1 689 ? 3.239 -45.472 36.466 1.00 28.77 689 GLY A O 1
ATOM 5470 N N . PHE A 1 690 ? 4.534 -44.473 34.907 1.00 26.20 690 PHE A N 1
ATOM 5471 C CA . PHE A 1 690 ? 5.438 -45.564 34.513 1.00 26.20 690 PHE A CA 1
ATOM 5472 C C . PHE A 1 690 ? 6.419 -45.147 33.399 1.00 26.20 690 PHE A C 1
ATOM 5474 O O . PHE A 1 690 ? 6.182 -44.223 32.630 1.00 26.20 690 PHE A O 1
ATOM 5481 N N . LEU A 1 691 ? 7.566 -45.820 33.434 1.00 28.19 691 LEU A N 1
ATOM 5482 C CA . LEU A 1 691 ? 8.872 -45.545 32.840 1.00 28.19 691 LEU A CA 1
ATOM 5483 C C . LEU A 1 691 ? 9.027 -45.989 31.369 1.00 28.19 691 LEU A C 1
ATOM 5485 O O . LEU A 1 691 ? 8.575 -47.065 31.006 1.00 28.19 691 LEU A O 1
ATOM 5489 N N . ARG A 1 692 ? 9.795 -45.187 30.609 1.00 31.31 692 ARG A N 1
ATOM 5490 C CA . ARG A 1 692 ?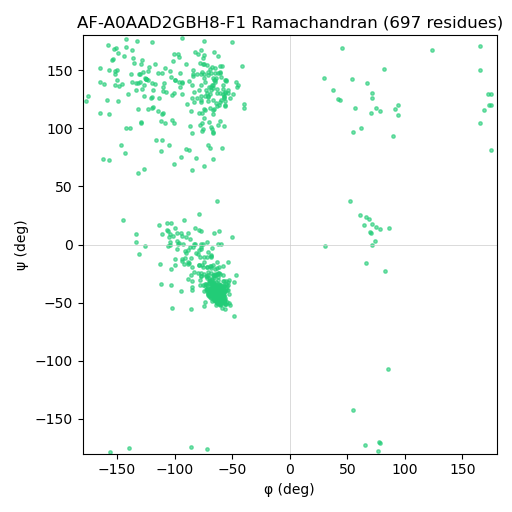 11.069 -45.516 29.912 1.00 31.31 692 ARG A CA 1
ATOM 5491 C C . ARG A 1 692 ? 11.157 -46.860 29.154 1.00 31.31 692 ARG A C 1
ATOM 5493 O O . ARG A 1 692 ? 11.130 -47.903 29.793 1.00 31.31 692 ARG A O 1
ATOM 5500 N N . THR A 1 693 ? 11.495 -46.833 27.855 1.00 30.73 693 THR A N 1
ATOM 5501 C CA . THR A 1 693 ? 12.771 -47.346 27.272 1.00 30.73 693 THR A CA 1
ATOM 5502 C C . THR A 1 693 ? 12.792 -47.359 25.722 1.00 30.73 693 THR A C 1
ATOM 5504 O O . THR A 1 693 ? 11.883 -47.880 25.102 1.00 30.73 693 THR A O 1
ATOM 5507 N N . HIS A 1 694 ? 13.873 -46.783 25.166 1.00 30.88 694 HIS A N 1
ATOM 5508 C CA . HIS A 1 694 ? 14.766 -47.233 24.071 1.00 30.88 694 HIS A CA 1
ATOM 5509 C C . HIS A 1 694 ? 14.323 -47.670 22.647 1.00 30.88 694 HIS A C 1
ATOM 5511 O O . HIS A 1 694 ? 13.454 -48.518 22.490 1.00 30.88 694 HIS A O 1
ATOM 5517 N N . LYS A 1 695 ? 15.208 -47.253 21.708 1.00 28.64 695 LYS A N 1
ATOM 5518 C CA . LYS A 1 695 ? 15.655 -47.819 20.401 1.00 28.64 695 LYS A CA 1
ATOM 5519 C C . LYS A 1 695 ? 14.891 -47.391 19.139 1.00 28.64 695 LYS A C 1
ATOM 5521 O O . LYS A 1 695 ? 13.673 -47.448 19.129 1.00 28.64 695 LYS A O 1
ATOM 5526 N N . GLU A 1 696 ? 15.541 -46.700 18.192 1.00 38.69 696 GLU A N 1
ATOM 5527 C CA . GLU A 1 696 ? 16.555 -47.131 17.184 1.00 38.69 696 GLU A CA 1
ATOM 5528 C C . GLU A 1 696 ? 15.934 -47.924 16.021 1.00 38.69 696 GLU A C 1
ATOM 5530 O O . GLU A 1 696 ? 15.416 -49.013 16.244 1.00 38.69 696 GLU A O 1
ATOM 5535 N N . ASP A 1 697 ? 16.084 -47.325 14.833 1.00 42.28 697 ASP A N 1
ATOM 5536 C CA . ASP A 1 697 ? 16.377 -47.885 13.503 1.00 42.28 697 ASP A CA 1
ATOM 5537 C C . ASP A 1 697 ? 15.393 -48.785 12.718 1.00 42.28 697 ASP A C 1
ATOM 5539 O O . ASP A 1 697 ? 14.810 -49.730 13.240 1.00 42.28 697 ASP A O 1
ATOM 5543 N N . GLU A 1 698 ? 15.382 -48.473 11.405 1.00 38.16 698 GLU A N 1
ATOM 5544 C CA . GLU A 1 698 ? 14.969 -49.231 10.196 1.00 38.16 698 GLU A CA 1
ATOM 5545 C C . GLU A 1 698 ? 13.449 -49.455 10.001 1.00 38.16 698 GLU A C 1
ATOM 5547 O O . GLU A 1 698 ? 12.737 -49.825 10.928 1.00 38.16 698 GLU A O 1
ATOM 5552 N N . GLU A 1 699 ? 12.822 -49.180 8.847 1.00 39.06 699 GLU A N 1
ATOM 5553 C CA . GLU A 1 699 ? 13.210 -49.225 7.415 1.00 39.06 699 GLU A CA 1
ATOM 5554 C C . GLU A 1 699 ? 12.921 -47.932 6.625 1.00 39.06 699 GLU A C 1
ATOM 5556 O O . GLU A 1 699 ? 11.896 -47.264 6.908 1.00 39.06 699 GLU A O 1
#